Protein AF-A0A818MF25-F1 (afdb_monomer)

Solvent-accessible surface area (backbone atoms only — not comparable to full-atom values): 26413 Å² total; per-residue (Å²): 130,83,56,69,64,60,55,49,50,52,53,47,54,51,55,47,29,31,41,77,39,92,90,36,65,55,89,67,36,26,43,28,30,49,93,92,35,66,38,28,35,29,41,61,76,49,46,66,59,44,66,78,39,61,86,48,38,38,78,56,99,62,32,37,32,50,34,79,88,44,75,46,44,65,52,35,21,53,53,50,48,53,51,52,51,51,43,42,75,66,63,75,46,77,40,45,76,60,64,72,95,42,57,32,63,39,32,64,42,91,94,46,73,70,56,32,52,40,52,56,38,47,33,26,45,42,17,30,56,45,46,30,24,39,31,50,34,29,30,63,45,99,87,67,51,46,35,41,49,34,20,35,38,54,75,81,44,92,72,68,47,60,37,79,43,51,33,20,69,42,71,56,51,81,86,50,53,64,64,57,41,41,36,50,29,29,36,74,58,30,63,41,53,58,67,59,41,72,76,50,56,37,84,74,54,68,51,73,46,30,23,59,61,98,58,35,28,47,32,38,39,36,39,31,31,38,31,78,47,60,81,85,62,72,65,79,51,90,57,38,84,49,80,50,72,59,65,74,66,95,84,57,80,79,64,70,80,73,28,38,36,38,41,30,41,52,46,65,93,34,43,87,54,36,45,40,53,38,60,78,57,44,47,70,67,35,80,39,55,29,40,44,45,40,82,74,57,81,84,65,73,61,98,50,50,76,59,59,74,68,52,52,59,53,95,64,78,89,47,67,81,58,79,64,28,44,20,29,50,54,50,53,49,51,49,50,42,50,78,75,39,52,88,77,33,40,34,41,33,46,36,42,44,87,52,86,61,65,45,70,61,51,45,58,57,51,55,78,52,67,36,80,41,45,33,28,40,29,31,49,28,53,79,88,36,89,82,33,32,39,38,58,71,25,19,36,34,31,16,38,36,28,49,54,40,39,50,53,31,73,72,35,86,83,44,74,47,70,63,56,44,73,57,35,34,58,42,53,38,55,28,29,44,70,62,69,31,46,67,52,86,41,53,48,101,83,72,43,77,74,39,55,76,62,60,68,68,36,68,73,70,69,62,72,60,73,64,51,54,70,32,31,69,77,44,89,74,88,84,130

Radius of gyration: 27.58 Å; Cα contacts (8 Å, |Δi|>4): 865; chains: 1; bounding box: 64×55×82 Å

pLDDT: mean 89.22, std 13.09, range [30.73, 98.81]

Nearest PDB structures (foldseek):
  3dup-assembly1_B  TM=9.246E-01  e=1.387E-23  Rhodospirillum rubrum ATCC 11170
  7q4i-assembly1_A  TM=9.042E-01  e=5.922E-19  Drosophila melanogaster
  8yrl-assembly1_B  TM=5.627E-01  e=2.464E-06  Aspergillus fumigatus CEA10
  5cfj-assembly1_A  TM=6.365E-01  e=8.783E-05  Plasmodium falciparum 3D7
  5cfi-assembly1_B  TM=6.219E-01  e=1.110E-04  Plasmodium falciparum 3D7

Sequence (480 aa):
MADIWSLGIQRLLARVNSFHQPGSSKSKCKSFFCNNEHIGWIREDAANQLRRYPNIFIEHSDQFVLADNLATYESRSEAVAKVLNDMRARDCLKTLRGWRDELYLVKSAYNKPSLFDIERSAASVFGMRKYGSHLNGYVIDDDGTWRMWIGKRSKTKQTFPGMYDNLAAGGLSHDLTPTECMIKECEEEAQIPKQLATEKLKAVGAISYCYEDDDGIHPEGEFLYDIQLPTTFTPTNADMLQNFQFSHGKNLSHPSLVRVLCLILTSPKYILTRAKAVHETWAPQCDRYFFITESLGNDVKSNESNFIEQLPIAPIKNITAGYDHLTQKSTLAFLFAYENYFNDFNWFVKADDDTYVIVEHLKKFLSEQNSSEPVTFGYNFKVHVPKGYHSGGASYVLSRESLRRFYEAQQDPTSNCRKDGGSEDVEIANCLRTKGVYPGKSLDKQNRELFHPLPFVDHFRGFFPDWLATYAENPPQSVN

Foldseek 3Di:
DPDPVVVVVVVVQCALFVCPDPPHCVVQWAFEEEPNFTFFTAHPLLVVLCVVPCQQWPDDDRHTYGHVVCPDQVSNQVVQVVSLVVCVVVVSAVLSVVFDVFWDFGDSDPPGDGRYIDTPSCCQNRGGEWEKEAEFEWEQDPVRWIKTWWFAADQPDPPPHRDIGGLFMDTDGDDDDNLRRVLVRCCVRQVNDSVLSVVFKDFDAKDWHWHADSSHIYTYIYTYIYGHDYPPDDRPDPRRDDIDGPDPPVPDDPLPQAAEEEEEEDELVCCVPLVVVCVVPAQVVHNYYEYQYAPNDPVSPPDCVVVVVVHRHQPDYDQDDDPQFVLLSVLSSLLSCCVPPLVPHFKYKYEYSPDDDPVVVVSVLCSVDDLLDLEKEAFWWPPQDHLTWHQNHLIMMGGSNLSVQLNVLVVDPVLPQDNGGDDNGNSSQSSSVSSPRHYDQQADPVRDHPTDNDDPVCVVVVPDDPVQQVTGPDGDDDDD

Structure (mmCIF, N/CA/C/O backbone):
data_AF-A0A818MF25-F1
#
_entry.id   AF-A0A818MF25-F1
#
loop_
_atom_site.group_PDB
_atom_site.id
_atom_site.type_symbol
_atom_site.label_atom_id
_atom_site.label_alt_id
_atom_site.label_comp_id
_atom_site.label_asym_id
_atom_site.label_entity_id
_atom_site.label_seq_id
_atom_site.pdbx_PDB_ins_code
_atom_site.Cartn_x
_atom_site.Cartn_y
_atom_site.Cartn_z
_atom_site.occupancy
_atom_site.B_iso_or_equiv
_atom_site.auth_seq_id
_atom_site.auth_comp_id
_atom_site.auth_asym_id
_atom_site.auth_atom_id
_atom_site.pdbx_PDB_model_num
ATOM 1 N N . MET A 1 1 ? -23.218 -17.435 -2.945 1.00 38.38 1 MET A N 1
ATOM 2 C CA . MET A 1 1 ? -22.815 -17.022 -4.306 1.00 38.38 1 MET A CA 1
ATOM 3 C C . MET A 1 1 ? -21.733 -15.973 -4.150 1.00 38.38 1 MET A C 1
ATOM 5 O O . MET A 1 1 ? -22.003 -14.972 -3.501 1.00 38.38 1 MET A O 1
ATOM 9 N N . ALA A 1 2 ? -20.510 -16.226 -4.622 1.00 38.38 2 ALA A N 1
ATOM 10 C CA . ALA A 1 2 ? -19.509 -15.164 -4.691 1.00 38.38 2 ALA A CA 1
ATOM 11 C C . ALA A 1 2 ? -20.055 -14.058 -5.602 1.00 38.38 2 ALA A C 1
ATOM 13 O O . ALA A 1 2 ? -2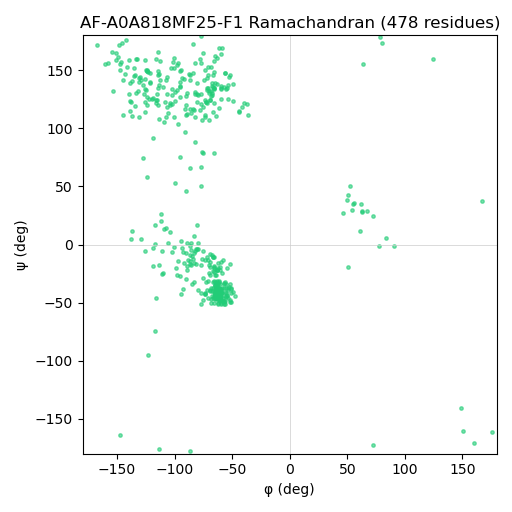0.628 -14.362 -6.648 1.00 38.38 2 ALA A O 1
ATOM 14 N N . ASP A 1 3 ? -19.931 -12.807 -5.170 1.00 57.69 3 ASP A N 1
ATOM 15 C CA . ASP A 1 3 ? -20.305 -11.648 -5.972 1.00 57.69 3 ASP A CA 1
ATOM 16 C C . ASP A 1 3 ? -19.587 -11.730 -7.331 1.00 57.69 3 ASP A C 1
ATOM 18 O O . ASP A 1 3 ? -18.364 -11.894 -7.388 1.00 57.69 3 ASP A O 1
ATOM 22 N N . ILE A 1 4 ? -20.356 -11.676 -8.423 1.00 63.06 4 ILE A N 1
ATOM 23 C CA . ILE A 1 4 ? -19.871 -11.784 -9.809 1.00 63.06 4 ILE A CA 1
ATOM 24 C C . ILE A 1 4 ? -18.734 -10.785 -10.052 1.00 63.06 4 ILE A C 1
ATOM 26 O O . ILE A 1 4 ? -17.772 -11.102 -10.756 1.00 63.06 4 ILE A O 1
ATOM 30 N N . TRP A 1 5 ? -18.806 -9.614 -9.414 1.00 57.78 5 TRP A N 1
ATOM 31 C CA . TRP A 1 5 ? -17.768 -8.596 -9.484 1.00 57.78 5 TRP A CA 1
ATOM 32 C C . TRP A 1 5 ? -16.450 -9.067 -8.857 1.00 57.78 5 TRP A C 1
ATOM 34 O O . TRP A 1 5 ? -15.397 -8.983 -9.487 1.00 57.78 5 TRP A O 1
ATOM 44 N N . SER A 1 6 ? -16.510 -9.673 -7.668 1.00 69.88 6 SER A N 1
ATOM 45 C CA . SER A 1 6 ? -15.330 -10.210 -6.975 1.00 69.88 6 SER A CA 1
ATOM 46 C C . SER A 1 6 ? -14.641 -11.312 -7.788 1.00 69.88 6 SER A C 1
ATOM 48 O O . SER A 1 6 ? -13.413 -11.348 -7.868 1.00 69.88 6 SER A O 1
ATOM 50 N N . LEU A 1 7 ? -15.415 -12.181 -8.448 1.00 72.62 7 LEU A N 1
ATOM 51 C CA . LEU A 1 7 ? -14.863 -13.212 -9.332 1.00 72.62 7 LEU A CA 1
ATOM 52 C C . LEU A 1 7 ? -14.229 -12.607 -10.596 1.00 72.62 7 LEU A C 1
ATOM 54 O O . LEU A 1 7 ? -13.191 -13.084 -11.057 1.00 72.62 7 LEU A O 1
ATOM 58 N N . GLY A 1 8 ? -14.831 -11.550 -11.149 1.00 75.94 8 GLY A N 1
ATOM 59 C CA . GLY A 1 8 ? -14.268 -10.788 -12.263 1.00 75.94 8 GLY A CA 1
ATOM 60 C C . GLY A 1 8 ? -12.907 -10.180 -11.920 1.00 75.94 8 GLY A C 1
ATOM 61 O O . GLY A 1 8 ? -11.951 -10.365 -12.673 1.00 75.94 8 GLY A O 1
ATOM 62 N N . ILE A 1 9 ? -12.795 -9.541 -10.751 1.00 78.62 9 ILE A N 1
ATOM 63 C CA . ILE A 1 9 ? -11.535 -8.973 -10.254 1.00 78.62 9 ILE A CA 1
ATOM 64 C C . ILE A 1 9 ? -10.486 -10.062 -10.018 1.00 78.62 9 ILE A C 1
ATOM 66 O O . ILE A 1 9 ? -9.354 -9.916 -10.467 1.00 78.62 9 ILE A O 1
ATOM 70 N N . GLN A 1 10 ? -10.843 -11.190 -9.399 1.00 77.38 10 GLN A N 1
ATOM 71 C CA . GLN A 1 10 ? -9.902 -12.302 -9.211 1.00 77.38 10 GLN A CA 1
ATOM 72 C C . GLN A 1 10 ? -9.367 -12.846 -10.542 1.00 77.38 10 GLN A C 1
ATOM 74 O O . GLN A 1 10 ? -8.166 -13.080 -10.676 1.00 77.38 10 GLN A O 1
ATOM 79 N N . ARG A 1 11 ? -10.234 -13.002 -11.550 1.00 85.62 11 ARG A N 1
ATOM 80 C CA . ARG A 1 11 ? -9.816 -13.415 -12.900 1.00 85.62 11 ARG A CA 1
ATOM 81 C C . ARG A 1 11 ? -8.901 -12.383 -13.552 1.00 85.62 11 ARG A C 1
ATOM 83 O O . ARG A 1 11 ? -7.929 -12.767 -14.198 1.00 85.62 11 ARG A O 1
ATOM 90 N N . LEU A 1 12 ? -9.191 -11.093 -13.379 1.00 88.06 12 LEU A N 1
ATOM 91 C CA . LEU A 1 12 ? -8.331 -10.020 -13.868 1.00 88.06 12 LEU A CA 1
ATOM 92 C C . LEU A 1 12 ? -6.952 -10.079 -13.206 1.00 88.06 12 LEU A C 1
ATOM 94 O O . LEU A 1 12 ? -5.961 -10.103 -13.926 1.00 88.06 12 LEU A O 1
ATOM 98 N N . LEU A 1 13 ? -6.894 -10.174 -11.873 1.00 87.06 13 LEU A N 1
ATOM 99 C CA . LEU A 1 13 ? -5.649 -10.268 -11.105 1.00 87.06 13 LEU A CA 1
ATOM 100 C C . LEU A 1 13 ? -4.807 -11.478 -11.516 1.00 87.06 13 LEU A C 1
ATOM 102 O O . LEU A 1 13 ? -3.594 -11.346 -11.672 1.00 87.06 13 LEU A O 1
ATOM 106 N N . ALA A 1 14 ? -5.442 -12.632 -11.742 1.00 86.62 14 ALA A N 1
ATOM 107 C CA . ALA A 1 14 ? -4.765 -13.826 -12.243 1.00 86.62 14 ALA A CA 1
ATOM 108 C C . ALA A 1 14 ? -4.202 -13.613 -13.659 1.00 86.62 14 ALA A C 1
ATOM 110 O O . ALA A 1 14 ? -3.084 -14.034 -13.943 1.00 86.62 14 ALA A O 1
ATOM 111 N N . ARG A 1 15 ? -4.949 -12.925 -14.534 1.00 91.50 15 ARG A N 1
ATOM 112 C CA . ARG A 1 15 ? -4.523 -12.623 -15.907 1.00 91.50 15 ARG A CA 1
ATOM 113 C C . ARG A 1 15 ? -3.360 -11.633 -15.954 1.00 91.50 15 ARG A C 1
ATOM 115 O O . ARG A 1 15 ? -2.397 -11.890 -16.661 1.00 91.50 15 ARG A O 1
ATOM 122 N N . VAL A 1 16 ? -3.427 -10.528 -15.208 1.00 93.50 16 VAL A N 1
ATOM 123 C CA . VAL A 1 16 ? -2.353 -9.510 -15.203 1.00 93.50 16 VAL A CA 1
ATOM 124 C C . VAL A 1 16 ? -1.100 -9.973 -14.453 1.00 93.50 16 VAL A C 1
ATOM 126 O O . VAL A 1 16 ? -0.044 -9.374 -14.607 1.00 93.50 16 VAL A O 1
ATOM 129 N N . ASN A 1 17 ? -1.191 -11.067 -13.689 1.00 95.06 17 ASN A N 1
ATOM 130 C CA . ASN A 1 17 ? -0.051 -11.731 -13.053 1.00 95.06 17 ASN A CA 1
ATOM 131 C C . ASN A 1 17 ? 0.255 -13.114 -13.651 1.00 95.06 17 ASN A C 1
ATOM 133 O O . ASN A 1 17 ? 0.791 -13.976 -12.946 1.00 95.06 17 ASN A O 1
ATOM 137 N N . SER A 1 18 ? -0.099 -13.356 -14.921 1.00 95.06 18 SER A N 1
ATOM 138 C CA . SER A 1 18 ? 0.010 -14.680 -15.555 1.00 95.06 18 SER A CA 1
ATOM 139 C C . SER A 1 18 ? 1.429 -15.255 -15.520 1.00 95.06 18 SER A C 1
ATOM 141 O O . SER A 1 18 ? 1.586 -16.455 -15.316 1.00 95.06 18 SER A O 1
ATOM 143 N N . PHE A 1 19 ? 2.465 -14.412 -15.589 1.00 95.56 19 PHE A N 1
ATOM 144 C CA . PHE A 1 19 ? 3.863 -14.853 -15.567 1.00 95.56 19 PHE A CA 1
ATOM 145 C C . PHE A 1 19 ? 4.278 -15.491 -14.228 1.00 95.56 19 PHE A C 1
ATOM 147 O O . PHE A 1 19 ? 5.264 -16.230 -14.136 1.00 95.56 19 PHE A O 1
ATOM 154 N N . HIS A 1 20 ? 3.535 -15.217 -13.157 1.00 90.62 20 HIS A N 1
ATOM 155 C CA . HIS A 1 20 ? 3.762 -15.789 -11.829 1.00 90.62 20 HIS A CA 1
ATOM 156 C C . HIS A 1 20 ? 2.815 -16.946 -11.497 1.00 90.62 20 HIS A C 1
ATOM 158 O O . HIS A 1 20 ? 2.953 -17.547 -10.433 1.00 90.62 20 HIS A O 1
ATOM 164 N N . GLN A 1 21 ? 1.882 -17.277 -12.392 1.00 88.62 21 GLN A N 1
ATOM 165 C CA . GLN A 1 21 ? 0.960 -18.389 -12.195 1.00 88.62 21 GLN A CA 1
ATOM 166 C C . GLN A 1 21 ? 1.598 -19.734 -12.579 1.00 88.62 21 GLN A C 1
ATOM 168 O O . GLN A 1 21 ? 2.515 -19.784 -13.404 1.00 88.62 21 GLN A O 1
ATOM 173 N N . PRO A 1 22 ? 1.108 -20.854 -12.018 1.00 86.62 22 PRO A N 1
ATOM 174 C CA . PRO A 1 22 ? 1.493 -22.185 -12.474 1.00 86.62 22 PRO A CA 1
ATOM 175 C C . PRO A 1 22 ? 1.264 -22.359 -13.982 1.00 86.62 22 PRO A C 1
ATOM 177 O O . PRO A 1 22 ? 0.208 -22.003 -14.501 1.00 86.62 22 PRO A O 1
ATOM 180 N N . GLY A 1 23 ? 2.248 -22.935 -14.677 1.00 87.88 23 GLY A N 1
ATOM 181 C CA . GLY A 1 2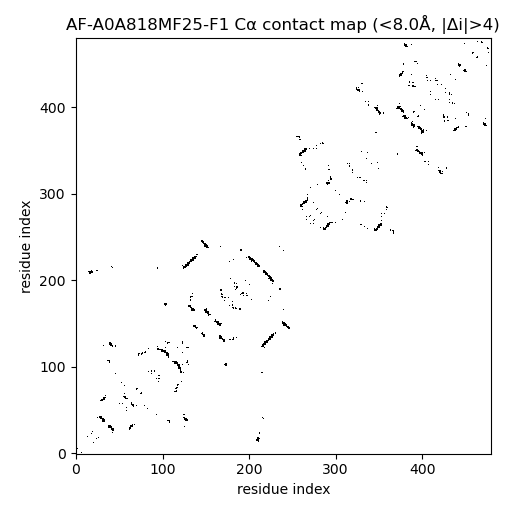3 ? 2.202 -23.142 -16.130 1.00 87.88 23 GLY A CA 1
ATOM 182 C C . GLY A 1 23 ? 2.775 -21.994 -16.969 1.00 87.88 23 GLY A C 1
ATOM 183 O O . GLY A 1 23 ? 2.828 -22.134 -18.189 1.00 87.88 23 GLY A O 1
ATOM 184 N N . SER A 1 24 ? 3.241 -20.911 -16.337 1.00 93.31 24 SER A N 1
ATOM 185 C CA . SER A 1 24 ? 3.904 -19.794 -17.018 1.00 93.31 24 SER A CA 1
ATOM 186 C C . SER A 1 24 ? 5.237 -20.183 -17.671 1.00 93.31 24 SER A C 1
ATOM 188 O O . SER A 1 24 ? 5.874 -21.182 -17.302 1.00 93.31 24 SER A O 1
ATOM 190 N N . SER A 1 25 ? 5.724 -19.363 -18.610 1.00 93.12 25 SER A N 1
ATOM 191 C CA . SER A 1 25 ? 7.037 -19.571 -19.234 1.00 93.12 25 SER A CA 1
ATOM 192 C C . SER A 1 25 ? 8.208 -19.320 -18.286 1.00 93.12 25 SER A C 1
ATOM 194 O O . SER A 1 25 ? 9.341 -19.621 -18.654 1.00 93.12 25 SER A O 1
ATOM 196 N N . LYS A 1 26 ? 7.974 -18.792 -17.075 1.00 93.44 26 LYS A N 1
ATOM 197 C CA . LYS A 1 26 ? 9.019 -18.316 -16.154 1.00 93.44 26 LYS A CA 1
ATOM 198 C C . LYS A 1 26 ? 10.130 -19.335 -15.904 1.00 93.44 26 LYS A C 1
ATOM 200 O O . LYS A 1 26 ? 11.296 -18.968 -15.903 1.00 93.44 26 LYS A O 1
ATOM 205 N N . SER A 1 27 ? 9.782 -20.612 -15.738 1.00 91.38 27 SER A N 1
ATOM 206 C CA . SER A 1 27 ? 10.756 -21.700 -15.518 1.00 91.38 27 SER A CA 1
ATOM 207 C C . SER A 1 27 ? 11.679 -21.978 -16.712 1.00 91.38 27 SER A C 1
ATOM 209 O O . SER A 1 27 ? 12.717 -22.610 -16.547 1.00 91.38 27 SER A O 1
ATOM 211 N N . LYS A 1 28 ? 11.300 -21.520 -17.909 1.00 92.81 28 LYS A N 1
ATOM 212 C CA . LYS A 1 28 ? 12.053 -21.657 -19.163 1.00 92.81 28 LYS A CA 1
ATOM 213 C C . LYS A 1 28 ? 12.776 -20.366 -19.552 1.00 92.81 28 LYS A C 1
ATOM 215 O O . LYS A 1 28 ? 13.492 -20.352 -20.547 1.00 92.81 28 LYS A O 1
ATOM 220 N N . CYS A 1 29 ? 12.550 -19.278 -18.821 1.00 96.44 29 CYS A N 1
ATOM 221 C CA . CYS A 1 29 ? 13.194 -18.000 -19.076 1.00 96.44 29 CYS A CA 1
ATOM 222 C C . CYS A 1 29 ? 14.567 -17.949 -18.413 1.00 96.44 29 CYS A C 1
ATOM 224 O O . CYS A 1 29 ? 14.764 -18.485 -17.324 1.00 96.44 29 CYS A O 1
ATOM 226 N N . LYS A 1 30 ? 15.491 -17.236 -19.052 1.00 97.81 30 LYS A N 1
ATOM 227 C CA . LYS A 1 30 ? 16.773 -16.865 -18.458 1.00 97.81 30 LYS A CA 1
ATOM 228 C C . LYS A 1 30 ? 16.680 -15.473 -17.855 1.00 97.81 30 LYS A C 1
ATOM 230 O O . LYS A 1 30 ? 16.080 -14.580 -18.451 1.00 97.81 30 LYS A O 1
ATOM 235 N N . SER A 1 31 ? 17.286 -15.280 -16.696 1.00 97.88 31 SER A N 1
ATOM 236 C CA . SER A 1 31 ? 17.408 -13.956 -16.081 1.00 97.88 31 SER A CA 1
ATOM 237 C C . SER A 1 31 ? 18.322 -13.065 -16.926 1.00 97.88 31 SER A C 1
ATOM 239 O O . SER A 1 31 ? 19.286 -13.558 -17.508 1.00 97.88 31 SER A O 1
ATOM 241 N N . PHE A 1 32 ? 18.062 -11.763 -17.000 1.00 98.31 32 PHE A N 1
ATOM 242 C CA . PHE A 1 32 ? 18.933 -10.817 -17.700 1.00 98.31 32 PHE A CA 1
ATOM 243 C C . PHE A 1 32 ? 19.545 -9.822 -16.722 1.00 98.31 32 PHE A C 1
ATOM 245 O O . PHE A 1 32 ? 18.830 -9.198 -15.935 1.00 98.31 32 PHE A O 1
ATOM 252 N N . PHE A 1 33 ? 20.866 -9.670 -16.792 1.00 98.06 33 PHE A N 1
ATOM 253 C CA . PHE A 1 33 ? 21.643 -8.825 -15.898 1.00 98.06 33 PHE A CA 1
ATOM 254 C C . PHE A 1 33 ? 22.479 -7.785 -16.643 1.00 98.06 33 PHE A C 1
ATOM 256 O O . PHE A 1 33 ? 22.997 -8.024 -17.734 1.00 98.06 33 PHE A O 1
ATOM 263 N N . CYS A 1 34 ? 22.675 -6.645 -15.989 1.00 96.94 34 CYS A N 1
ATOM 264 C CA . CYS A 1 34 ? 23.647 -5.623 -16.361 1.00 96.94 34 CYS A CA 1
ATOM 265 C C . CYS A 1 34 ? 24.290 -5.091 -15.076 1.00 96.94 34 CYS A C 1
ATOM 267 O O . CYS A 1 34 ? 23.573 -4.746 -14.141 1.00 96.94 34 CYS A O 1
ATOM 269 N N . ASN A 1 35 ? 25.625 -5.030 -15.005 1.00 92.12 35 ASN A N 1
ATOM 270 C CA . ASN A 1 35 ? 26.370 -4.596 -13.811 1.00 92.12 35 ASN A CA 1
ATOM 271 C C . ASN A 1 35 ? 25.935 -5.313 -12.513 1.00 92.12 35 ASN A C 1
ATOM 273 O O . ASN A 1 35 ? 25.774 -4.679 -11.472 1.00 92.12 35 ASN A O 1
ATOM 277 N N . ASN A 1 36 ? 25.714 -6.631 -12.576 1.00 91.12 36 ASN A N 1
ATOM 278 C CA . ASN A 1 36 ? 25.190 -7.462 -11.478 1.00 91.12 36 ASN A CA 1
ATOM 279 C C . ASN A 1 36 ? 23.784 -7.089 -10.971 1.00 91.12 36 ASN A C 1
ATOM 281 O O . ASN A 1 36 ? 23.337 -7.620 -9.954 1.00 91.12 36 ASN A O 1
ATOM 285 N N . GLU A 1 37 ? 23.051 -6.230 -11.679 1.00 94.38 37 GLU A N 1
ATOM 286 C CA . GLU A 1 37 ? 21.658 -5.923 -11.373 1.00 94.38 37 GLU A CA 1
ATOM 287 C C . GLU A 1 37 ? 20.722 -6.704 -12.298 1.00 94.38 37 GLU A C 1
ATOM 289 O O . GLU A 1 37 ? 20.900 -6.715 -13.518 1.00 94.38 37 GLU A O 1
ATOM 294 N N . HIS A 1 38 ? 19.718 -7.366 -11.718 1.00 96.38 38 HIS A N 1
ATOM 295 C CA . HIS A 1 38 ? 18.680 -8.053 -12.483 1.00 96.38 38 HIS A CA 1
ATOM 296 C C . HIS A 1 38 ? 17.753 -7.024 -13.133 1.00 96.38 38 HIS A C 1
ATOM 298 O O . HIS A 1 38 ? 17.131 -6.221 -12.435 1.00 96.38 38 HIS A O 1
ATOM 304 N N . ILE A 1 39 ? 17.644 -7.065 -14.458 1.00 96.56 39 ILE A N 1
ATOM 305 C CA . ILE A 1 39 ? 16.925 -6.059 -15.249 1.00 96.56 39 ILE A CA 1
ATOM 306 C C . ILE A 1 39 ? 15.750 -6.630 -16.042 1.00 96.56 39 ILE A C 1
ATOM 308 O O . ILE A 1 39 ? 14.846 -5.879 -16.398 1.00 96.56 39 ILE A O 1
ATOM 312 N N . GLY A 1 40 ? 15.690 -7.944 -16.262 1.00 97.06 40 GLY A N 1
ATOM 313 C CA . GLY A 1 40 ? 14.544 -8.547 -16.936 1.00 97.06 40 GLY A CA 1
ATOM 314 C C . GLY A 1 40 ? 14.678 -10.038 -17.193 1.00 97.06 40 GLY A C 1
ATOM 315 O O . GLY A 1 40 ? 15.482 -10.722 -16.569 1.00 97.06 40 GLY A O 1
ATOM 316 N N . TRP A 1 41 ? 13.873 -10.538 -18.124 1.00 97.81 41 TRP A N 1
ATOM 317 C CA . TRP A 1 41 ? 13.726 -11.960 -18.415 1.00 97.81 41 TRP A CA 1
ATOM 318 C C . TRP A 1 41 ? 13.782 -12.202 -19.920 1.00 97.81 41 TRP A C 1
ATOM 320 O O . TRP A 1 41 ? 13.053 -11.577 -20.684 1.00 97.81 41 TRP A O 1
ATOM 330 N N . ILE A 1 42 ? 14.607 -13.154 -20.343 1.00 97.88 42 ILE A N 1
ATOM 331 C CA . ILE A 1 42 ? 14.758 -13.561 -21.739 1.00 97.88 42 ILE A CA 1
ATOM 332 C C . ILE A 1 42 ? 14.028 -14.883 -21.956 1.00 97.88 42 ILE A C 1
ATOM 334 O O . ILE A 1 42 ? 14.335 -15.892 -21.316 1.00 97.88 42 ILE A O 1
ATOM 338 N N . ARG A 1 43 ? 13.073 -14.895 -22.885 1.00 96.31 43 ARG A N 1
ATOM 339 C CA . ARG A 1 43 ? 12.456 -16.126 -23.398 1.00 96.31 43 ARG A CA 1
ATOM 340 C C . ARG A 1 43 ? 13.366 -16.816 -24.415 1.00 96.31 43 ARG A C 1
ATOM 342 O O . ARG A 1 43 ? 14.246 -16.195 -25.003 1.00 96.31 43 ARG A O 1
ATOM 349 N N . GLU A 1 44 ? 13.144 -18.107 -24.647 1.00 94.56 44 GLU A N 1
ATOM 350 C CA . GLU A 1 44 ? 14.016 -18.912 -25.514 1.00 94.56 44 GLU A CA 1
ATOM 351 C C . GLU A 1 44 ? 14.040 -18.427 -26.980 1.00 94.56 44 GLU A C 1
ATOM 353 O O . GLU A 1 44 ? 15.067 -18.498 -27.650 1.00 94.56 44 GLU A O 1
ATOM 358 N N . ASP A 1 45 ? 12.932 -17.886 -27.488 1.00 94.44 45 ASP A N 1
ATOM 359 C CA . ASP A 1 45 ? 12.848 -17.254 -28.813 1.00 94.44 45 ASP A CA 1
ATOM 360 C C . ASP A 1 45 ? 13.799 -16.049 -28.944 1.00 94.44 45 ASP A C 1
ATOM 362 O O . ASP A 1 45 ? 14.561 -15.968 -29.911 1.00 94.44 45 ASP A O 1
ATOM 366 N N . ALA A 1 46 ? 13.825 -15.166 -27.945 1.00 96.38 46 ALA A N 1
ATOM 367 C CA . ALA A 1 46 ? 14.772 -14.060 -27.855 1.00 96.38 46 ALA A CA 1
ATOM 368 C C . ALA A 1 46 ? 16.212 -14.558 -27.634 1.00 96.38 46 ALA A C 1
ATOM 370 O O . ALA A 1 46 ? 17.123 -14.124 -28.343 1.00 96.38 46 ALA A O 1
ATOM 371 N N . ALA A 1 47 ? 16.424 -15.525 -26.732 1.00 97.06 47 ALA A N 1
ATOM 372 C CA . ALA A 1 47 ? 17.735 -16.123 -26.455 1.00 97.06 47 ALA A CA 1
ATOM 373 C C . ALA A 1 47 ? 18.403 -16.664 -27.730 1.00 97.06 47 ALA A 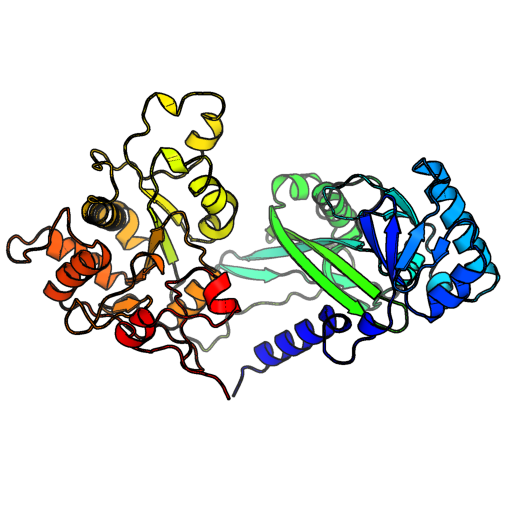C 1
ATOM 375 O O . ALA A 1 47 ? 19.579 -16.398 -27.984 1.00 97.06 47 ALA A O 1
ATOM 376 N N . ASN A 1 48 ? 17.634 -17.351 -28.580 1.00 96.38 48 ASN A N 1
ATOM 377 C CA . ASN A 1 48 ? 18.100 -17.862 -29.871 1.00 96.38 48 ASN A CA 1
ATOM 378 C C . ASN A 1 48 ? 18.651 -16.767 -30.795 1.00 96.38 48 ASN A C 1
ATOM 380 O O . ASN A 1 48 ? 19.595 -17.016 -31.549 1.00 96.38 48 ASN A O 1
ATOM 384 N N . GLN A 1 49 ? 18.087 -15.558 -30.746 1.00 97.38 49 GLN A N 1
ATOM 385 C CA . GLN A 1 49 ? 18.601 -14.426 -31.515 1.00 97.38 49 GLN A CA 1
ATOM 386 C C . GLN A 1 49 ? 19.815 -13.788 -30.833 1.00 97.38 49 GLN A C 1
ATOM 388 O O . GLN A 1 49 ? 20.777 -13.448 -31.519 1.00 97.38 49 GLN A O 1
ATOM 393 N N . LEU A 1 50 ? 19.809 -13.670 -29.501 1.00 97.88 50 LEU A N 1
ATOM 394 C CA . LEU A 1 50 ? 20.898 -13.055 -28.730 1.00 97.88 50 LEU A CA 1
ATOM 395 C C . LEU A 1 50 ? 22.216 -13.834 -28.823 1.00 97.88 50 LEU A C 1
ATOM 397 O O . LEU A 1 50 ? 23.275 -13.212 -28.887 1.00 97.88 50 LEU A O 1
ATOM 401 N N . ARG A 1 51 ? 22.168 -15.168 -28.955 1.00 97.69 51 ARG A N 1
ATOM 402 C CA . ARG A 1 51 ? 23.348 -16.037 -29.175 1.00 97.69 51 ARG A CA 1
ATOM 403 C C . ARG A 1 51 ? 24.207 -15.645 -30.381 1.00 97.69 51 ARG A C 1
ATOM 405 O O . ARG A 1 51 ? 25.373 -16.022 -30.454 1.00 97.69 51 ARG A O 1
ATOM 412 N N . ARG A 1 52 ? 23.654 -14.883 -31.330 1.00 97.69 52 ARG A N 1
ATOM 413 C CA . ARG A 1 52 ? 24.385 -14.365 -32.499 1.00 97.69 52 ARG A CA 1
ATOM 414 C C . ARG A 1 52 ? 25.305 -13.187 -32.169 1.00 97.69 52 ARG A C 1
ATOM 416 O O . ARG A 1 52 ? 26.137 -12.835 -32.999 1.00 97.69 52 ARG A O 1
ATOM 423 N N . TYR A 1 53 ? 25.181 -12.601 -30.979 1.00 98.00 53 TYR A N 1
ATOM 424 C CA . TYR A 1 53 ? 25.955 -11.438 -30.537 1.00 98.00 53 TYR A CA 1
ATOM 425 C C . TYR A 1 53 ? 26.699 -11.733 -29.224 1.00 98.00 53 TYR A C 1
ATOM 427 O O . TYR A 1 53 ? 26.520 -11.013 -28.238 1.00 98.00 53 TYR A O 1
ATOM 435 N N . PRO A 1 54 ? 27.570 -12.762 -29.193 1.00 97.25 54 PRO A N 1
ATOM 436 C CA . PRO A 1 54 ? 28.230 -13.217 -27.967 1.00 97.25 54 PRO A CA 1
ATOM 437 C C . PRO A 1 54 ? 29.220 -12.198 -27.385 1.00 97.25 54 PRO A C 1
ATOM 439 O O . PRO A 1 54 ? 29.676 -12.371 -26.267 1.00 97.25 54 PRO A O 1
ATOM 442 N N . ASN A 1 55 ? 29.558 -11.136 -28.122 1.00 96.94 55 ASN A N 1
ATOM 443 C CA . ASN A 1 55 ? 30.400 -10.040 -27.630 1.00 96.94 55 ASN A CA 1
ATOM 444 C C . ASN A 1 55 ? 29.602 -8.945 -26.900 1.00 96.94 55 ASN A C 1
ATOM 446 O O . ASN A 1 55 ? 30.203 -8.022 -26.362 1.00 96.94 55 ASN A O 1
ATOM 450 N N . ILE A 1 56 ? 28.266 -9.004 -26.944 1.00 98.19 56 ILE A N 1
ATOM 451 C CA . ILE A 1 56 ? 27.356 -8.035 -26.312 1.00 98.19 56 ILE A CA 1
ATOM 452 C C . ILE A 1 56 ? 26.536 -8.736 -25.228 1.00 98.19 56 ILE A C 1
ATOM 454 O O . ILE A 1 56 ? 26.434 -8.224 -24.118 1.00 98.19 56 ILE A O 1
ATOM 458 N N . PHE A 1 57 ? 25.986 -9.914 -25.531 1.00 98.25 57 PHE A N 1
ATOM 459 C CA . PHE A 1 57 ? 25.186 -10.711 -24.605 1.00 98.25 57 PHE A CA 1
ATOM 460 C C . PHE A 1 57 ? 25.924 -12.008 -24.267 1.00 98.25 57 PHE A C 1
ATOM 462 O O . PHE A 1 57 ? 26.024 -12.910 -25.098 1.00 98.25 57 PHE A O 1
ATOM 469 N N . ILE A 1 58 ? 26.435 -12.096 -23.042 1.00 98.06 58 ILE A N 1
ATOM 470 C CA . ILE A 1 58 ? 27.150 -13.261 -22.525 1.00 98.06 58 ILE A CA 1
ATOM 471 C C . ILE A 1 58 ? 26.129 -14.239 -21.946 1.00 98.06 58 ILE A C 1
ATOM 473 O O . ILE A 1 58 ? 25.419 -13.916 -20.994 1.00 98.06 58 ILE A O 1
ATOM 477 N N . GLU A 1 59 ? 26.028 -15.430 -22.531 1.00 97.75 59 GLU A N 1
ATOM 478 C CA . GLU A 1 59 ? 25.125 -16.475 -22.046 1.00 97.75 59 GLU A CA 1
ATOM 479 C C . GLU A 1 59 ? 25.817 -17.354 -20.996 1.00 97.75 59 GLU A C 1
ATOM 481 O O . GLU A 1 59 ? 26.898 -17.896 -21.223 1.00 97.75 59 GLU A O 1
ATOM 486 N N . HIS A 1 60 ? 25.142 -17.550 -19.867 1.00 95.81 60 HIS A N 1
ATOM 487 C CA . HIS A 1 60 ? 25.446 -18.572 -18.870 1.00 95.81 60 HIS A CA 1
ATOM 488 C C . HIS A 1 60 ? 24.301 -19.605 -18.808 1.00 95.81 60 HIS A C 1
ATOM 490 O O . HIS A 1 60 ? 23.344 -19.561 -19.592 1.00 95.81 60 HIS A O 1
ATOM 496 N N . SER A 1 61 ? 24.380 -20.562 -17.879 1.00 91.81 61 SER A N 1
ATOM 497 C CA . SER A 1 61 ? 23.404 -21.656 -17.731 1.00 91.81 61 SER A CA 1
ATOM 498 C C . SER A 1 61 ? 21.950 -21.177 -17.656 1.00 91.81 61 SER A C 1
ATOM 500 O O . SER A 1 61 ? 21.099 -21.674 -18.391 1.00 91.81 61 SER A O 1
ATOM 502 N N . ASP A 1 62 ? 21.683 -20.175 -16.827 1.00 94.56 62 ASP A N 1
ATOM 503 C CA . ASP A 1 62 ? 20.356 -19.702 -16.412 1.00 94.56 62 ASP A CA 1
ATOM 504 C C . ASP A 1 62 ? 20.181 -18.184 -16.578 1.00 94.56 62 ASP A C 1
ATOM 506 O O . ASP A 1 62 ? 19.142 -17.623 -16.226 1.00 94.56 62 ASP A O 1
ATOM 510 N N . GLN A 1 63 ? 21.177 -17.509 -17.156 1.00 97.12 63 GLN A N 1
ATOM 511 C CA . GLN A 1 63 ? 21.163 -16.062 -17.318 1.00 97.12 63 GLN A CA 1
ATOM 512 C C . GLN A 1 63 ? 21.858 -15.589 -18.595 1.00 97.12 63 GLN A C 1
ATOM 514 O O . GLN A 1 63 ? 22.739 -16.260 -19.133 1.00 97.12 63 GLN A O 1
ATOM 519 N N . PHE A 1 64 ? 21.475 -14.397 -19.039 1.00 98.38 64 PHE A N 1
ATOM 520 C CA . PHE A 1 64 ? 22.251 -13.545 -19.928 1.00 98.38 64 PHE A CA 1
ATOM 521 C C . PHE A 1 64 ? 22.808 -12.364 -19.133 1.00 98.38 64 PHE A C 1
ATOM 523 O O . PHE A 1 64 ? 22.136 -11.823 -18.254 1.00 98.38 64 PHE A O 1
ATOM 530 N N . VAL A 1 65 ? 24.020 -11.940 -19.469 1.00 98.25 65 VAL A N 1
ATOM 531 C CA . VAL A 1 65 ? 24.676 -10.767 -18.886 1.00 98.25 65 VAL A CA 1
ATOM 532 C C . VAL A 1 65 ? 25.130 -9.855 -20.020 1.00 98.25 65 VAL A C 1
ATOM 534 O O . VAL A 1 65 ? 25.631 -10.331 -21.039 1.00 98.25 65 VAL A O 1
ATOM 537 N N . LEU A 1 66 ? 24.934 -8.548 -19.878 1.00 97.81 66 LEU A N 1
ATOM 538 C CA . LEU A 1 66 ? 25.499 -7.580 -20.815 1.00 97.81 66 LEU A CA 1
ATOM 539 C C . LEU A 1 66 ? 27.020 -7.482 -20.607 1.00 97.81 66 LEU A C 1
ATOM 541 O O . LEU A 1 66 ? 27.472 -7.387 -19.471 1.00 97.81 66 LEU A O 1
ATOM 545 N N . ALA A 1 67 ? 27.797 -7.530 -21.687 1.00 97.31 67 ALA A N 1
ATOM 546 C CA . ALA A 1 67 ? 29.250 -7.667 -21.624 1.00 97.31 67 ALA A CA 1
ATOM 547 C C . ALA A 1 67 ? 29.949 -6.523 -20.857 1.00 97.31 67 ALA A C 1
ATOM 549 O O . ALA A 1 67 ? 29.673 -5.345 -21.085 1.00 97.31 67 ALA A O 1
ATOM 550 N N . ASP A 1 68 ? 30.918 -6.876 -20.003 1.00 93.44 68 ASP A N 1
ATOM 551 C CA . ASP A 1 68 ? 31.616 -5.942 -19.098 1.00 93.44 68 ASP A CA 1
ATOM 552 C C . ASP A 1 68 ? 32.429 -4.852 -19.820 1.00 93.44 68 ASP A C 1
ATOM 554 O O . ASP A 1 68 ? 32.722 -3.799 -19.254 1.00 93.44 68 ASP A O 1
ATOM 558 N N . ASN A 1 69 ? 32.801 -5.078 -21.085 1.00 93.00 69 ASN A N 1
ATOM 559 C CA . ASN A 1 69 ? 33.486 -4.078 -21.907 1.00 93.00 69 ASN A CA 1
ATOM 560 C C . ASN A 1 69 ? 32.568 -2.910 -22.321 1.00 93.00 69 ASN A C 1
ATOM 562 O O . ASN A 1 69 ? 33.069 -1.874 -22.758 1.00 93.00 69 ASN A O 1
ATOM 566 N N . LEU A 1 70 ? 31.248 -3.043 -22.156 1.00 96.00 70 LEU A N 1
ATOM 567 C CA . LEU A 1 70 ? 30.262 -1.974 -22.327 1.00 96.00 70 LEU A CA 1
ATOM 568 C C . LEU A 1 70 ? 30.113 -1.187 -21.011 1.00 96.00 70 LEU A C 1
ATOM 570 O O . LEU A 1 70 ? 29.088 -1.221 -20.322 1.00 96.00 70 LEU A O 1
ATOM 574 N N . ALA A 1 71 ? 31.190 -0.496 -20.631 1.00 92.81 71 ALA A N 1
ATOM 575 C CA . ALA A 1 71 ? 31.324 0.117 -19.310 1.00 92.81 71 ALA A CA 1
ATOM 576 C C . ALA A 1 71 ? 30.411 1.341 -19.097 1.00 92.81 71 ALA A C 1
ATOM 578 O O . ALA A 1 71 ? 29.947 1.582 -17.978 1.00 92.81 71 ALA A O 1
ATOM 579 N N . THR A 1 72 ? 30.119 2.108 -20.151 1.00 96.50 72 THR A N 1
ATOM 580 C CA . THR A 1 72 ? 29.339 3.354 -20.050 1.00 96.50 72 THR A CA 1
ATOM 581 C C . THR A 1 72 ? 27.893 3.167 -20.488 1.00 96.50 72 THR A C 1
ATOM 583 O O . THR A 1 72 ? 27.581 2.257 -21.259 1.00 96.50 72 THR A O 1
ATOM 586 N N . TYR A 1 73 ? 27.020 4.055 -20.012 1.00 96.00 73 TYR A N 1
ATOM 587 C CA . TYR A 1 73 ? 25.618 4.120 -20.420 1.00 96.00 73 TYR A CA 1
ATOM 588 C C . TYR A 1 73 ? 25.484 4.165 -21.948 1.00 96.00 73 TYR A C 1
ATOM 590 O O . TYR A 1 73 ? 24.808 3.331 -22.540 1.00 96.00 73 TYR A O 1
ATOM 598 N N . GLU A 1 74 ? 26.233 5.060 -22.587 1.00 97.50 74 GLU A N 1
ATOM 599 C CA . GLU A 1 74 ? 26.214 5.301 -24.029 1.00 97.50 74 GLU A CA 1
ATOM 600 C C . GLU A 1 74 ? 26.690 4.067 -24.798 1.00 97.50 74 GLU A C 1
ATOM 602 O O . GLU A 1 74 ? 26.041 3.643 -25.752 1.00 97.50 74 GLU A O 1
ATOM 607 N N . SER A 1 75 ? 27.774 3.424 -24.342 1.00 97.81 75 SER A N 1
ATOM 608 C CA . SER A 1 75 ? 28.298 2.217 -24.991 1.00 97.81 75 SER A CA 1
ATOM 609 C C . SER A 1 75 ? 27.292 1.062 -24.965 1.00 97.81 75 SER A C 1
ATOM 611 O O . SER A 1 75 ? 27.153 0.344 -25.958 1.00 97.81 75 SER A O 1
ATOM 613 N N . ARG A 1 76 ? 26.546 0.912 -23.859 1.00 98.00 76 ARG A N 1
ATOM 614 C CA . ARG A 1 76 ? 25.475 -0.081 -23.723 1.00 98.00 76 ARG A CA 1
ATOM 615 C C . ARG A 1 76 ? 24.296 0.257 -24.630 1.00 98.00 76 ARG A C 1
ATOM 617 O O . ARG A 1 76 ? 23.879 -0.607 -25.401 1.00 98.00 76 ARG A O 1
ATOM 624 N N . SER A 1 77 ? 23.813 1.501 -24.588 1.00 97.62 77 SER A N 1
ATOM 625 C CA . SER A 1 77 ? 22.703 1.979 -25.422 1.00 97.62 77 SER A CA 1
ATOM 626 C C . SER A 1 77 ? 22.995 1.773 -26.909 1.00 97.62 77 SER A C 1
ATOM 628 O O . SER A 1 77 ? 22.195 1.174 -27.626 1.00 97.62 77 SER A O 1
ATOM 630 N N . GLU A 1 78 ? 24.175 2.180 -27.382 1.00 98.12 78 GLU A N 1
ATOM 631 C CA . GLU A 1 78 ? 24.568 2.018 -28.783 1.00 98.12 78 GLU A CA 1
ATOM 632 C C . GLU A 1 78 ? 24.703 0.550 -29.201 1.00 98.12 78 GLU A C 1
ATOM 634 O O . GLU A 1 78 ? 24.276 0.175 -30.296 1.00 98.12 78 GLU A O 1
ATOM 639 N N . ALA A 1 79 ? 25.318 -0.290 -28.361 1.00 98.38 79 ALA A N 1
ATOM 640 C CA . ALA A 1 79 ? 25.515 -1.704 -28.666 1.00 98.38 79 ALA A CA 1
ATOM 641 C C . ALA A 1 79 ? 24.176 -2.446 -28.763 1.00 98.38 79 ALA A C 1
ATOM 643 O O . ALA A 1 79 ? 23.935 -3.164 -29.737 1.00 98.38 79 ALA A O 1
ATOM 644 N N . VAL A 1 80 ? 23.281 -2.227 -27.796 1.00 98.12 80 VAL A N 1
ATOM 645 C CA . VAL A 1 80 ? 21.940 -2.821 -27.797 1.00 98.12 80 VAL A CA 1
ATOM 646 C C . VAL A 1 80 ? 21.123 -2.294 -28.977 1.00 98.12 80 VAL A C 1
ATOM 648 O O . VAL A 1 80 ? 20.533 -3.092 -29.705 1.00 98.12 80 VAL A O 1
ATOM 651 N N . ALA A 1 81 ? 21.149 -0.986 -29.252 1.00 98.12 81 ALA A N 1
ATOM 652 C CA . ALA A 1 81 ? 20.441 -0.402 -30.390 1.00 98.12 81 ALA A CA 1
ATOM 653 C C . ALA A 1 81 ? 20.905 -0.984 -31.737 1.00 98.12 81 ALA A C 1
ATOM 655 O O . ALA A 1 81 ? 20.072 -1.272 -32.600 1.00 98.12 81 ALA A O 1
ATOM 656 N N . LYS A 1 82 ? 22.213 -1.212 -31.928 1.00 98.25 82 LYS A N 1
ATOM 657 C CA . LYS A 1 82 ? 22.751 -1.869 -33.136 1.00 98.25 82 LYS A CA 1
ATOM 658 C C . LYS A 1 82 ? 22.192 -3.282 -33.301 1.00 98.25 82 LYS A C 1
ATOM 660 O O . LYS A 1 82 ? 21.765 -3.643 -34.396 1.00 98.25 82 LYS A O 1
ATOM 665 N N . VAL A 1 83 ? 22.142 -4.057 -32.216 1.00 98.31 83 VAL A N 1
ATOM 666 C CA . VAL A 1 83 ? 21.576 -5.414 -32.233 1.00 98.31 83 VAL A CA 1
ATOM 667 C C . VAL A 1 83 ? 20.082 -5.394 -32.553 1.00 98.31 83 VAL A C 1
ATOM 669 O O . VAL A 1 83 ? 19.636 -6.149 -33.414 1.00 98.31 83 VAL A O 1
ATOM 672 N N . LEU A 1 84 ? 19.313 -4.512 -31.913 1.00 98.19 84 LEU A N 1
ATOM 673 C CA . LEU A 1 84 ? 17.873 -4.394 -32.148 1.00 98.19 84 LEU A CA 1
ATOM 674 C C . LEU A 1 84 ? 17.547 -4.001 -33.591 1.00 98.19 84 LEU A C 1
ATOM 676 O O . LEU A 1 84 ? 16.627 -4.566 -34.181 1.00 98.19 84 LEU A O 1
ATOM 680 N N . ASN A 1 85 ? 18.317 -3.083 -34.180 1.00 97.94 85 ASN A N 1
ATOM 681 C CA . ASN A 1 85 ? 18.148 -2.697 -35.579 1.00 97.94 85 ASN A CA 1
ATOM 682 C C . ASN A 1 85 ? 18.448 -3.856 -36.539 1.00 97.94 85 ASN A C 1
ATOM 684 O O . ASN A 1 85 ? 17.688 -4.066 -37.482 1.00 97.94 85 ASN A O 1
ATOM 688 N N . ASP A 1 86 ? 19.497 -4.645 -36.288 1.00 98.12 86 ASP A N 1
ATOM 689 C CA . ASP A 1 86 ? 19.780 -5.840 -37.092 1.00 98.12 86 ASP A CA 1
ATOM 690 C C . ASP A 1 86 ? 18.676 -6.902 -36.944 1.00 98.12 86 ASP A C 1
ATOM 692 O O . ASP A 1 86 ? 18.179 -7.434 -37.936 1.00 98.12 86 ASP A O 1
ATOM 696 N N . MET A 1 87 ? 18.221 -7.171 -35.716 1.00 97.38 87 MET A N 1
ATOM 697 C CA . MET A 1 87 ? 17.104 -8.089 -35.460 1.00 97.38 87 MET A CA 1
ATOM 698 C C . MET A 1 87 ? 15.812 -7.640 -36.159 1.00 97.38 87 MET A C 1
ATOM 700 O O . MET A 1 87 ? 15.112 -8.468 -36.749 1.00 97.38 87 MET A O 1
ATOM 704 N N . ARG A 1 88 ? 15.515 -6.335 -36.135 1.00 97.31 88 ARG A N 1
ATOM 705 C CA . ARG A 1 88 ? 14.381 -5.732 -36.847 1.00 97.31 88 ARG A CA 1
ATOM 706 C C . ARG A 1 88 ? 14.531 -5.880 -38.359 1.00 97.31 88 ARG A C 1
ATOM 708 O O . ARG A 1 88 ? 13.580 -6.291 -39.014 1.00 97.31 88 ARG A O 1
ATOM 715 N N . ALA A 1 89 ? 15.709 -5.589 -38.913 1.00 97.31 89 ALA A N 1
ATOM 716 C CA . ALA A 1 89 ? 15.977 -5.706 -40.347 1.00 97.31 89 ALA A CA 1
ATOM 717 C C . ALA A 1 89 ? 15.850 -7.153 -40.851 1.00 97.31 89 ALA A C 1
ATOM 719 O O . ALA A 1 89 ? 15.381 -7.387 -41.963 1.00 97.31 89 ALA A O 1
ATOM 720 N N . ARG A 1 90 ? 16.220 -8.130 -40.015 1.00 97.06 90 ARG A N 1
ATOM 721 C CA . ARG A 1 90 ? 16.043 -9.565 -40.287 1.00 97.06 90 ARG A CA 1
ATOM 722 C C . ARG A 1 90 ? 14.629 -10.080 -40.016 1.00 97.06 90 ARG A C 1
ATOM 724 O O . ARG A 1 90 ? 14.385 -11.262 -40.243 1.00 97.06 90 ARG A O 1
ATOM 731 N N . ASP A 1 91 ? 13.740 -9.234 -39.497 1.00 95.69 91 ASP A N 1
ATOM 732 C CA . ASP A 1 91 ? 12.360 -9.566 -39.137 1.00 95.69 91 ASP A CA 1
ATOM 733 C C . ASP A 1 91 ? 12.243 -10.835 -38.262 1.00 95.69 91 ASP A C 1
ATOM 735 O O . ASP A 1 91 ? 11.353 -11.669 -38.433 1.00 95.69 91 ASP A O 1
ATOM 739 N N . CYS A 1 92 ? 13.191 -11.026 -37.333 1.00 94.38 92 CYS A N 1
ATOM 740 C CA . CYS A 1 92 ? 13.314 -12.288 -36.593 1.00 94.38 92 CYS A CA 1
ATOM 741 C C . CYS A 1 92 ? 12.441 -12.370 -35.334 1.00 94.38 92 CYS A C 1
ATOM 743 O O . CYS A 1 92 ? 12.274 -13.455 -34.782 1.00 94.38 92 CYS A O 1
ATOM 745 N N . LEU A 1 93 ? 11.906 -11.240 -34.871 1.00 94.69 93 LEU A N 1
ATOM 746 C CA . LEU A 1 93 ? 10.983 -11.153 -33.741 1.00 94.69 93 LEU A CA 1
ATOM 747 C C . LEU A 1 93 ? 9.824 -10.238 -34.129 1.00 94.69 93 LEU A C 1
ATOM 749 O O . LEU A 1 93 ? 10.027 -9.055 -34.404 1.00 94.69 93 LEU A O 1
ATOM 753 N N . LYS A 1 94 ? 8.603 -10.782 -34.120 1.00 94.00 94 LYS A N 1
ATOM 754 C CA . LYS A 1 94 ? 7.379 -10.058 -34.496 1.00 94.00 94 LYS A CA 1
ATOM 755 C C . LYS A 1 94 ? 7.214 -8.758 -33.701 1.00 94.00 94 LYS A C 1
ATOM 757 O O . LYS A 1 94 ? 6.827 -7.749 -34.285 1.00 94.00 94 LYS A O 1
ATOM 762 N N . THR A 1 95 ? 7.550 -8.768 -32.411 1.00 92.75 95 THR A N 1
ATOM 763 C CA . THR A 1 95 ? 7.433 -7.613 -31.512 1.00 92.75 95 THR A CA 1
ATOM 764 C C . THR A 1 95 ? 8.182 -6.381 -32.033 1.00 92.75 95 THR A C 1
ATOM 766 O O . THR A 1 95 ? 7.663 -5.268 -31.969 1.00 92.75 95 THR A O 1
ATOM 769 N N . LEU A 1 96 ? 9.353 -6.569 -32.660 1.00 95.44 96 LEU A N 1
ATOM 770 C CA . LEU A 1 96 ? 10.184 -5.472 -33.182 1.00 95.44 96 LEU A CA 1
ATOM 771 C C . LEU A 1 96 ? 9.597 -4.788 -34.429 1.00 95.44 96 LEU A C 1
ATOM 773 O O . LEU A 1 96 ? 10.057 -3.715 -34.820 1.00 95.44 96 LEU A O 1
ATOM 777 N N . ARG A 1 97 ? 8.551 -5.356 -35.049 1.00 93.25 97 ARG A N 1
ATOM 778 C CA . ARG A 1 97 ? 7.767 -4.657 -36.086 1.00 93.25 97 ARG A CA 1
ATOM 779 C C . ARG A 1 97 ? 7.011 -3.462 -35.511 1.00 93.25 97 ARG A C 1
ATOM 781 O O . ARG A 1 97 ? 6.672 -2.547 -36.253 1.00 93.25 97 ARG A O 1
ATOM 788 N N . GLY A 1 98 ? 6.745 -3.478 -34.205 1.00 90.31 98 GLY A N 1
ATOM 789 C CA . GLY A 1 98 ? 6.024 -2.440 -33.482 1.00 90.31 98 GLY A CA 1
ATOM 790 C C . GLY A 1 98 ? 6.856 -1.217 -33.101 1.00 90.31 98 GLY A C 1
ATOM 791 O O . GLY A 1 98 ? 6.409 -0.488 -32.223 1.00 90.31 98 GLY A O 1
ATOM 792 N N . TRP A 1 99 ? 8.024 -1.019 -33.718 1.00 93.69 99 TRP A N 1
ATOM 793 C CA . TRP A 1 99 ? 8.959 0.085 -33.477 1.00 93.69 99 TRP A CA 1
ATOM 794 C C . TRP A 1 99 ? 8.284 1.462 -33.480 1.00 93.69 99 TRP A C 1
ATOM 796 O O . TRP A 1 99 ? 7.439 1.734 -34.336 1.00 93.69 99 TRP A O 1
ATOM 806 N N . ARG A 1 100 ? 8.668 2.327 -32.539 1.00 88.44 100 ARG A N 1
ATOM 807 C CA . ARG A 1 100 ? 8.012 3.615 -32.260 1.00 88.44 100 ARG A CA 1
ATOM 808 C C . ARG A 1 100 ? 8.948 4.813 -32.287 1.00 88.44 100 ARG A C 1
ATOM 810 O O . ARG A 1 100 ? 8.462 5.930 -32.150 1.00 88.44 100 ARG A O 1
ATOM 817 N N . ASP A 1 101 ? 10.250 4.578 -32.441 1.00 90.25 101 ASP A N 1
ATOM 818 C CA . ASP A 1 101 ? 11.281 5.612 -32.293 1.00 90.25 101 ASP A CA 1
ATOM 819 C C . ASP A 1 101 ? 11.187 6.303 -30.918 1.00 90.25 101 ASP A C 1
ATOM 821 O O . ASP A 1 101 ? 11.417 7.500 -30.768 1.00 90.25 101 ASP A O 1
ATOM 825 N N . GLU A 1 102 ? 10.838 5.510 -29.899 1.00 86.94 102 GLU A N 1
ATOM 826 C CA . GLU A 1 102 ? 10.653 5.945 -28.517 1.00 86.94 102 GLU A CA 1
ATOM 827 C C . GLU A 1 102 ? 11.533 5.091 -27.601 1.00 86.94 102 GLU A C 1
ATOM 829 O O . GLU A 1 102 ? 11.433 3.859 -27.585 1.00 86.94 102 GLU A O 1
ATOM 834 N N . LEU A 1 103 ? 12.411 5.749 -26.844 1.00 89.94 103 LEU A N 1
ATOM 835 C CA . LEU A 1 103 ? 13.357 5.089 -25.949 1.00 89.94 103 LEU A CA 1
ATOM 836 C C . LEU A 1 103 ? 12.816 5.020 -24.523 1.00 89.94 103 LEU A C 1
ATOM 838 O O . LEU A 1 103 ? 12.278 5.993 -23.991 1.00 89.94 103 LEU A O 1
ATOM 842 N N . TYR A 1 104 ? 12.994 3.857 -23.904 1.00 89.56 104 TYR A N 1
ATOM 843 C CA . TYR A 1 104 ? 12.736 3.596 -22.496 1.00 89.56 104 TYR A CA 1
ATOM 844 C C . TYR A 1 104 ? 14.048 3.458 -21.727 1.00 89.56 104 TYR A C 1
ATOM 846 O O . TYR A 1 104 ? 14.998 2.825 -22.191 1.00 89.56 104 TYR A O 1
ATOM 854 N N . LEU A 1 105 ? 14.045 3.991 -20.504 1.00 90.12 105 LEU A N 1
ATOM 855 C CA . LEU A 1 105 ? 15.150 3.875 -19.559 1.00 90.12 105 LEU A CA 1
ATOM 856 C C . LEU A 1 105 ? 15.150 2.493 -18.906 1.00 90.12 105 LEU A C 1
ATOM 858 O O . LEU A 1 105 ? 14.250 2.164 -18.128 1.00 90.12 105 LEU A O 1
ATOM 862 N N . VAL A 1 106 ? 16.191 1.702 -19.155 1.00 92.50 106 VAL A N 1
ATOM 863 C CA . VAL A 1 106 ? 16.367 0.419 -18.472 1.00 92.50 106 VAL A CA 1
ATOM 864 C C . VAL A 1 106 ? 16.890 0.654 -17.061 1.00 92.50 106 VAL A C 1
ATOM 866 O O . VAL A 1 106 ? 17.969 1.213 -16.866 1.00 92.50 106 VAL A O 1
ATOM 869 N N . LYS A 1 107 ? 16.128 0.195 -16.065 1.00 91.00 107 LYS A N 1
ATOM 870 C CA . LYS A 1 107 ? 16.445 0.298 -14.636 1.00 91.00 107 LYS A CA 1
ATOM 871 C C . LYS A 1 107 ? 16.174 -1.030 -13.935 1.00 91.00 107 LYS A C 1
ATOM 873 O O . LYS A 1 107 ? 15.182 -1.690 -14.233 1.00 91.00 107 LYS A O 1
ATOM 878 N N . SER A 1 108 ? 16.986 -1.378 -12.940 1.00 89.75 108 SER A N 1
ATOM 879 C CA . SER A 1 108 ? 16.726 -2.531 -12.060 1.00 89.75 108 SER A CA 1
ATOM 880 C C . SER A 1 108 ? 15.578 -2.278 -11.074 1.00 89.75 108 SER A C 1
ATOM 882 O O . SER A 1 108 ? 14.807 -3.179 -10.739 1.00 89.75 108 SER A O 1
ATOM 884 N N . ALA A 1 109 ? 15.421 -1.027 -10.640 1.00 87.75 109 ALA A N 1
ATOM 885 C CA . ALA A 1 109 ? 14.297 -0.534 -9.854 1.00 87.75 109 ALA A CA 1
ATOM 886 C C . ALA A 1 109 ? 14.070 0.956 -10.140 1.00 87.75 109 ALA A C 1
ATOM 888 O O . ALA A 1 109 ? 14.973 1.655 -10.589 1.00 87.75 109 ALA A O 1
ATOM 889 N N . TYR A 1 110 ? 12.868 1.465 -9.870 1.00 86.06 110 TYR A N 1
ATOM 890 C CA . TYR A 1 110 ? 12.500 2.840 -10.220 1.00 86.06 110 TYR A CA 1
ATOM 891 C C . TYR A 1 110 ? 13.451 3.898 -9.623 1.00 86.06 110 TYR A C 1
ATOM 893 O O . TYR A 1 110 ? 13.848 4.839 -10.311 1.00 86.06 110 TYR A O 1
ATOM 901 N N . ASN A 1 111 ? 13.860 3.704 -8.365 1.00 85.62 111 ASN A N 1
ATOM 902 C CA . ASN A 1 111 ? 14.759 4.592 -7.622 1.00 85.62 111 ASN A CA 1
ATOM 903 C C . ASN A 1 111 ? 16.256 4.349 -7.898 1.00 85.62 111 ASN A C 1
ATOM 905 O O . ASN A 1 111 ? 17.102 4.907 -7.198 1.00 85.62 111 ASN A O 1
ATOM 909 N N . LYS A 1 112 ? 16.595 3.497 -8.870 1.00 88.00 112 LYS A N 1
ATOM 910 C CA . LYS A 1 112 ? 17.976 3.216 -9.270 1.00 88.00 112 LYS A CA 1
ATOM 911 C C . LYS A 1 112 ? 18.367 4.034 -10.506 1.00 88.00 112 LYS A C 1
ATOM 913 O O . LYS A 1 112 ? 17.490 4.420 -11.287 1.00 88.00 112 LYS A O 1
ATOM 918 N N . PRO A 1 113 ? 19.672 4.304 -10.694 1.00 89.44 113 PRO A N 1
ATOM 919 C CA . PRO A 1 113 ? 20.168 4.917 -11.919 1.00 89.44 113 PRO A CA 1
ATOM 920 C C . PRO A 1 113 ? 19.785 4.102 -13.157 1.00 89.44 113 PRO A C 1
ATOM 922 O O . PRO A 1 113 ? 19.710 2.873 -13.109 1.00 89.44 113 PRO A O 1
ATOM 925 N N . SER A 1 114 ? 19.567 4.794 -14.272 1.00 91.62 114 SER A N 1
ATOM 926 C CA . SER A 1 114 ? 19.375 4.154 -15.573 1.00 91.62 114 SER A CA 1
ATOM 927 C C . SER A 1 114 ? 20.667 3.481 -16.032 1.00 91.62 114 SER A C 1
ATOM 929 O O . SER A 1 114 ? 21.760 4.026 -15.873 1.00 91.62 114 SER A O 1
ATOM 931 N N . LEU A 1 115 ? 20.542 2.288 -16.604 1.00 94.69 115 LEU A N 1
ATOM 932 C CA . LEU A 1 115 ? 21.670 1.474 -17.042 1.00 94.69 115 LEU A CA 1
ATOM 933 C C . LEU A 1 115 ? 21.978 1.692 -18.526 1.00 94.69 115 LEU A C 1
ATOM 935 O O . LEU A 1 115 ? 23.158 1.805 -18.866 1.00 94.69 115 LEU A O 1
ATOM 939 N N . PHE A 1 116 ? 20.951 1.761 -19.378 1.00 95.69 116 PHE A N 1
ATOM 940 C CA . PHE A 1 116 ? 21.023 2.069 -20.814 1.00 95.69 116 PHE A CA 1
ATOM 941 C C . PHE A 1 116 ? 19.620 2.360 -21.380 1.00 95.69 116 PHE A C 1
ATOM 943 O O . PHE A 1 116 ? 18.617 2.131 -20.698 1.00 95.69 116 PHE A O 1
ATOM 950 N N . ASP A 1 117 ? 19.560 2.818 -22.628 1.00 94.12 117 ASP A N 1
ATOM 951 C CA . ASP A 1 117 ? 18.326 3.017 -23.390 1.00 94.12 117 ASP A CA 1
ATOM 952 C C . ASP A 1 117 ? 17.962 1.790 -24.212 1.00 94.12 117 ASP A C 1
ATOM 954 O O . ASP A 1 117 ? 18.812 1.155 -24.843 1.00 94.12 117 ASP A O 1
ATOM 958 N N . ILE A 1 118 ? 16.667 1.504 -24.284 1.00 94.25 118 ILE A N 1
ATOM 959 C CA . ILE A 1 118 ? 16.135 0.471 -25.162 1.00 94.25 118 ILE A CA 1
ATOM 960 C C . ILE A 1 118 ? 14.914 0.985 -25.909 1.00 94.25 118 ILE A C 1
ATOM 962 O O . ILE A 1 118 ? 14.131 1.767 -25.378 1.00 94.25 118 ILE A O 1
ATOM 966 N N . GLU A 1 119 ? 14.723 0.538 -27.145 1.00 94.50 119 GLU A N 1
ATOM 967 C CA . GLU A 1 119 ? 13.511 0.890 -27.875 1.00 94.50 119 GLU A CA 1
ATOM 968 C C . GLU A 1 119 ? 12.278 0.238 -27.224 1.00 94.50 119 GLU A C 1
ATOM 970 O O . GLU A 1 119 ? 12.301 -0.937 -26.843 1.00 94.50 119 GLU A O 1
ATOM 975 N N . ARG A 1 120 ? 11.197 1.012 -27.085 1.00 90.75 120 ARG A N 1
ATOM 976 C CA . ARG A 1 120 ? 9.943 0.641 -26.418 1.00 90.75 120 ARG A CA 1
ATOM 977 C C . ARG A 1 120 ? 9.372 -0.726 -26.819 1.00 90.75 120 ARG A C 1
ATOM 979 O O . ARG A 1 120 ? 8.944 -1.488 -25.954 1.00 90.75 120 ARG A O 1
ATOM 986 N N . SER A 1 121 ? 9.348 -1.052 -28.105 1.00 92.06 121 SER A N 1
ATOM 987 C CA . SER A 1 121 ? 8.911 -2.339 -28.662 1.00 92.06 121 SER A CA 1
ATOM 988 C C . SER A 1 121 ? 9.794 -3.514 -28.237 1.00 92.06 121 SER A C 1
ATOM 990 O O . SER A 1 121 ? 9.314 -4.641 -28.154 1.00 92.06 121 SER A O 1
ATOM 992 N N . ALA A 1 122 ? 11.065 -3.278 -27.911 1.00 95.62 122 ALA A N 1
ATOM 993 C CA . ALA A 1 122 ? 11.965 -4.317 -27.425 1.00 95.62 122 ALA A CA 1
ATOM 994 C C . ALA A 1 122 ? 11.839 -4.562 -25.911 1.00 95.62 122 ALA A C 1
ATOM 996 O O . ALA A 1 122 ? 12.329 -5.578 -25.421 1.00 95.62 122 ALA A O 1
ATOM 997 N N . ALA A 1 123 ? 11.160 -3.694 -25.153 1.00 94.31 123 ALA A N 1
ATOM 998 C CA . ALA A 1 123 ? 11.051 -3.838 -23.699 1.00 94.31 123 ALA A CA 1
ATOM 999 C C . ALA A 1 123 ? 10.479 -5.206 -23.272 1.00 94.31 123 ALA A C 1
ATOM 1001 O O . ALA A 1 123 ? 11.014 -5.829 -22.355 1.00 94.31 123 ALA A O 1
ATOM 1002 N N . SER A 1 124 ? 9.446 -5.714 -23.959 1.00 94.69 124 SER A N 1
ATOM 1003 C CA . SER A 1 124 ? 8.849 -7.024 -23.644 1.00 94.69 124 SER A CA 1
ATOM 1004 C C . SER A 1 124 ? 9.700 -8.211 -24.096 1.00 94.69 124 SER A C 1
ATOM 1006 O O . SER A 1 124 ? 9.677 -9.256 -23.445 1.00 94.69 124 SER A O 1
ATOM 1008 N N . VAL A 1 125 ? 10.501 -8.045 -25.156 1.00 96.56 125 VAL A N 1
ATOM 1009 C CA . VAL A 1 125 ? 11.464 -9.057 -25.635 1.00 96.56 125 VAL A CA 1
ATOM 1010 C C . VAL A 1 125 ? 12.498 -9.368 -24.554 1.00 96.56 125 VAL A C 1
ATOM 1012 O O . VAL A 1 125 ? 12.877 -10.522 -24.365 1.00 96.56 125 VAL A O 1
ATOM 1015 N N . PHE A 1 126 ? 12.926 -8.336 -23.827 1.00 97.56 126 PHE A N 1
ATOM 1016 C CA . PHE A 1 126 ? 13.887 -8.456 -22.735 1.00 97.56 126 PHE A CA 1
ATOM 1017 C C . PHE A 1 126 ? 13.224 -8.593 -21.356 1.00 97.56 126 PHE A C 1
ATOM 1019 O O . PHE A 1 126 ? 13.925 -8.618 -20.344 1.00 97.56 126 PHE A O 1
ATOM 1026 N N . GLY A 1 127 ? 11.889 -8.658 -21.284 1.00 96.62 127 GLY A N 1
ATOM 1027 C CA . GLY A 1 127 ? 11.156 -8.735 -20.020 1.00 96.62 127 GLY A CA 1
ATOM 1028 C C . GLY A 1 127 ? 11.500 -7.594 -19.061 1.00 96.62 127 GLY A C 1
ATOM 1029 O O . GLY A 1 127 ? 11.599 -7.822 -17.855 1.00 96.62 127 GLY A O 1
ATOM 1030 N N . MET A 1 128 ? 11.754 -6.403 -19.606 1.00 94.69 128 MET A N 1
ATOM 1031 C CA . MET A 1 128 ? 12.155 -5.211 -18.862 1.00 94.69 128 MET A CA 1
ATOM 1032 C C . MET A 1 128 ? 10.972 -4.617 -18.120 1.00 94.69 128 MET A C 1
ATOM 1034 O O . MET A 1 128 ? 9.865 -4.537 -18.659 1.00 94.69 128 MET A O 1
ATOM 1038 N N . ARG A 1 129 ? 11.218 -4.126 -16.903 1.00 92.62 129 ARG A N 1
ATOM 1039 C CA . ARG A 1 129 ? 10.188 -3.402 -16.163 1.00 92.62 129 ARG A CA 1
ATOM 1040 C C . ARG A 1 129 ? 9.906 -2.055 -16.825 1.00 92.62 129 ARG A C 1
ATOM 1042 O O . ARG A 1 129 ? 10.809 -1.240 -16.989 1.00 92.62 129 ARG A O 1
ATOM 1049 N N . LYS A 1 130 ? 8.639 -1.831 -17.158 1.00 91.00 130 LYS A N 1
ATOM 1050 C CA . LYS A 1 130 ? 8.116 -0.558 -17.662 1.00 91.00 130 LYS A CA 1
ATOM 1051 C C . LYS A 1 130 ? 7.423 0.189 -16.529 1.00 91.00 130 LYS A C 1
ATOM 1053 O O . LYS A 1 130 ? 6.912 -0.442 -15.603 1.00 91.00 130 LYS A O 1
ATOM 1058 N N . TYR A 1 131 ? 7.406 1.512 -16.622 1.00 91.69 131 TYR A N 1
ATOM 1059 C CA . TYR A 1 131 ? 6.676 2.361 -15.690 1.00 91.69 131 TYR A CA 1
ATOM 1060 C C . TYR A 1 131 ? 5.691 3.245 -16.441 1.00 91.69 131 TYR A C 1
ATOM 1062 O O . TYR A 1 131 ? 5.979 3.664 -17.565 1.00 91.69 131 TYR A O 1
ATOM 1070 N N . GLY A 1 132 ? 4.574 3.560 -15.804 1.00 92.56 132 GLY A N 1
ATOM 1071 C CA . GLY A 1 132 ? 3.585 4.502 -16.307 1.00 92.56 132 GLY A CA 1
ATOM 1072 C C . GLY A 1 132 ? 2.886 5.246 -15.177 1.00 92.56 132 GLY A C 1
ATOM 1073 O O . GLY A 1 132 ? 3.103 4.968 -13.995 1.00 92.56 132 GLY A O 1
ATOM 1074 N N . SER A 1 133 ? 2.093 6.244 -15.550 1.00 94.62 133 SER A N 1
ATOM 1075 C CA . SER A 1 133 ? 1.275 7.048 -14.643 1.00 94.62 133 SER A CA 1
ATOM 1076 C C . SER A 1 133 ? -0.178 7.000 -15.102 1.00 94.62 133 SER A C 1
ATOM 1078 O O . SER A 1 133 ? -0.458 7.196 -16.284 1.00 94.62 133 SER A O 1
ATOM 1080 N N . HIS A 1 134 ? -1.097 6.766 -14.165 1.00 96.19 134 HIS A N 1
ATOM 1081 C CA . HIS A 1 134 ? -2.529 6.616 -14.418 1.00 96.19 134 HIS A CA 1
ATOM 1082 C C . HIS A 1 134 ? -3.352 7.574 -13.551 1.00 96.19 134 HIS A C 1
ATOM 1084 O O . HIS A 1 134 ? -3.143 7.661 -12.339 1.00 96.19 134 HIS A O 1
ATOM 1090 N N . LEU A 1 135 ? -4.327 8.248 -14.171 1.00 95.12 135 LEU A N 1
ATOM 1091 C CA . LEU A 1 135 ? -5.178 9.245 -13.524 1.00 95.12 135 LEU A CA 1
ATOM 1092 C C . LEU A 1 135 ? -6.615 8.761 -13.309 1.00 95.12 135 LEU A C 1
ATOM 1094 O O . LEU A 1 135 ? -7.367 8.519 -14.260 1.00 95.12 135 LEU A O 1
ATOM 1098 N N . ASN A 1 136 ? -7.055 8.767 -12.057 1.00 93.94 136 ASN A N 1
ATOM 1099 C CA . ASN A 1 136 ? -8.459 8.688 -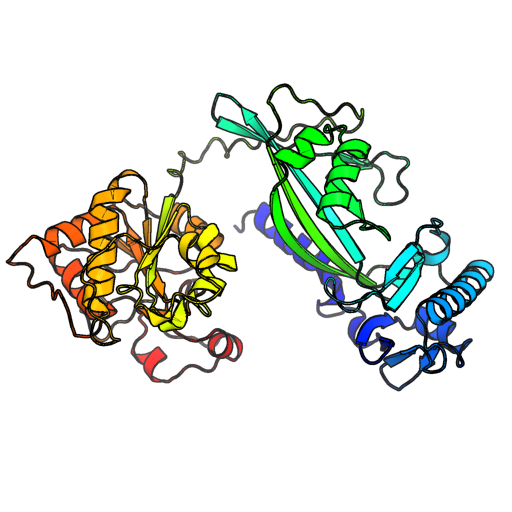11.692 1.00 93.94 136 ASN A CA 1
ATOM 1100 C C . ASN A 1 136 ? -9.042 10.103 -11.576 1.00 93.94 136 ASN A C 1
ATOM 1102 O O . ASN A 1 136 ? -8.917 10.776 -10.550 1.00 93.94 136 ASN A O 1
ATOM 1106 N N . GLY A 1 137 ? -9.685 10.571 -12.646 1.00 92.19 137 GLY A N 1
ATOM 1107 C CA . GLY A 1 137 ? -10.399 11.845 -12.642 1.00 92.19 137 GLY A CA 1
ATOM 1108 C C . GLY A 1 137 ? -11.851 11.671 -12.227 1.00 92.19 137 GLY A C 1
ATOM 1109 O O . GLY A 1 137 ? -12.609 10.972 -12.904 1.00 92.19 137 GLY A O 1
ATOM 1110 N N . TYR A 1 138 ? -12.258 12.328 -11.145 1.00 90.44 138 TYR A N 1
ATOM 1111 C CA . TYR A 1 138 ? -13.617 12.220 -10.620 1.00 90.44 138 TYR A CA 1
ATOM 1112 C C . TYR A 1 138 ? -14.230 13.579 -10.289 1.00 90.44 138 TYR A C 1
ATOM 1114 O O . TYR A 1 138 ? -13.540 14.578 -10.106 1.00 90.44 138 TYR A O 1
ATOM 1122 N N . VAL A 1 139 ? -15.555 13.606 -10.210 1.00 89.25 139 VAL A N 1
ATOM 1123 C CA . VAL A 1 139 ? -16.377 14.760 -9.844 1.00 89.25 139 VAL A CA 1
ATOM 1124 C C . VAL A 1 139 ? -17.284 14.343 -8.691 1.00 89.25 139 VAL A C 1
ATOM 1126 O O . VAL A 1 139 ? -17.780 13.214 -8.664 1.00 89.25 139 VAL A O 1
ATOM 1129 N N . ILE A 1 140 ? -17.495 15.260 -7.751 1.00 85.62 140 ILE A N 1
ATOM 1130 C CA . ILE A 1 140 ? -18.496 15.128 -6.692 1.00 85.62 140 ILE A CA 1
ATOM 1131 C C . ILE A 1 140 ? -19.535 16.219 -6.931 1.00 85.62 140 ILE A C 1
ATOM 1133 O O . ILE A 1 140 ? -19.176 17.396 -6.968 1.00 85.62 140 ILE A O 1
ATOM 1137 N N . ASP A 1 141 ? -20.785 15.819 -7.136 1.00 81.31 141 ASP A N 1
ATOM 1138 C CA . ASP A 1 141 ? -21.915 16.731 -7.315 1.00 81.31 141 ASP A CA 1
ATOM 1139 C C . ASP A 1 141 ? -22.354 17.358 -5.982 1.00 81.31 141 ASP A C 1
ATOM 1141 O O . ASP A 1 141 ? -22.003 16.870 -4.906 1.00 81.31 141 ASP A O 1
ATOM 1145 N N . ASP A 1 142 ? -23.157 18.426 -6.043 1.00 82.62 142 ASP A N 1
ATOM 1146 C CA . ASP A 1 142 ? -23.652 19.137 -4.851 1.00 82.62 142 ASP A CA 1
ATOM 1147 C C . ASP A 1 142 ? -24.468 18.231 -3.906 1.00 82.62 142 ASP A C 1
ATOM 1149 O O . ASP A 1 142 ? -24.546 18.484 -2.705 1.00 82.62 142 ASP A O 1
ATOM 1153 N N . ASP A 1 143 ? -25.060 17.155 -4.435 1.00 79.62 143 ASP A N 1
ATOM 1154 C CA . ASP A 1 143 ? -25.803 16.145 -3.672 1.00 79.62 143 ASP A CA 1
ATOM 1155 C C . ASP A 1 143 ? -24.914 15.031 -3.079 1.00 79.62 143 ASP A C 1
ATOM 1157 O O . ASP A 1 143 ? -25.414 14.111 -2.428 1.00 79.62 143 ASP A O 1
ATOM 1161 N N . GLY A 1 144 ? -23.596 15.108 -3.289 1.00 76.81 144 GLY A N 1
ATOM 1162 C CA . GLY A 1 144 ? -22.617 14.123 -2.838 1.00 76.81 144 GLY A CA 1
ATOM 1163 C C . GLY A 1 144 ? -22.448 12.917 -3.766 1.00 76.81 144 GLY A C 1
ATOM 1164 O O . GLY A 1 144 ? -21.709 11.994 -3.416 1.00 76.81 144 GLY A O 1
ATOM 1165 N N . THR A 1 145 ? -23.096 12.890 -4.935 1.00 79.25 145 THR A N 1
ATOM 1166 C CA . THR A 1 145 ? -22.921 11.819 -5.925 1.00 79.25 145 THR A CA 1
ATOM 1167 C C . THR A 1 145 ? -21.522 11.865 -6.535 1.00 79.25 145 THR A C 1
ATOM 1169 O O . THR A 1 145 ? -21.060 12.910 -6.987 1.00 79.25 145 THR A O 1
ATOM 1172 N N . TRP A 1 146 ? -20.858 10.707 -6.597 1.00 81.69 146 TRP A N 1
ATOM 1173 C CA . TRP A 1 146 ? -19.556 10.557 -7.245 1.00 81.69 146 TRP A CA 1
ATOM 1174 C C . TRP A 1 146 ? -19.708 10.067 -8.684 1.00 81.69 146 TRP A C 1
ATOM 1176 O O . TRP A 1 146 ? -20.437 9.110 -8.970 1.00 81.69 146 TRP A O 1
ATOM 1186 N N . ARG A 1 147 ? -18.963 10.693 -9.594 1.00 82.38 147 ARG A N 1
ATOM 1187 C CA . ARG A 1 147 ? -18.843 10.287 -10.998 1.00 82.38 147 ARG A CA 1
ATOM 1188 C C . ARG A 1 147 ? -17.373 10.239 -11.380 1.00 82.38 147 ARG A C 1
ATOM 1190 O O . ARG A 1 147 ? -16.609 11.114 -10.989 1.00 82.38 147 ARG A O 1
ATOM 1197 N N . MET A 1 148 ? -16.985 9.229 -12.148 1.00 86.75 148 MET A N 1
ATOM 1198 C CA . MET A 1 148 ? -15.623 9.100 -12.666 1.00 86.75 148 MET A CA 1
ATOM 1199 C C . MET A 1 148 ? -15.640 9.248 -14.181 1.00 86.75 148 MET A C 1
ATOM 1201 O O . MET A 1 148 ? -16.511 8.688 -14.855 1.00 86.75 148 MET A O 1
ATOM 1205 N N . TRP A 1 149 ? -14.668 9.986 -14.705 1.00 87.19 149 TRP A N 1
ATOM 1206 C CA . TRP A 1 149 ? -14.426 10.053 -16.135 1.00 87.19 149 TRP A CA 1
ATOM 1207 C C . TRP A 1 149 ? -13.628 8.832 -16.582 1.00 87.19 149 TRP A C 1
ATOM 1209 O O . TRP A 1 149 ? -12.592 8.513 -16.000 1.00 87.19 149 TRP A O 1
ATOM 1219 N N . ILE A 1 150 ? -14.113 8.166 -17.627 1.00 86.44 150 ILE A N 1
ATOM 1220 C CA . ILE A 1 150 ? -13.461 7.010 -18.240 1.00 86.44 150 ILE A CA 1
ATOM 1221 C C . ILE A 1 150 ? -13.082 7.387 -19.665 1.00 86.44 150 ILE A C 1
ATOM 1223 O O . ILE A 1 150 ? -13.942 7.754 -20.469 1.00 86.44 150 ILE A O 1
ATOM 1227 N N . GLY A 1 151 ? -11.792 7.285 -19.972 1.00 82.75 151 GLY A N 1
ATOM 1228 C CA . GLY A 1 151 ? -11.295 7.499 -21.317 1.00 82.75 151 GLY A CA 1
ATOM 1229 C C . GLY A 1 151 ? -11.706 6.358 -22.238 1.00 82.75 151 GLY A C 1
ATOM 1230 O O . GLY A 1 151 ? -11.903 5.215 -21.817 1.00 82.75 151 GLY A O 1
ATOM 1231 N N . LYS A 1 152 ? -11.819 6.648 -23.531 1.00 83.62 152 LYS A N 1
ATOM 1232 C CA . LYS A 1 152 ? -11.863 5.614 -24.563 1.00 83.62 152 LYS A CA 1
ATOM 1233 C C . LYS A 1 152 ? -10.730 5.864 -25.531 1.00 83.62 152 LYS A C 1
ATOM 1235 O O . LYS A 1 152 ? -10.600 6.947 -26.097 1.00 83.62 152 LYS A O 1
ATOM 1240 N N . ARG A 1 153 ? -9.902 4.846 -25.724 1.00 83.25 153 ARG A N 1
ATOM 1241 C CA . ARG A 1 153 ? -8.723 4.942 -26.579 1.00 83.25 153 ARG A CA 1
ATOM 1242 C C . ARG A 1 153 ? -9.158 5.152 -28.025 1.00 83.25 153 ARG A C 1
ATOM 1244 O O . ARG A 1 153 ? -10.003 4.408 -28.529 1.00 83.25 153 ARG A O 1
ATOM 1251 N N . SER A 1 154 ? -8.529 6.106 -28.713 1.00 82.38 154 SER A N 1
ATOM 1252 C CA . SER A 1 154 ? -8.742 6.311 -30.151 1.00 82.38 154 SER A CA 1
ATOM 1253 C C . SER A 1 154 ? -8.538 5.004 -30.925 1.00 82.38 154 SER A C 1
ATOM 1255 O O . SER A 1 154 ?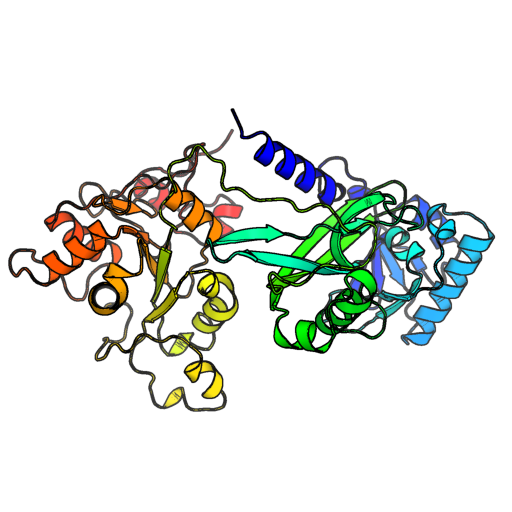 -7.636 4.212 -30.632 1.00 82.38 154 SER A O 1
ATOM 1257 N N . LYS A 1 155 ? -9.343 4.800 -31.971 1.00 84.56 155 LYS A N 1
ATOM 1258 C CA . LYS A 1 155 ? -9.220 3.645 -32.875 1.00 84.56 155 LYS A CA 1
ATOM 1259 C C . LYS A 1 155 ? -7.886 3.602 -33.629 1.00 84.56 155 LYS A C 1
ATOM 1261 O O . LYS A 1 155 ? -7.548 2.557 -34.173 1.00 84.56 155 LYS A O 1
ATOM 1266 N N . THR A 1 156 ? -7.144 4.710 -33.671 1.00 82.75 156 THR A N 1
ATOM 1267 C CA . THR A 1 156 ? -5.829 4.799 -34.324 1.00 82.75 156 THR A CA 1
ATOM 1268 C C . THR A 1 156 ? -4.659 4.471 -33.394 1.00 82.75 156 THR A C 1
ATOM 1270 O O . THR A 1 156 ? -3.530 4.368 -33.870 1.00 82.75 156 THR A O 1
ATOM 1273 N N . LYS A 1 157 ? -4.883 4.293 -32.080 1.00 80.69 157 LYS A N 1
ATOM 1274 C CA . LYS A 1 157 ? -3.812 3.896 -31.149 1.00 80.69 157 LYS A CA 1
ATOM 1275 C C . LYS A 1 157 ? -3.338 2.475 -31.491 1.00 80.69 157 LYS A C 1
ATOM 1277 O O . LYS A 1 157 ? -4.143 1.567 -31.675 1.00 80.69 157 LYS A O 1
ATOM 1282 N N . GLN A 1 158 ? -2.020 2.275 -31.523 1.00 77.00 158 GLN A N 1
ATOM 1283 C CA . GLN A 1 158 ? -1.410 0.983 -31.867 1.00 77.00 158 GLN A CA 1
ATOM 1284 C C . GLN A 1 158 ? -1.730 -0.116 -30.839 1.00 77.00 158 GLN A C 1
ATOM 1286 O O . GLN A 1 158 ? -1.892 -1.275 -31.207 1.00 77.00 158 GLN A O 1
ATOM 1291 N N . THR A 1 159 ? -1.826 0.239 -29.553 1.00 78.44 159 THR A N 1
ATOM 1292 C CA . THR A 1 159 ? -2.188 -0.687 -28.471 1.00 78.44 159 THR A CA 1
ATOM 1293 C C . THR A 1 159 ? -3.601 -0.425 -27.973 1.00 78.44 159 THR A C 1
ATOM 1295 O O . THR A 1 159 ? -3.953 0.708 -27.626 1.00 78.44 159 THR A O 1
ATOM 1298 N N . PHE A 1 160 ? -4.385 -1.504 -27.911 1.00 84.81 160 PHE A N 1
ATOM 1299 C CA . PHE A 1 160 ? -5.747 -1.545 -27.371 1.00 84.81 160 PHE A CA 1
ATOM 1300 C C . PHE A 1 160 ? -6.707 -0.487 -27.968 1.00 84.81 160 PHE A C 1
ATOM 1302 O O . PHE A 1 160 ? -7.361 0.235 -27.214 1.00 84.81 160 PHE A O 1
ATOM 1309 N N . PRO A 1 161 ? -6.803 -0.351 -29.307 1.00 86.81 161 PRO A N 1
ATOM 1310 C CA . PRO A 1 161 ? -7.673 0.644 -29.938 1.00 86.81 161 PRO A CA 1
ATOM 1311 C C . PRO A 1 161 ? -9.147 0.442 -29.555 1.00 86.81 161 PRO A C 1
ATOM 1313 O O . PRO A 1 161 ? -9.668 -0.671 -29.618 1.00 86.81 161 PRO A O 1
ATOM 1316 N N . GLY A 1 162 ? -9.841 1.523 -29.187 1.00 84.00 162 GLY A N 1
ATOM 1317 C CA . GLY A 1 162 ? -11.271 1.507 -28.853 1.00 84.00 162 GLY A CA 1
ATOM 1318 C C . GLY A 1 162 ? -11.632 0.967 -27.465 1.00 84.00 162 GLY A C 1
ATOM 1319 O O . GLY A 1 162 ? -12.819 0.959 -27.127 1.00 84.00 162 GLY A O 1
ATOM 1320 N N . MET A 1 163 ? -10.648 0.526 -26.676 1.00 86.75 163 MET A N 1
ATOM 1321 C CA . MET A 1 163 ? -10.850 0.039 -25.309 1.00 86.75 163 MET A CA 1
ATOM 1322 C C . MET A 1 163 ? -11.056 1.201 -24.328 1.00 86.75 163 MET A C 1
ATOM 1324 O O . MET A 1 163 ? -10.628 2.325 -24.592 1.00 86.75 163 MET A O 1
ATOM 1328 N N . TYR A 1 164 ? -11.720 0.924 -23.206 1.00 88.00 164 TYR A N 1
ATOM 1329 C CA . TYR A 1 164 ? -11.837 1.875 -22.099 1.00 88.00 164 TYR A CA 1
ATOM 1330 C C . TYR A 1 164 ? -10.517 1.999 -21.334 1.00 88.00 164 TYR A C 1
ATOM 1332 O O . TYR A 1 164 ? -9.754 1.034 -21.267 1.00 88.00 164 TYR A O 1
ATOM 1340 N N . ASP A 1 165 ? -10.283 3.175 -20.765 1.00 88.81 165 ASP A N 1
ATOM 1341 C CA . ASP A 1 165 ? -9.042 3.564 -20.100 1.00 88.81 165 ASP A CA 1
ATOM 1342 C C . ASP A 1 165 ? -9.325 4.503 -18.913 1.00 88.81 165 ASP A C 1
ATOM 1344 O O . ASP A 1 165 ? -10.454 4.963 -18.709 1.00 88.81 165 ASP A O 1
ATOM 1348 N N . ASN A 1 166 ? -8.289 4.813 -18.141 1.00 91.19 166 ASN A N 1
ATOM 1349 C CA . ASN A 1 166 ? -8.306 5.925 -17.192 1.00 91.19 166 ASN A CA 1
ATOM 1350 C C . ASN A 1 166 ? -8.584 7.265 -17.907 1.00 91.19 166 ASN A C 1
ATOM 1352 O O . ASN A 1 166 ? -8.573 7.341 -19.136 1.00 91.19 166 ASN A O 1
ATOM 1356 N N . LEU A 1 167 ? -8.845 8.341 -17.151 1.00 90.38 167 LEU A N 1
ATOM 1357 C CA . LEU A 1 167 ? -9.063 9.661 -17.765 1.00 90.38 167 LEU A CA 1
ATOM 1358 C C . LEU A 1 167 ? -7.820 10.130 -18.541 1.00 90.38 167 LEU A C 1
ATOM 1360 O O . LEU A 1 167 ? -7.947 10.717 -19.607 1.00 90.38 167 LEU A O 1
ATOM 1364 N N . ALA A 1 168 ? -6.635 9.857 -18.004 1.00 91.31 168 ALA A N 1
ATOM 1365 C CA . ALA A 1 168 ? -5.360 10.027 -18.688 1.00 91.31 168 ALA A CA 1
ATOM 1366 C C . ALA A 1 168 ? -4.412 8.912 -18.237 1.00 91.31 168 ALA A C 1
ATOM 1368 O O . ALA A 1 168 ? -4.423 8.543 -17.055 1.00 91.31 168 ALA A O 1
ATOM 1369 N N . ALA A 1 169 ? -3.607 8.381 -19.156 1.00 91.94 169 ALA A N 1
ATOM 1370 C CA . ALA A 1 169 ? -2.593 7.385 -18.828 1.00 91.94 169 ALA A CA 1
ATOM 1371 C C . ALA A 1 169 ? -1.429 7.415 -19.822 1.00 91.94 169 ALA A C 1
ATOM 1373 O O . ALA A 1 169 ? -1.625 7.345 -21.034 1.00 91.94 169 ALA A O 1
ATOM 1374 N N . GLY A 1 170 ? -0.200 7.428 -19.307 1.00 87.94 170 GLY A N 1
ATOM 1375 C CA . GLY A 1 170 ? 0.995 7.484 -20.145 1.00 87.94 170 GLY A CA 1
ATOM 1376 C C . GLY A 1 170 ? 2.144 6.655 -19.602 1.00 87.94 170 GLY A C 1
ATOM 1377 O O . GLY A 1 170 ? 2.330 6.521 -18.395 1.00 87.94 170 GLY A O 1
ATOM 1378 N N . GLY A 1 171 ? 2.932 6.103 -20.525 1.00 87.44 171 GLY A N 1
ATOM 1379 C CA . GLY A 1 171 ? 4.198 5.463 -20.184 1.00 87.44 171 GLY A CA 1
ATOM 1380 C C . GLY A 1 171 ? 5.232 6.515 -19.795 1.00 87.44 171 GLY A C 1
ATOM 1381 O O . GLY A 1 171 ? 5.275 7.595 -20.380 1.00 87.44 171 GLY A O 1
ATOM 1382 N N . LEU A 1 172 ? 6.076 6.197 -18.821 1.00 84.38 172 LEU A N 1
ATOM 1383 C CA . LEU A 1 172 ? 7.113 7.101 -18.349 1.00 84.38 172 LEU A CA 1
ATOM 1384 C C . LEU A 1 172 ? 8.253 7.181 -19.377 1.00 84.38 172 LEU A C 1
ATOM 1386 O O . LEU A 1 172 ? 8.989 6.212 -19.572 1.00 84.38 172 LEU A O 1
ATOM 1390 N N . SER A 1 173 ? 8.380 8.331 -20.041 1.00 71.75 173 SER A N 1
ATOM 1391 C CA . SER A 1 173 ? 9.439 8.606 -21.018 1.00 71.75 173 SER A CA 1
ATOM 1392 C C . SER A 1 173 ? 10.745 9.082 -20.360 1.00 71.75 173 SER A C 1
ATOM 1394 O O . SER A 1 173 ? 10.802 9.339 -19.158 1.00 71.75 173 SER A O 1
ATOM 1396 N N . HIS A 1 174 ? 11.794 9.203 -21.182 1.00 63.56 174 HIS A N 1
ATOM 1397 C CA . HIS A 1 174 ? 13.205 9.430 -20.833 1.00 63.56 174 HIS A CA 1
ATOM 1398 C C . HIS A 1 174 ? 13.520 10.622 -19.888 1.00 63.56 174 HIS A C 1
ATOM 1400 O O . HIS A 1 174 ? 14.573 10.608 -19.263 1.00 63.56 174 HIS A O 1
ATOM 1406 N N . ASP A 1 175 ? 12.619 11.593 -19.675 1.00 70.00 175 ASP A N 1
ATOM 1407 C CA . ASP A 1 175 ? 12.964 12.868 -19.006 1.00 70.00 175 ASP A CA 1
ATOM 1408 C C . ASP A 1 175 ? 11.952 13.377 -17.965 1.00 70.00 175 ASP A C 1
ATOM 1410 O O . ASP A 1 175 ? 12.034 14.530 -17.545 1.00 70.00 175 ASP A O 1
ATOM 1414 N N . LEU A 1 176 ? 10.981 12.559 -17.549 1.00 81.44 176 LEU A N 1
ATOM 1415 C CA . LEU A 1 176 ? 9.913 13.012 -16.651 1.00 81.44 176 LEU A CA 1
ATOM 1416 C C . LEU A 1 176 ? 9.875 12.195 -15.362 1.00 81.44 176 LEU A C 1
ATOM 1418 O O . LEU A 1 176 ? 9.971 10.967 -15.371 1.00 81.44 176 LEU A O 1
ATOM 1422 N N . THR A 1 177 ? 9.668 12.871 -14.234 1.00 88.81 177 THR A N 1
ATOM 1423 C CA . THR A 1 177 ? 9.157 12.211 -13.029 1.00 88.81 177 THR A CA 1
ATOM 1424 C C . THR A 1 177 ? 7.717 11.725 -13.270 1.00 88.81 177 THR A C 1
ATOM 1426 O O . THR A 1 177 ? 7.017 12.266 -14.128 1.00 88.81 177 THR A O 1
ATOM 1429 N N . PRO A 1 178 ? 7.211 10.740 -12.505 1.00 91.69 178 PRO A N 1
ATOM 1430 C CA . PRO A 1 178 ? 5.841 10.249 -12.614 1.00 91.69 178 PRO A CA 1
ATOM 1431 C C . PRO A 1 178 ? 4.795 11.359 -12.535 1.00 91.69 178 PRO A C 1
ATOM 1433 O O . PRO A 1 178 ? 3.814 11.319 -13.274 1.00 91.69 178 PRO A O 1
ATOM 1436 N N . THR A 1 179 ? 5.037 12.378 -11.703 1.00 93.62 179 THR A N 1
ATOM 1437 C CA . THR A 1 179 ? 4.136 13.524 -11.548 1.00 93.62 179 THR A CA 1
ATOM 1438 C C . THR A 1 179 ? 4.211 14.461 -12.749 1.00 93.62 179 THR A C 1
ATOM 1440 O O . THR A 1 179 ? 3.172 14.899 -13.230 1.00 93.62 179 THR A O 1
ATOM 1443 N N . GLU A 1 180 ? 5.403 14.751 -13.279 1.00 93.25 180 GLU A N 1
ATOM 1444 C CA . GLU A 1 180 ? 5.541 15.571 -14.494 1.00 93.25 180 GLU A CA 1
ATOM 1445 C C . GLU A 1 180 ? 4.942 14.874 -15.716 1.00 93.25 180 GLU A C 1
ATOM 1447 O O . GLU A 1 180 ? 4.238 15.510 -16.498 1.00 93.25 180 GLU A O 1
ATOM 1452 N N . CYS A 1 181 ? 5.156 13.560 -15.834 1.00 92.62 181 CYS A N 1
ATOM 1453 C CA . CYS A 1 181 ? 4.491 12.713 -16.814 1.00 92.62 181 CYS A CA 1
ATOM 1454 C C . CYS A 1 181 ? 2.977 12.827 -16.657 1.00 92.62 181 CYS A C 1
ATOM 1456 O O . CYS A 1 181 ? 2.285 13.177 -17.606 1.00 92.62 181 CYS A O 1
ATOM 1458 N N . MET A 1 182 ? 2.456 12.658 -15.439 1.00 95.31 182 MET A N 1
ATOM 1459 C CA . MET A 1 182 ? 1.018 12.732 -15.227 1.00 95.31 182 MET A CA 1
ATOM 1460 C C . MET A 1 182 ? 0.440 14.112 -15.565 1.00 95.31 182 MET A C 1
ATOM 1462 O O . MET A 1 182 ? -0.630 14.190 -16.159 1.00 95.31 182 MET A O 1
ATOM 1466 N N . ILE A 1 183 ? 1.145 15.201 -15.248 1.00 94.56 183 ILE A N 1
ATOM 1467 C CA . ILE A 1 183 ? 0.736 16.565 -15.613 1.00 94.56 183 ILE A CA 1
ATOM 1468 C C . ILE A 1 183 ? 0.724 16.754 -17.139 1.00 94.56 183 ILE A C 1
ATOM 1470 O O . ILE A 1 183 ? -0.205 17.370 -17.659 1.00 94.56 183 ILE A O 1
ATOM 1474 N N . LYS A 1 184 ? 1.718 16.219 -17.857 1.00 91.62 184 LYS A N 1
ATOM 1475 C CA . LYS A 1 184 ? 1.759 16.237 -19.327 1.00 91.62 184 LYS A CA 1
ATOM 1476 C C . LYS A 1 184 ? 0.577 15.466 -19.924 1.00 91.62 184 LYS A C 1
ATOM 1478 O O . LYS A 1 184 ? -0.152 16.010 -20.745 1.00 91.62 184 LYS A O 1
ATOM 1483 N N . GLU A 1 185 ? 0.343 14.233 -19.481 1.00 91.75 185 GLU A N 1
ATOM 1484 C CA . GLU A 1 185 ? -0.748 13.390 -19.995 1.00 91.75 185 GLU A CA 1
ATOM 1485 C C . GLU A 1 185 ? -2.136 13.951 -19.633 1.00 91.75 185 GLU A C 1
ATOM 1487 O O . GLU A 1 185 ? -3.076 13.847 -20.419 1.00 91.75 185 GLU A O 1
ATOM 1492 N N . CYS A 1 186 ? -2.273 14.615 -18.477 1.00 92.38 186 CYS A N 1
ATOM 1493 C CA . CYS A 1 186 ? -3.469 15.384 -18.120 1.00 92.38 186 CYS A CA 1
ATOM 1494 C C . CYS A 1 186 ? -3.821 16.421 -19.198 1.00 92.38 186 CYS A C 1
ATOM 1496 O O . CYS A 1 186 ? -4.990 16.561 -19.561 1.00 92.38 186 CYS A O 1
ATOM 1498 N N . GLU A 1 187 ? -2.824 17.147 -19.704 1.00 90.12 187 GLU A N 1
ATOM 1499 C CA . GLU A 1 187 ? -3.006 18.176 -20.728 1.00 90.12 187 GLU A CA 1
ATOM 1500 C C . GLU A 1 187 ? -3.237 17.555 -22.115 1.00 90.12 187 GLU A C 1
ATOM 1502 O O . GLU A 1 187 ? -4.196 17.914 -22.798 1.00 90.12 187 GLU A O 1
ATOM 1507 N N . GLU A 1 188 ? -2.414 16.585 -22.514 1.00 86.56 188 GLU A N 1
ATOM 1508 C CA . GLU A 1 188 ? -2.460 15.976 -23.849 1.00 86.56 188 GLU A CA 1
ATOM 1509 C C . GLU A 1 188 ? -3.690 15.084 -24.065 1.00 86.56 188 GLU A C 1
ATOM 1511 O O . GLU A 1 188 ? -4.358 15.172 -25.103 1.00 86.56 188 GLU A O 1
ATOM 1516 N N . GLU A 1 189 ? -4.012 14.224 -23.096 1.00 86.50 189 GLU A N 1
ATOM 1517 C CA . GLU A 1 189 ? -5.086 13.245 -23.246 1.00 86.50 189 GLU A CA 1
ATOM 1518 C C . GLU A 1 189 ? -6.418 13.772 -22.721 1.00 86.50 189 GLU A C 1
ATOM 1520 O O . GLU A 1 189 ? -7.438 13.537 -23.364 1.00 86.50 189 GLU A O 1
ATOM 1525 N N . ALA A 1 190 ? -6.437 14.527 -21.620 1.00 86.56 190 ALA A N 1
ATOM 1526 C CA . ALA A 1 190 ? -7.680 14.969 -20.981 1.00 86.56 190 ALA A CA 1
ATOM 1527 C C . ALA A 1 190 ? -7.966 16.474 -21.094 1.00 86.56 190 ALA A C 1
ATOM 1529 O O . ALA A 1 190 ? -9.054 16.905 -20.705 1.00 86.56 190 ALA A O 1
ATOM 1530 N N . GLN A 1 191 ? -7.033 17.268 -21.639 1.00 88.00 191 GLN A N 1
ATOM 1531 C CA . GLN A 1 191 ? -7.115 18.735 -21.704 1.00 88.00 191 GLN A CA 1
ATOM 1532 C C . GLN A 1 191 ? -7.358 19.386 -20.331 1.00 88.00 191 GLN A C 1
ATOM 1534 O O . GLN A 1 191 ? -7.966 20.451 -20.215 1.00 88.00 191 GLN A O 1
ATOM 1539 N N . ILE A 1 192 ? -6.876 18.741 -19.267 1.00 90.88 192 ILE A N 1
ATOM 1540 C CA . ILE A 1 192 ? -6.858 19.312 -17.924 1.00 90.88 192 ILE A CA 1
ATOM 1541 C C . ILE A 1 192 ? -5.760 20.384 -17.909 1.00 90.88 192 ILE A C 1
ATOM 1543 O O . ILE A 1 192 ? -4.602 20.059 -18.179 1.00 90.88 192 ILE A O 1
ATOM 1547 N N . PRO A 1 193 ? -6.076 21.650 -17.572 1.00 92.62 193 PRO A N 1
ATOM 1548 C CA . PRO A 1 193 ? -5.076 22.708 -17.553 1.00 92.62 193 PRO A CA 1
ATOM 1549 C C . PRO A 1 193 ? -3.915 22.365 -16.621 1.00 92.62 193 PRO A C 1
ATOM 1551 O O . PRO A 1 193 ? -4.137 21.977 -15.470 1.00 92.62 193 PRO A O 1
ATOM 1554 N N . LYS A 1 194 ? -2.679 22.597 -17.075 1.00 94.06 194 LYS A N 1
ATOM 1555 C CA . LYS A 1 194 ? -1.462 22.335 -16.293 1.00 94.06 194 LYS A CA 1
ATOM 1556 C C . LYS A 1 194 ? -1.512 22.915 -14.878 1.00 94.06 194 LYS A C 1
ATOM 1558 O O . LYS A 1 194 ? -1.094 22.251 -13.933 1.00 94.06 194 LYS A O 1
ATOM 1563 N N . GLN A 1 195 ? -2.047 24.127 -14.718 1.00 94.25 195 GLN A N 1
ATOM 1564 C CA . GLN A 1 195 ? -2.217 24.758 -13.405 1.00 94.25 195 GLN A CA 1
ATOM 1565 C C . GLN A 1 195 ? -3.127 23.929 -12.485 1.00 94.25 195 GLN A C 1
ATOM 1567 O O . GLN A 1 195 ? -2.750 23.632 -11.355 1.00 94.25 195 GLN A O 1
ATOM 1572 N N . LEU A 1 196 ? -4.289 23.496 -12.984 1.00 93.25 196 LEU A N 1
ATOM 1573 C CA . LEU A 1 196 ? -5.228 22.677 -12.219 1.00 93.25 196 LEU A CA 1
ATOM 1574 C C . LEU A 1 196 ? -4.609 21.326 -11.839 1.00 93.25 196 LEU A C 1
ATOM 1576 O O . LEU A 1 196 ? -4.722 20.906 -10.689 1.00 93.25 196 LEU A O 1
ATOM 1580 N N . ALA A 1 197 ? -3.927 20.673 -12.785 1.00 93.81 197 ALA A N 1
ATOM 1581 C CA . ALA A 1 197 ? -3.215 19.425 -12.524 1.00 93.81 197 ALA A CA 1
ATOM 1582 C C . ALA A 1 197 ? -2.133 19.622 -11.449 1.00 93.81 197 ALA A C 1
ATOM 1584 O O . ALA A 1 197 ? -2.068 18.862 -10.492 1.00 93.81 197 ALA A O 1
ATOM 1585 N N . THR A 1 198 ? -1.342 20.690 -11.537 1.00 92.94 198 THR A N 1
ATOM 1586 C CA . THR A 1 198 ? -0.266 20.969 -10.571 1.00 92.94 198 THR A CA 1
ATOM 1587 C C . THR A 1 198 ? -0.809 21.203 -9.155 1.00 92.94 198 THR A C 1
ATOM 1589 O O . THR A 1 198 ? -0.190 20.787 -8.181 1.00 92.94 198 THR A O 1
ATOM 1592 N N . GLU A 1 199 ? -1.970 21.847 -9.025 1.00 92.44 199 GLU A N 1
ATOM 1593 C CA . GLU A 1 199 ? -2.567 22.188 -7.728 1.00 92.44 199 GLU A CA 1
ATOM 1594 C C . GLU A 1 199 ? -3.364 21.044 -7.079 1.00 92.44 199 GLU A C 1
ATOM 1596 O O . GLU A 1 199 ? -3.468 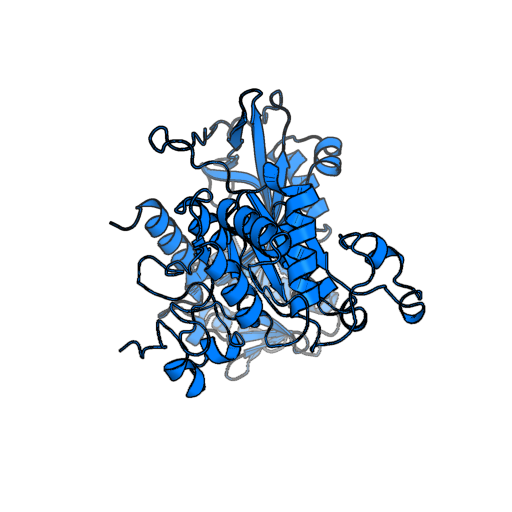20.985 -5.851 1.00 92.44 199 GLU A O 1
ATOM 1601 N N . LYS A 1 200 ? -4.006 20.179 -7.875 1.00 92.62 200 LYS A N 1
ATOM 1602 C CA . LYS A 1 200 ? -5.041 19.248 -7.379 1.00 92.62 200 LYS A CA 1
ATOM 1603 C C . LYS A 1 200 ? -4.675 17.776 -7.453 1.00 92.62 200 LYS A C 1
ATOM 1605 O O . LYS A 1 200 ? -5.344 16.973 -6.802 1.00 92.62 200 LYS A O 1
ATOM 1610 N N . LEU A 1 201 ? -3.671 17.424 -8.242 1.00 94.00 201 LEU A N 1
ATOM 1611 C CA . LEU A 1 201 ? -3.278 16.042 -8.460 1.00 94.00 201 LEU A CA 1
ATOM 1612 C C . LEU A 1 201 ? -2.649 15.460 -7.190 1.00 94.00 201 LEU A C 1
ATOM 1614 O O . LEU A 1 201 ? -1.765 16.063 -6.580 1.00 94.00 201 LEU A O 1
ATOM 1618 N N . LYS A 1 202 ? -3.121 14.286 -6.774 1.00 91.12 202 LYS A N 1
ATOM 1619 C CA . LYS A 1 202 ? -2.643 13.589 -5.575 1.00 91.12 202 LYS A CA 1
ATOM 1620 C C . LYS A 1 202 ? -2.075 12.241 -5.963 1.00 91.12 202 LYS A C 1
ATOM 1622 O O . LYS A 1 202 ? -2.781 11.446 -6.569 1.00 91.12 202 LYS A O 1
ATOM 1627 N N . ALA A 1 203 ? -0.828 11.968 -5.590 1.00 89.50 203 ALA A N 1
ATOM 1628 C CA . ALA A 1 203 ? -0.293 10.613 -5.660 1.00 89.50 203 ALA A CA 1
ATOM 1629 C C . ALA A 1 203 ? -0.999 9.750 -4.604 1.00 89.50 203 ALA A C 1
ATOM 1631 O O . ALA A 1 203 ? -1.000 10.108 -3.426 1.00 89.50 203 ALA A O 1
ATOM 1632 N N . VAL A 1 204 ? -1.608 8.642 -5.024 1.00 88.94 204 VAL A N 1
ATOM 1633 C CA . VAL A 1 204 ? -2.416 7.771 -4.146 1.00 88.94 204 VAL A CA 1
ATOM 1634 C C . VAL A 1 204 ? -1.873 6.350 -4.027 1.00 88.94 204 VAL A C 1
ATOM 1636 O O . VAL A 1 204 ? -2.387 5.554 -3.249 1.00 88.94 204 VAL A O 1
ATOM 1639 N N . GLY A 1 205 ? -0.803 6.026 -4.752 1.00 87.81 205 GLY A N 1
ATOM 1640 C CA . GLY A 1 205 ? -0.102 4.757 -4.612 1.00 87.81 205 GLY A CA 1
ATOM 1641 C C . GLY A 1 205 ? 0.558 4.313 -5.905 1.00 87.81 205 GLY A C 1
ATOM 1642 O O . GLY A 1 205 ? 0.785 5.105 -6.818 1.00 87.81 205 GLY A O 1
ATOM 1643 N N . ALA A 1 206 ? 0.864 3.023 -5.975 1.00 90.19 206 ALA A N 1
ATOM 1644 C CA . ALA A 1 206 ? 1.329 2.376 -7.189 1.00 90.19 206 ALA A CA 1
ATOM 1645 C C . ALA A 1 206 ? 0.838 0.927 -7.231 1.00 90.19 206 ALA A C 1
ATOM 1647 O O . ALA A 1 206 ? 0.684 0.285 -6.190 1.00 90.19 206 ALA A O 1
ATOM 1648 N N . ILE A 1 207 ? 0.628 0.402 -8.433 1.00 93.38 207 ILE A N 1
ATOM 1649 C CA . ILE A 1 207 ? 0.341 -1.013 -8.674 1.00 93.38 207 ILE A CA 1
ATOM 1650 C C . ILE A 1 207 ? 1.506 -1.610 -9.455 1.00 93.38 207 ILE A C 1
ATOM 1652 O O . ILE A 1 207 ? 2.110 -0.953 -10.294 1.00 93.38 207 ILE A O 1
ATOM 1656 N N . SER A 1 208 ? 1.819 -2.876 -9.191 1.00 93.06 208 SER A N 1
ATOM 1657 C CA . SER A 1 208 ? 2.734 -3.636 -10.037 1.00 93.06 208 SER A CA 1
ATOM 1658 C C . SER A 1 208 ? 2.138 -4.986 -10.386 1.00 93.06 208 SER A C 1
ATOM 1660 O O . SER A 1 208 ? 1.455 -5.607 -9.569 1.00 93.06 208 SER A O 1
ATOM 1662 N N . TYR A 1 209 ? 2.387 -5.425 -11.610 1.00 94.69 209 TYR A N 1
ATOM 1663 C CA . TYR A 1 209 ? 1.960 -6.725 -12.102 1.00 94.69 209 TYR A CA 1
ATOM 1664 C C . TYR A 1 209 ? 2.931 -7.225 -13.172 1.00 94.69 209 TYR A C 1
ATOM 1666 O O . TYR A 1 209 ? 3.778 -6.480 -13.670 1.00 94.69 209 TYR A O 1
ATOM 1674 N N . CYS A 1 210 ? 2.856 -8.515 -13.487 1.00 96.38 210 CYS A N 1
ATOM 1675 C CA . CYS A 1 210 ? 3.701 -9.121 -14.507 1.00 96.38 210 CYS A CA 1
ATOM 1676 C C . CYS A 1 210 ? 2.944 -10.214 -15.258 1.00 96.38 210 CYS A C 1
ATOM 1678 O O . CYS A 1 210 ? 2.656 -11.280 -14.705 1.00 96.38 210 CYS A O 1
ATOM 1680 N N . TYR A 1 211 ? 2.651 -9.956 -16.528 1.00 96.06 211 TYR A N 1
ATOM 1681 C CA . TYR A 1 211 ? 2.026 -10.925 -17.421 1.00 96.06 211 TYR A CA 1
ATOM 1682 C C . TYR A 1 211 ? 2.973 -11.313 -18.552 1.00 96.06 211 TYR A C 1
ATOM 1684 O O . TYR A 1 211 ? 3.995 -10.675 -18.795 1.00 96.06 211 TYR A O 1
ATOM 1692 N N . GLU A 1 212 ? 2.627 -12.391 -19.233 1.00 95.31 212 GLU A N 1
ATOM 1693 C CA . GLU A 1 212 ? 3.245 -12.803 -20.486 1.00 95.31 212 GLU A CA 1
ATOM 1694 C C . GLU A 1 212 ? 2.173 -12.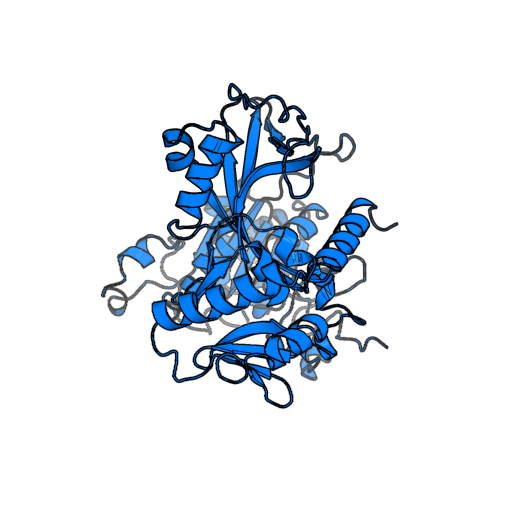967 -21.563 1.00 95.31 212 GLU A C 1
ATOM 1696 O O . GLU A 1 212 ? 1.024 -13.312 -21.260 1.00 95.31 212 GLU A O 1
ATOM 1701 N N . ASP A 1 213 ? 2.564 -12.723 -22.807 1.00 93.25 213 ASP A N 1
ATOM 1702 C CA . ASP A 1 213 ? 1.762 -12.964 -24.002 1.00 93.25 213 ASP A CA 1
ATOM 1703 C C . ASP A 1 213 ? 2.668 -13.349 -25.192 1.00 93.25 213 ASP A C 1
ATOM 1705 O O . ASP A 1 213 ? 3.823 -13.748 -25.013 1.00 93.25 213 ASP A O 1
ATOM 1709 N N . ASP A 1 214 ? 2.150 -13.286 -26.418 1.00 91.12 214 ASP A N 1
ATOM 1710 C CA . ASP A 1 214 ? 2.917 -13.616 -27.625 1.00 91.12 214 ASP A CA 1
ATOM 1711 C C . ASP A 1 214 ? 4.065 -12.629 -27.913 1.00 91.12 214 ASP A C 1
ATOM 1713 O O . ASP A 1 214 ? 5.013 -12.991 -28.612 1.00 91.12 214 ASP A O 1
ATOM 1717 N N . ASP A 1 215 ? 3.991 -11.404 -27.390 1.00 90.00 215 ASP A N 1
ATOM 1718 C CA . ASP A 1 215 ? 4.940 -10.323 -27.650 1.00 90.00 215 ASP A CA 1
ATOM 1719 C C . ASP A 1 215 ? 6.085 -10.284 -26.619 1.00 90.00 215 ASP A C 1
ATOM 1721 O O . ASP A 1 215 ? 7.124 -9.663 -26.886 1.00 90.00 215 ASP A O 1
ATOM 1725 N N . GLY A 1 216 ? 5.938 -10.960 -25.472 1.00 94.69 216 GLY A N 1
ATOM 1726 C CA . GLY A 1 216 ? 7.025 -11.206 -24.525 1.00 94.69 216 GLY A CA 1
ATOM 1727 C C . GLY A 1 216 ? 6.589 -11.296 -23.063 1.00 94.69 216 GLY A C 1
ATOM 1728 O O . GLY A 1 216 ? 5.575 -11.907 -22.727 1.00 94.69 216 GLY A O 1
ATOM 1729 N N . ILE A 1 217 ? 7.410 -10.730 -22.173 1.00 97.12 217 ILE A N 1
ATOM 1730 C CA . ILE A 1 217 ? 7.154 -10.642 -20.727 1.00 97.12 217 ILE A CA 1
ATOM 1731 C C . ILE A 1 217 ? 6.980 -9.169 -20.359 1.00 97.12 217 ILE A C 1
ATOM 1733 O O . ILE A 1 217 ? 7.749 -8.313 -20.791 1.00 97.12 217 ILE A O 1
ATOM 1737 N N . HIS A 1 218 ? 5.965 -8.864 -19.556 1.00 95.31 218 HIS A N 1
ATOM 1738 C CA . HIS A 1 218 ? 5.486 -7.507 -19.313 1.00 95.31 218 HIS A CA 1
ATOM 1739 C C . HIS A 1 218 ? 5.426 -7.210 -17.809 1.00 95.31 218 HIS A C 1
ATOM 1741 O O . HIS A 1 218 ? 4.335 -7.167 -17.239 1.00 95.31 218 HIS A O 1
ATOM 1747 N N . PRO A 1 219 ? 6.572 -6.999 -17.136 1.00 95.62 219 PRO A N 1
ATOM 1748 C CA . PRO A 1 219 ? 6.579 -6.420 -15.803 1.00 95.62 219 PRO A CA 1
ATOM 1749 C C . PRO A 1 219 ? 6.261 -4.925 -15.905 1.00 95.62 219 PRO A C 1
ATOM 1751 O O . PRO A 1 219 ? 6.950 -4.182 -16.606 1.00 95.62 219 PRO A O 1
ATOM 1754 N N . GLU A 1 220 ? 5.240 -4.479 -15.189 1.00 93.56 220 GLU A N 1
ATOM 1755 C CA . GLU A 1 220 ? 4.754 -3.099 -15.228 1.00 93.56 220 GLU A CA 1
ATOM 1756 C C . GLU A 1 220 ? 4.608 -2.548 -13.805 1.00 93.56 220 GLU A C 1
ATOM 1758 O O . GLU A 1 220 ? 4.308 -3.283 -12.857 1.00 93.56 220 GLU A O 1
ATOM 1763 N N . GLY A 1 221 ? 4.910 -1.261 -13.653 1.00 93.94 221 GLY A N 1
ATOM 1764 C CA . GLY A 1 221 ? 4.749 -0.495 -12.426 1.00 93.94 221 GLY A CA 1
ATOM 1765 C C . GLY A 1 221 ? 4.017 0.805 -12.726 1.00 93.94 221 GLY A C 1
ATOM 1766 O O . GLY A 1 221 ? 4.589 1.707 -13.329 1.00 93.94 221 GLY A O 1
ATOM 1767 N N . GLU A 1 222 ? 2.775 0.904 -12.276 1.00 95.19 222 GLU A N 1
ATOM 1768 C CA . GLU A 1 222 ? 1.885 2.021 -12.576 1.00 95.19 222 GLU A CA 1
ATOM 1769 C C . GLU A 1 222 ? 1.728 2.919 -11.352 1.00 95.19 222 GLU A C 1
ATOM 1771 O O . GLU A 1 222 ? 1.239 2.479 -10.309 1.00 95.19 222 GLU A O 1
ATOM 1776 N N . PHE A 1 223 ? 2.144 4.178 -11.469 1.00 95.19 223 PHE A N 1
ATOM 1777 C CA . PHE A 1 223 ? 1.940 5.206 -10.454 1.00 95.19 223 PHE A CA 1
ATOM 1778 C C . PHE A 1 223 ? 0.517 5.751 -10.549 1.00 95.19 223 PHE A C 1
ATOM 1780 O O . PHE A 1 223 ? 0.057 6.143 -11.621 1.00 95.19 223 PHE A O 1
ATOM 1787 N N . LEU A 1 224 ? -0.189 5.769 -9.422 1.00 95.44 224 LEU A N 1
ATOM 1788 C CA . LEU A 1 224 ? -1.603 6.116 -9.370 1.00 95.44 224 LEU A CA 1
ATOM 1789 C C . LEU A 1 224 ? -1.801 7.533 -8.854 1.00 95.44 224 LEU A C 1
ATOM 1791 O O . LEU A 1 224 ? -1.256 7.916 -7.812 1.0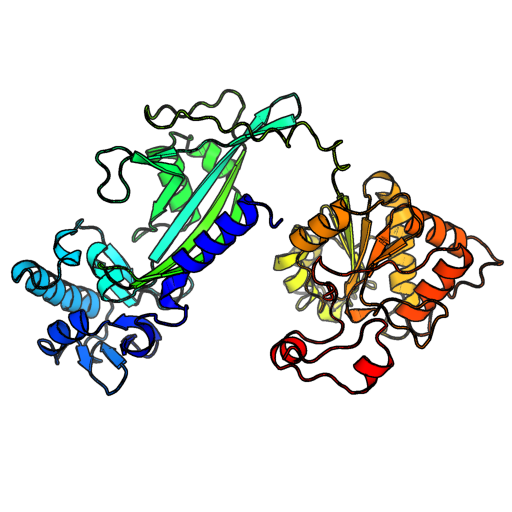0 95.44 224 LEU A O 1
ATOM 1795 N N . TYR A 1 225 ? -2.651 8.270 -9.558 1.00 95.75 225 TYR A N 1
ATOM 1796 C CA . TYR A 1 225 ? -3.004 9.635 -9.229 1.00 95.75 225 TYR A CA 1
ATOM 1797 C C . TYR A 1 225 ? -4.510 9.833 -9.199 1.00 95.75 225 TYR A C 1
ATOM 1799 O O . TYR A 1 225 ? -5.223 9.347 -10.070 1.00 95.75 225 TYR A O 1
ATOM 1807 N N . ASP A 1 226 ? -4.971 10.632 -8.247 1.00 95.56 226 ASP A N 1
ATOM 1808 C CA . ASP A 1 226 ? -6.357 11.070 -8.146 1.00 95.56 226 ASP A CA 1
ATOM 1809 C C . ASP A 1 226 ? -6.449 12.577 -8.397 1.00 95.56 226 ASP A C 1
ATOM 1811 O O . ASP A 1 226 ? -5.611 13.356 -7.929 1.00 95.56 226 ASP A O 1
ATOM 1815 N N . ILE A 1 227 ? -7.499 13.003 -9.102 1.00 94.25 227 ILE A N 1
ATOM 1816 C CA . ILE A 1 227 ? -7.850 14.418 -9.236 1.00 94.25 227 ILE A CA 1
ATOM 1817 C C . ILE A 1 227 ? -9.363 14.615 -9.128 1.00 94.25 227 ILE A C 1
ATOM 1819 O O . ILE A 1 227 ? -10.148 14.054 -9.894 1.00 94.25 227 ILE A O 1
ATOM 1823 N N . GLN A 1 228 ? -9.769 15.465 -8.183 1.00 93.12 228 GLN A N 1
ATOM 1824 C CA . GLN A 1 228 ? -11.137 15.964 -8.129 1.00 93.12 228 GLN A CA 1
ATOM 1825 C C . GLN A 1 228 ? -11.275 17.149 -9.086 1.00 93.12 228 GLN A C 1
ATOM 1827 O O . GLN A 1 228 ? -10.656 18.197 -8.888 1.00 93.12 228 GLN A O 1
ATOM 1832 N N . LEU A 1 229 ? -12.105 16.984 -10.109 1.00 91.56 229 LEU A N 1
ATOM 1833 C CA . LEU A 1 229 ? -12.376 17.985 -11.129 1.00 91.56 229 LEU A CA 1
ATOM 1834 C C . LEU A 1 229 ? -13.623 18.808 -10.763 1.00 91.56 229 LEU A C 1
ATOM 1836 O O . LEU A 1 229 ? -14.532 18.294 -10.102 1.00 91.56 229 LEU A O 1
ATOM 1840 N N . PRO A 1 230 ? -13.698 20.083 -11.189 1.00 91.12 230 PRO A N 1
ATOM 1841 C CA . PRO A 1 230 ? -14.918 20.875 -11.069 1.00 91.12 230 PRO A CA 1
ATOM 1842 C C . PRO A 1 230 ? -16.111 20.192 -11.751 1.00 91.12 230 PRO A C 1
ATOM 1844 O O . PRO A 1 230 ? -15.953 19.578 -12.804 1.00 91.12 230 PRO A O 1
ATOM 1847 N N . THR A 1 231 ? -17.321 20.369 -11.220 1.00 87.44 231 THR A N 1
ATOM 1848 C CA . THR A 1 231 ? -18.564 19.857 -11.838 1.00 87.44 231 THR A CA 1
ATOM 1849 C C . THR A 1 231 ? -18.830 20.435 -13.229 1.00 87.44 231 THR A C 1
ATOM 1851 O O . THR A 1 231 ? -19.525 19.820 -14.035 1.00 87.44 231 THR A O 1
ATOM 1854 N N . THR A 1 232 ? -18.242 21.594 -13.531 1.00 88.50 232 THR A N 1
ATOM 1855 C CA . THR A 1 232 ? -18.281 22.261 -14.837 1.00 88.50 232 THR A CA 1
ATOM 1856 C C . THR A 1 232 ? -17.219 21.763 -15.817 1.00 88.50 232 THR A C 1
ATOM 1858 O O . THR A 1 232 ? -17.260 22.131 -16.991 1.00 88.50 232 THR A O 1
ATOM 1861 N N . PHE A 1 233 ? -16.260 20.948 -15.371 1.00 86.88 233 PHE A N 1
ATOM 1862 C CA . PHE A 1 233 ? -15.229 20.402 -16.244 1.00 86.88 233 PHE A CA 1
ATOM 1863 C C . PHE A 1 233 ? -15.828 19.347 -17.175 1.00 86.88 233 PHE A C 1
ATOM 1865 O O . PHE A 1 233 ? -16.585 18.477 -16.750 1.00 86.88 233 PHE A O 1
ATOM 1872 N N . THR A 1 234 ? -15.474 19.408 -18.455 1.00 81.94 234 THR A N 1
ATOM 1873 C CA . THR A 1 234 ? -15.816 18.382 -19.443 1.00 81.94 234 THR A CA 1
ATOM 1874 C C . THR A 1 234 ? -14.589 18.139 -20.318 1.00 81.94 234 THR A C 1
ATOM 1876 O O . THR A 1 234 ? -14.107 19.097 -20.924 1.00 81.94 234 THR A O 1
ATOM 1879 N N . PRO A 1 235 ? -14.077 16.899 -20.407 1.00 77.25 235 PRO A N 1
ATOM 1880 C CA . PRO A 1 235 ? -12.973 16.586 -21.300 1.00 77.25 235 PRO A CA 1
ATOM 1881 C C . PRO A 1 235 ? -13.439 16.707 -22.756 1.00 77.25 235 PRO A C 1
ATOM 1883 O O . PRO A 1 235 ? -14.477 16.178 -23.150 1.00 77.25 235 PRO A O 1
ATOM 1886 N N . THR A 1 236 ? -12.667 17.422 -23.564 1.00 69.00 236 THR A N 1
ATOM 1887 C CA . THR A 1 236 ? -13.032 17.844 -24.929 1.00 69.00 236 THR A CA 1
ATOM 1888 C C . THR A 1 236 ? -12.564 16.885 -26.026 1.00 69.00 236 THR A C 1
ATOM 1890 O O . THR A 1 236 ? -12.895 17.083 -27.196 1.00 69.00 236 THR A O 1
ATOM 1893 N N . ASN A 1 237 ? -11.845 15.813 -25.682 1.00 65.06 237 ASN A N 1
ATOM 1894 C CA . ASN A 1 237 ? -11.492 14.766 -26.641 1.00 65.06 237 ASN A CA 1
ATOM 1895 C C . ASN A 1 237 ? -12.722 13.880 -26.930 1.00 65.06 237 ASN A C 1
ATOM 1897 O O . ASN A 1 237 ? -13.269 13.243 -26.034 1.00 65.06 237 ASN A O 1
ATOM 1901 N N . ALA A 1 238 ? -13.162 13.855 -28.197 1.00 45.06 238 ALA A N 1
ATOM 1902 C CA . ALA A 1 238 ? -14.461 13.336 -28.661 1.00 45.06 238 ALA A CA 1
ATOM 1903 C C . ALA A 1 238 ? -14.763 11.854 -28.338 1.00 45.06 238 ALA A C 1
ATOM 1905 O O . ALA A 1 238 ? -15.915 11.432 -28.433 1.00 45.06 238 ALA A O 1
ATOM 1906 N N . ASP A 1 239 ? -13.760 11.078 -27.922 1.00 51.22 239 ASP A N 1
ATOM 1907 C CA . ASP A 1 239 ? -13.905 9.673 -27.529 1.00 51.22 239 ASP A CA 1
ATOM 1908 C C . ASP A 1 239 ? -14.143 9.480 -26.005 1.00 51.22 239 ASP A C 1
ATOM 1910 O O . ASP A 1 239 ? -14.468 8.380 -25.572 1.00 51.22 239 ASP A O 1
ATOM 1914 N N . MET A 1 240 ? -14.062 10.533 -25.178 1.00 53.56 240 MET A N 1
ATOM 1915 C CA . MET A 1 240 ? -14.076 10.484 -23.695 1.00 53.56 240 MET A CA 1
ATOM 1916 C C . MET A 1 240 ? -15.456 10.336 -23.025 1.00 53.56 240 MET A C 1
ATOM 1918 O O . MET A 1 240 ? -15.575 10.374 -21.800 1.00 53.56 240 MET A O 1
ATOM 1922 N N . LEU A 1 241 ? -16.538 10.238 -23.796 1.00 49.66 241 LEU A N 1
ATOM 1923 C CA . LEU A 1 241 ? -17.888 10.423 -23.258 1.00 49.66 241 LEU A CA 1
ATOM 1924 C C . LEU A 1 241 ? -18.562 9.108 -22.867 1.00 49.66 241 LEU A C 1
ATOM 1926 O O . LEU A 1 241 ? -19.498 8.670 -23.536 1.00 49.66 241 LEU A O 1
ATOM 1930 N N . GLN A 1 242 ? -18.156 8.524 -21.734 1.00 50.44 242 GLN A N 1
ATOM 1931 C CA . GLN A 1 242 ? -19.088 7.754 -20.901 1.00 50.44 242 GLN A CA 1
ATOM 1932 C C . GLN A 1 242 ? -18.900 8.070 -19.414 1.00 50.44 242 GLN A C 1
ATOM 1934 O O . GLN A 1 242 ? -17.917 7.687 -18.787 1.00 50.44 242 GLN A O 1
ATOM 1939 N N . ASN A 1 243 ? -19.900 8.750 -18.849 1.00 47.53 243 ASN A N 1
ATOM 1940 C CA . ASN A 1 243 ? -20.037 8.942 -17.411 1.00 47.53 243 ASN A CA 1
ATOM 1941 C C . ASN A 1 243 ? -20.480 7.620 -16.787 1.00 47.53 243 ASN A C 1
ATOM 1943 O O . ASN A 1 243 ? -21.624 7.203 -16.979 1.00 47.53 243 ASN A O 1
ATOM 1947 N N . PHE A 1 244 ? -19.613 6.981 -16.008 1.00 46.25 244 PHE A N 1
ATOM 1948 C CA . PHE A 1 244 ? -20.084 5.964 -15.080 1.00 46.25 244 PHE A CA 1
ATOM 1949 C C . PHE A 1 244 ? -20.592 6.674 -13.831 1.00 46.25 244 PHE A C 1
ATOM 1951 O O . PHE A 1 244 ? -19.835 7.263 -13.057 1.00 46.25 244 PHE A O 1
ATOM 1958 N N . GLN A 1 245 ? -21.911 6.646 -13.661 1.00 39.50 245 GLN A N 1
ATOM 1959 C CA . GLN A 1 245 ? -22.522 6.998 -12.396 1.00 39.50 245 GLN A CA 1
ATOM 1960 C C . GLN A 1 245 ? -22.302 5.815 -11.460 1.00 39.50 245 GLN A C 1
ATOM 1962 O O . GLN A 1 245 ? -22.943 4.772 -11.598 1.00 39.50 245 GLN A O 1
ATOM 1967 N N . PHE A 1 246 ? -21.404 5.973 -10.495 1.00 40.25 246 PHE A N 1
ATOM 1968 C CA . PHE A 1 246 ? -21.391 5.079 -9.352 1.00 40.25 246 PHE A CA 1
ATOM 1969 C C . PHE A 1 246 ? -22.548 5.499 -8.451 1.00 40.25 246 PHE A C 1
ATOM 1971 O O . PHE A 1 246 ? -22.378 6.197 -7.457 1.00 40.25 246 PHE A O 1
ATOM 1978 N N . SER A 1 247 ? -23.767 5.082 -8.801 1.00 34.00 247 SER A N 1
ATOM 1979 C CA . SER A 1 247 ? -24.796 4.992 -7.778 1.00 34.00 247 SER A CA 1
ATOM 1980 C C . SER A 1 247 ? -24.335 3.887 -6.839 1.00 34.00 247 SER A C 1
ATOM 1982 O O . SER A 1 247 ? -24.268 2.728 -7.258 1.00 34.00 247 SER A O 1
ATOM 1984 N N . HIS A 1 248 ? -24.019 4.227 -5.588 1.00 37.75 248 HIS A N 1
ATOM 1985 C CA . HIS A 1 248 ? -24.099 3.252 -4.503 1.00 37.75 248 HIS A CA 1
ATOM 1986 C C . HIS A 1 248 ? -25.394 2.477 -4.746 1.00 37.75 248 HIS A C 1
ATOM 1988 O O . HIS A 1 248 ? -26.440 3.117 -4.880 1.00 37.75 248 HIS A O 1
ATOM 1994 N N . GLY A 1 249 ? -25.305 1.161 -4.975 1.00 34.69 249 GLY A N 1
ATOM 1995 C CA . GLY A 1 249 ? -26.439 0.370 -5.439 1.00 34.69 249 GLY A CA 1
ATOM 1996 C C . GLY A 1 249 ? -27.689 0.761 -4.658 1.00 34.69 249 GLY A C 1
ATOM 1997 O O . GLY A 1 249 ? -27.727 0.604 -3.438 1.00 34.69 249 GLY A O 1
ATOM 1998 N N . LYS A 1 250 ? -28.683 1.334 -5.350 1.00 33.81 250 LYS A N 1
ATOM 1999 C CA . LYS A 1 250 ? -30.008 1.627 -4.794 1.00 33.81 250 LYS A CA 1
ATOM 2000 C C . LYS A 1 250 ? -30.679 0.290 -4.473 1.00 33.81 250 LYS A C 1
ATOM 2002 O O . LYS A 1 250 ? -31.421 -0.223 -5.299 1.00 33.81 250 LYS A O 1
ATOM 2007 N N . ASN A 1 251 ? -30.286 -0.312 -3.351 1.00 31.53 251 ASN A N 1
ATOM 2008 C CA . ASN A 1 251 ? -30.946 -1.353 -2.549 1.00 31.53 251 ASN A CA 1
ATOM 2009 C C . ASN A 1 251 ? -29.984 -1.967 -1.513 1.00 31.53 251 ASN A C 1
ATOM 2011 O O . ASN A 1 251 ? -30.042 -3.154 -1.206 1.00 31.53 251 ASN A O 1
ATOM 2015 N N . LEU A 1 252 ? -29.115 -1.151 -0.927 1.00 36.19 252 LEU A N 1
ATOM 2016 C CA . LEU A 1 252 ? -28.655 -1.361 0.436 1.00 36.19 252 LEU A CA 1
ATOM 2017 C C . LEU A 1 252 ? -28.979 -0.051 1.142 1.00 36.19 252 LEU A C 1
ATOM 2019 O O . LEU A 1 252 ? -28.545 1.008 0.693 1.00 36.19 252 LEU A O 1
ATOM 2023 N N . SER A 1 253 ? -29.810 -0.099 2.183 1.00 30.73 253 SER A N 1
ATOM 2024 C CA . SER A 1 253 ? -29.886 0.974 3.178 1.00 30.73 253 SER A CA 1
ATOM 2025 C C . SER A 1 253 ? -28.474 1.512 3.395 1.00 30.73 253 SER A C 1
ATOM 2027 O O . SER A 1 253 ? -27.608 0.692 3.699 1.00 30.73 253 SER A O 1
ATOM 2029 N N . HIS A 1 254 ? -28.232 2.808 3.155 1.00 33.88 254 HIS A N 1
ATOM 2030 C CA . HIS A 1 254 ? -26.914 3.430 3.313 1.00 33.88 254 HIS A CA 1
ATOM 2031 C C . HIS A 1 254 ? -26.189 2.802 4.512 1.00 33.88 254 HIS A C 1
ATOM 2033 O O . HIS A 1 254 ? -26.654 3.007 5.638 1.00 33.88 254 HIS A O 1
ATOM 2039 N N . PRO A 1 255 ? -25.104 2.022 4.321 1.00 41.44 255 PRO A N 1
ATOM 2040 C CA . PRO A 1 255 ? -24.249 1.730 5.449 1.00 41.44 255 PRO A CA 1
ATOM 2041 C C . PRO A 1 255 ? -23.742 3.101 5.875 1.00 41.44 255 PRO A C 1
ATOM 2043 O O . PRO A 1 255 ? -23.151 3.825 5.072 1.00 41.44 255 PRO A O 1
ATOM 2046 N N . SER A 1 256 ? -24.084 3.510 7.095 1.00 54.72 256 SER A N 1
ATOM 2047 C CA . SER A 1 256 ? -23.502 4.687 7.730 1.00 54.72 256 SER A CA 1
ATOM 2048 C C . SER A 1 256 ? -22.012 4.708 7.400 1.00 54.72 256 SER A C 1
ATOM 2050 O O . SER A 1 256 ? -21.340 3.706 7.655 1.00 54.72 256 SER A O 1
ATOM 2052 N N . LEU A 1 257 ? -21.531 5.787 6.772 1.00 75.44 257 LEU A N 1
ATOM 2053 C CA . LEU A 1 257 ? -20.134 5.936 6.365 1.00 75.44 257 LEU A CA 1
ATOM 2054 C C . LEU A 1 257 ? -19.232 5.473 7.515 1.00 75.44 257 LEU A C 1
ATOM 2056 O O . LEU A 1 257 ? -19.258 6.085 8.577 1.00 75.44 257 LEU A O 1
ATOM 2060 N N . VAL A 1 258 ? -18.487 4.381 7.324 1.00 90.00 258 VAL A N 1
ATOM 2061 C CA . VAL A 1 258 ? -17.651 3.797 8.380 1.00 90.00 258 VAL A CA 1
ATOM 2062 C C . VAL A 1 258 ? -16.481 4.731 8.648 1.00 90.00 258 VAL A C 1
ATOM 2064 O O . VAL A 1 258 ? -15.556 4.818 7.842 1.00 90.00 258 VAL A O 1
ATOM 2067 N N . ARG A 1 259 ? -16.529 5.418 9.789 1.00 92.75 259 ARG A N 1
ATOM 2068 C CA . ARG A 1 259 ? -15.502 6.364 10.233 1.00 92.75 259 ARG A CA 1
ATOM 2069 C C . ARG A 1 259 ? -14.652 5.739 11.333 1.00 92.75 259 ARG A C 1
ATOM 2071 O O . ARG A 1 259 ? -15.178 5.380 12.389 1.00 92.75 259 ARG A O 1
ATOM 2078 N N . VAL A 1 260 ? -13.350 5.632 11.086 1.00 97.62 260 VAL A N 1
ATOM 2079 C CA . VAL A 1 260 ? -12.370 4.966 11.952 1.00 97.62 260 VAL A CA 1
ATOM 2080 C C . VAL A 1 260 ? -11.358 5.972 12.500 1.00 97.62 260 VAL A C 1
ATOM 2082 O O . VAL A 1 260 ? -10.677 6.653 11.730 1.00 97.62 260 VAL A O 1
ATOM 2085 N N . LEU A 1 261 ? -11.240 6.029 13.830 1.00 98.62 261 LEU A N 1
ATOM 2086 C CA . LEU A 1 261 ? -10.185 6.753 14.541 1.00 98.62 261 LEU A CA 1
ATOM 2087 C C . LEU A 1 261 ? -9.125 5.767 15.045 1.00 98.62 261 LEU A C 1
ATOM 2089 O O . LEU A 1 261 ? -9.438 4.883 15.841 1.00 98.62 261 LEU A O 1
ATOM 2093 N N . CYS A 1 262 ? -7.877 5.936 14.612 1.00 98.81 262 CYS A N 1
ATOM 2094 C CA . CYS A 1 262 ? -6.758 5.074 15.003 1.00 98.81 262 CYS A CA 1
ATOM 2095 C C . CYS A 1 262 ? -5.905 5.721 16.110 1.00 98.81 262 CYS A C 1
ATOM 2097 O O . CYS A 1 262 ? -5.394 6.826 15.948 1.00 98.81 262 CYS A O 1
ATOM 2099 N N . LEU A 1 263 ? -5.745 5.032 17.236 1.00 98.75 263 LEU A N 1
ATOM 2100 C CA . LEU A 1 263 ? -4.951 5.436 18.396 1.00 98.75 263 LEU A CA 1
ATOM 2101 C C . LEU A 1 263 ? -3.719 4.529 18.461 1.00 98.75 263 LEU A C 1
ATOM 2103 O O . LEU A 1 263 ? -3.828 3.348 18.793 1.00 98.75 263 LEU A O 1
ATOM 2107 N N . ILE A 1 264 ? -2.560 5.068 18.092 1.00 98.56 264 ILE A N 1
ATOM 2108 C CA . ILE A 1 264 ? -1.330 4.295 17.898 1.00 98.56 264 ILE A CA 1
ATOM 2109 C C . ILE A 1 264 ? -0.392 4.554 19.069 1.00 98.56 264 ILE A C 1
ATOM 2111 O O . ILE A 1 264 ? 0.099 5.672 19.246 1.00 98.56 264 ILE A O 1
ATOM 2115 N N . LEU A 1 265 ? -0.141 3.532 19.878 1.00 97.50 265 LEU A N 1
ATOM 2116 C CA . LEU A 1 265 ? 0.767 3.637 21.009 1.00 97.50 265 LEU A CA 1
ATOM 2117 C C . LEU A 1 265 ? 2.215 3.589 20.526 1.00 97.50 265 LEU A C 1
ATOM 2119 O O . LEU A 1 265 ? 2.606 2.688 19.793 1.00 97.50 265 LEU A O 1
ATOM 2123 N N . THR A 1 266 ? 3.017 4.550 20.972 1.00 95.69 266 THR A N 1
ATOM 2124 C CA . THR A 1 266 ? 4.461 4.596 20.711 1.00 95.69 266 THR A CA 1
ATOM 2125 C C . THR A 1 266 ? 5.191 5.122 21.949 1.00 95.69 266 THR A C 1
ATOM 2127 O O . THR A 1 266 ? 4.574 5.507 22.951 1.00 95.69 266 THR A O 1
ATOM 2130 N N . SER A 1 267 ? 6.518 5.139 21.891 1.00 93.00 267 SER A N 1
ATOM 2131 C CA . SER A 1 267 ? 7.375 5.823 22.861 1.00 93.00 267 SER A CA 1
ATOM 2132 C C . SER A 1 267 ? 8.331 6.790 22.160 1.00 93.00 267 SER A C 1
ATOM 2134 O O . SER A 1 267 ? 8.650 6.576 20.987 1.00 93.00 267 SER A O 1
ATOM 2136 N N . PRO A 1 268 ? 8.882 7.802 22.865 1.00 90.75 268 PRO A N 1
ATOM 2137 C CA . PRO A 1 268 ? 9.773 8.800 22.271 1.00 90.75 268 PRO A CA 1
ATOM 2138 C C . PRO A 1 268 ? 10.937 8.205 21.465 1.00 90.75 268 PRO A C 1
ATOM 2140 O O . PRO A 1 268 ? 11.256 8.692 20.384 1.00 90.75 268 PRO A O 1
ATOM 2143 N N . LYS A 1 269 ? 11.523 7.092 21.932 1.00 89.94 269 LYS A N 1
ATOM 2144 C CA . LYS A 1 269 ? 12.628 6.395 21.245 1.00 89.94 269 LYS A CA 1
ATOM 2145 C C . LYS A 1 269 ? 12.259 5.773 19.887 1.00 89.94 269 LYS A C 1
ATOM 2147 O O . LYS A 1 269 ? 13.156 5.476 19.104 1.00 89.94 269 LYS A O 1
ATOM 2152 N N . TYR A 1 270 ? 10.973 5.553 19.609 1.00 92.62 270 TYR A N 1
ATOM 2153 C CA . TYR A 1 270 ? 10.490 4.923 18.373 1.00 92.62 270 TYR A CA 1
ATOM 2154 C C . TYR A 1 270 ? 9.849 5.912 17.394 1.00 92.62 270 TYR A C 1
ATOM 2156 O O . TYR A 1 270 ? 9.451 5.516 16.299 1.00 92.62 270 TYR A O 1
ATOM 2164 N N . ILE A 1 271 ? 9.811 7.204 17.738 1.00 91.06 271 ILE A N 1
ATOM 2165 C CA . ILE A 1 271 ? 9.206 8.248 16.903 1.00 91.06 271 ILE A CA 1
ATOM 2166 C C . ILE A 1 271 ? 9.842 8.304 15.509 1.00 91.06 271 ILE A C 1
ATOM 2168 O O . ILE A 1 271 ? 9.143 8.256 14.500 1.00 91.06 271 ILE A O 1
ATOM 2172 N N . LEU A 1 272 ? 11.174 8.339 15.444 1.00 89.44 272 LEU A N 1
ATOM 2173 C CA . LEU A 1 272 ? 11.909 8.475 14.181 1.00 89.44 272 LEU A CA 1
ATOM 2174 C C . LEU A 1 272 ? 12.071 7.156 13.408 1.00 89.44 272 LEU A C 1
ATOM 2176 O O . LEU A 1 272 ? 12.623 7.160 12.312 1.00 89.44 272 LEU A O 1
ATOM 2180 N N . THR A 1 273 ? 11.617 6.031 13.967 1.00 92.50 273 THR A N 1
ATOM 2181 C CA . THR A 1 273 ? 11.749 4.706 13.346 1.00 92.50 273 THR A CA 1
ATOM 2182 C C . THR A 1 273 ? 10.382 4.103 13.049 1.00 92.50 273 THR A C 1
ATOM 2184 O O . THR A 1 273 ? 9.946 4.092 11.901 1.00 92.50 273 THR A O 1
ATOM 2187 N N . ARG A 1 274 ? 9.682 3.633 14.081 1.00 95.50 274 ARG A N 1
ATOM 2188 C CA . ARG A 1 274 ? 8.413 2.913 13.951 1.00 95.50 274 ARG A CA 1
ATOM 2189 C C . ARG A 1 274 ? 7.244 3.845 13.660 1.00 95.50 274 ARG A C 1
ATOM 2191 O O . ARG A 1 274 ? 6.543 3.648 12.674 1.00 95.50 274 ARG A O 1
ATOM 2198 N N . ALA A 1 275 ? 7.079 4.910 14.451 1.00 95.31 275 ALA A N 1
ATOM 2199 C CA . ALA A 1 275 ? 5.982 5.858 14.246 1.00 95.31 275 ALA A CA 1
ATOM 2200 C C . ALA A 1 275 ? 6.081 6.541 12.874 1.00 95.31 275 ALA A C 1
ATOM 2202 O O . ALA A 1 275 ? 5.069 6.708 12.196 1.00 95.31 275 ALA A O 1
ATOM 2203 N N . LYS A 1 276 ? 7.306 6.854 12.427 1.00 93.69 276 LYS A N 1
ATOM 2204 C CA . LYS A 1 276 ? 7.564 7.337 11.069 1.00 93.69 276 LYS A CA 1
ATOM 2205 C C . LYS A 1 276 ? 7.069 6.365 9.999 1.00 93.69 276 LYS A C 1
ATOM 2207 O O . LYS A 1 276 ? 6.282 6.767 9.149 1.00 93.69 276 LYS A O 1
ATOM 2212 N N . ALA A 1 277 ? 7.443 5.089 10.084 1.00 95.38 277 ALA A N 1
ATOM 2213 C CA . ALA A 1 277 ? 6.973 4.079 9.137 1.00 95.38 277 ALA A CA 1
ATOM 2214 C C . ALA A 1 277 ? 5.440 3.944 9.144 1.00 95.38 277 ALA A C 1
ATOM 2216 O O . ALA A 1 277 ? 4.825 3.857 8.085 1.00 95.38 277 ALA A O 1
ATOM 2217 N N . VAL A 1 278 ? 4.805 3.977 10.319 1.00 97.31 278 VAL A N 1
ATOM 2218 C CA . VAL A 1 278 ? 3.339 3.934 10.448 1.00 97.31 278 VAL A CA 1
ATOM 2219 C C . VAL A 1 278 ? 2.678 5.159 9.797 1.00 97.31 278 VAL A C 1
ATOM 2221 O O . VAL A 1 278 ? 1.702 5.010 9.058 1.00 97.31 278 VAL A O 1
ATOM 2224 N N . HIS A 1 279 ? 3.226 6.357 10.024 1.00 96.00 279 HIS A N 1
ATOM 2225 C CA . HIS A 1 279 ? 2.754 7.621 9.449 1.00 96.00 279 HIS A CA 1
ATOM 2226 C C . HIS A 1 279 ? 2.896 7.673 7.925 1.00 96.00 279 HIS A C 1
ATOM 2228 O O . HIS A 1 279 ? 2.012 8.179 7.246 1.00 96.00 279 HIS A O 1
ATOM 2234 N N . GLU A 1 280 ? 3.982 7.129 7.381 1.00 93.31 280 GLU A N 1
ATOM 2235 C CA . GLU A 1 280 ? 4.255 7.121 5.939 1.00 93.31 280 GLU A CA 1
ATOM 2236 C C . GLU A 1 280 ? 3.530 5.985 5.193 1.00 93.31 280 GLU A C 1
ATOM 2238 O O . GLU A 1 280 ? 3.596 5.921 3.966 1.00 93.31 280 GLU A O 1
ATOM 2243 N N . THR A 1 281 ? 2.840 5.081 5.904 1.00 95.00 281 THR A N 1
ATOM 2244 C CA . THR A 1 281 ? 2.192 3.903 5.303 1.00 95.00 281 THR A CA 1
ATOM 2245 C C . THR A 1 281 ? 0.690 3.820 5.583 1.00 95.00 281 THR A C 1
ATOM 2247 O O . THR A 1 281 ? -0.113 4.362 4.824 1.00 95.00 281 THR A O 1
ATOM 2250 N N . TRP A 1 282 ? 0.271 3.083 6.613 1.00 96.62 282 TRP A N 1
ATOM 2251 C CA . TRP A 1 282 ? -1.124 2.671 6.773 1.00 96.62 282 TRP A CA 1
ATOM 2252 C C . TRP A 1 282 ? -1.976 3.664 7.566 1.00 96.62 282 TRP A C 1
ATOM 2254 O O . TRP A 1 282 ? -3.175 3.775 7.308 1.00 96.62 282 TRP A O 1
ATOM 2264 N N . ALA A 1 283 ? -1.393 4.412 8.507 1.00 97.50 283 ALA A N 1
ATOM 2265 C CA . ALA A 1 283 ? -2.164 5.300 9.376 1.00 97.50 283 ALA A CA 1
ATOM 2266 C C . ALA A 1 283 ? -2.923 6.418 8.627 1.00 97.50 283 ALA A C 1
ATOM 2268 O O . ALA A 1 283 ? -4.077 6.666 8.989 1.00 97.50 283 ALA A O 1
ATOM 2269 N N . PRO A 1 284 ? -2.382 7.037 7.551 1.00 96.06 284 PRO A N 1
ATOM 2270 C CA . PRO A 1 284 ? -3.117 8.020 6.746 1.00 96.06 284 PRO A CA 1
ATOM 2271 C C . PRO A 1 284 ? -4.400 7.504 6.083 1.00 96.06 284 PRO A C 1
ATOM 2273 O O . PRO A 1 284 ? -5.206 8.311 5.632 1.00 96.06 284 PRO A O 1
ATOM 2276 N N . GLN A 1 285 ? -4.601 6.184 6.011 1.00 92.88 285 GLN A N 1
ATOM 2277 C CA . GLN A 1 285 ? -5.821 5.585 5.461 1.00 92.88 285 GLN A CA 1
ATOM 2278 C C . GLN A 1 285 ? -6.965 5.530 6.497 1.00 92.88 285 GLN A C 1
ATOM 2280 O O . GLN A 1 285 ? -8.135 5.341 6.134 1.00 92.88 285 GLN A O 1
ATOM 2285 N N . CYS A 1 286 ? -6.659 5.703 7.792 1.00 94.94 286 CYS A N 1
ATOM 2286 C CA . CYS A 1 286 ? -7.672 5.967 8.815 1.00 94.94 286 CYS A CA 1
ATOM 2287 C C . CYS A 1 286 ? -8.314 7.341 8.558 1.00 94.94 286 CYS A C 1
ATOM 2289 O O . CYS A 1 286 ? -7.647 8.263 8.097 1.00 94.94 286 CYS A O 1
ATOM 2291 N N . ASP A 1 287 ? -9.597 7.521 8.895 1.00 94.06 287 ASP A N 1
ATOM 2292 C CA . ASP A 1 287 ? -10.260 8.827 8.709 1.00 94.06 287 ASP A CA 1
ATOM 2293 C C . ASP A 1 287 ? -9.635 9.910 9.599 1.00 94.06 287 ASP A C 1
ATOM 2295 O O . ASP A 1 287 ? -9.673 11.098 9.278 1.00 94.06 287 ASP A O 1
ATOM 2299 N N . ARG A 1 288 ? -9.049 9.484 10.724 1.00 96.62 288 ARG A N 1
ATOM 2300 C CA . ARG A 1 288 ? -8.117 10.254 11.544 1.00 96.62 288 ARG A CA 1
ATOM 2301 C C . ARG A 1 288 ? -7.266 9.297 12.373 1.00 96.62 288 ARG A C 1
ATOM 2303 O O . ARG A 1 288 ? -7.686 8.175 12.662 1.00 96.62 288 ARG A O 1
ATOM 2310 N N . TYR A 1 289 ? -6.087 9.739 12.785 1.00 98.62 289 TYR A N 1
ATOM 2311 C CA . TYR A 1 289 ? -5.229 8.963 13.670 1.00 98.62 289 TYR A CA 1
ATOM 2312 C C . TYR A 1 289 ? -4.413 9.864 14.588 1.00 98.62 289 TYR A C 1
ATOM 2314 O O . TYR A 1 289 ? -4.171 11.029 14.266 1.00 98.62 289 TYR A O 1
ATOM 2322 N N . PHE A 1 290 ? -4.006 9.309 15.727 1.00 98.56 290 PHE A N 1
ATOM 2323 C CA . PHE A 1 290 ? -3.103 9.956 16.664 1.00 98.56 290 PHE A CA 1
ATOM 2324 C C . PHE A 1 290 ? -2.047 8.993 17.185 1.00 98.56 290 PHE A C 1
ATOM 2326 O O . PHE A 1 290 ? -2.355 7.852 17.531 1.00 98.56 290 PHE A O 1
ATOM 2333 N N . PHE A 1 291 ? -0.825 9.495 17.326 1.00 98.06 291 PHE A N 1
ATOM 2334 C CA . PHE A 1 291 ? 0.202 8.855 18.133 1.00 98.06 291 PHE A CA 1
ATOM 2335 C C . PHE A 1 291 ? 0.006 9.214 19.604 1.00 98.06 291 PHE A C 1
ATOM 2337 O O . PHE A 1 291 ? -0.137 10.385 19.965 1.00 98.06 291 PHE A O 1
ATOM 2344 N N . ILE A 1 292 ? 0.021 8.196 20.457 1.00 97.38 292 ILE A N 1
ATOM 2345 C CA . ILE A 1 292 ? -0.085 8.313 21.907 1.00 97.38 292 ILE A CA 1
ATOM 2346 C C . ILE A 1 292 ? 1.296 8.020 22.483 1.00 97.38 292 ILE A C 1
ATOM 2348 O O . ILE A 1 292 ? 1.778 6.888 22.428 1.00 97.38 292 ILE A O 1
ATOM 2352 N N . THR A 1 293 ? 1.946 9.052 23.008 1.00 94.38 293 THR A N 1
ATOM 2353 C CA . THR A 1 293 ? 3.326 8.984 23.497 1.00 94.38 293 THR A CA 1
ATOM 2354 C C . THR A 1 293 ? 3.487 9.816 24.755 1.00 94.38 293 THR A C 1
ATOM 2356 O O . THR A 1 293 ? 2.796 10.812 24.955 1.00 94.38 293 THR A O 1
ATOM 2359 N N . GLU A 1 294 ? 4.438 9.422 25.590 1.00 91.38 294 GLU A N 1
ATOM 2360 C CA . GLU A 1 294 ? 4.944 10.238 26.684 1.00 91.38 294 GLU A CA 1
ATOM 2361 C C . GLU A 1 294 ? 5.540 11.552 26.167 1.00 91.38 294 GLU A C 1
ATOM 2363 O O . GLU A 1 294 ? 5.867 11.680 24.981 1.00 91.38 294 GLU A O 1
ATOM 2368 N N . SER A 1 295 ? 5.724 12.516 27.076 1.00 83.56 295 SER A N 1
ATOM 2369 C CA . SER A 1 295 ? 6.376 13.789 26.771 1.00 83.56 295 SER A CA 1
ATOM 2370 C C . SER A 1 295 ? 7.700 13.560 26.043 1.00 83.56 295 SER A C 1
ATOM 2372 O O . SER A 1 295 ? 8.595 12.881 26.550 1.00 83.56 295 SER A O 1
ATOM 2374 N N . LEU A 1 296 ? 7.829 14.159 24.859 1.00 76.12 296 LEU A N 1
ATOM 2375 C CA . LEU A 1 296 ? 9.069 14.147 24.096 1.00 76.12 296 LEU A CA 1
ATOM 2376 C C . LEU A 1 296 ? 10.137 14.892 24.908 1.00 76.12 296 LEU A C 1
ATOM 2378 O O . LEU A 1 296 ? 10.032 16.099 25.135 1.00 76.12 296 LEU A O 1
ATOM 2382 N N . GLY A 1 297 ? 11.131 14.155 25.408 1.00 65.56 297 GLY A N 1
ATOM 2383 C CA . GLY A 1 297 ? 12.259 14.731 26.137 1.00 65.56 297 GLY A CA 1
ATOM 2384 C C . GLY A 1 297 ? 13.077 15.693 25.268 1.00 65.56 297 GLY A C 1
ATOM 2385 O O . GLY A 1 297 ? 12.924 15.751 24.047 1.00 65.56 297 GLY A O 1
ATOM 2386 N N . ASN A 1 298 ? 13.991 16.439 25.894 1.00 59.34 298 ASN A N 1
ATOM 2387 C CA . ASN A 1 298 ? 14.856 17.391 25.186 1.00 59.34 298 ASN A CA 1
ATOM 2388 C C . ASN A 1 298 ? 15.781 16.724 24.145 1.00 59.34 298 ASN A C 1
ATOM 2390 O O . ASN A 1 298 ? 16.211 17.399 23.214 1.00 59.34 298 ASN A O 1
ATOM 2394 N N . ASP A 1 299 ? 16.024 15.415 24.257 1.00 54.72 299 ASP A N 1
ATOM 2395 C CA . ASP A 1 299 ? 16.935 14.654 23.387 1.00 54.72 299 ASP A CA 1
ATOM 2396 C C . ASP A 1 299 ? 16.424 14.477 21.948 1.00 54.72 299 ASP A C 1
ATOM 2398 O O . ASP A 1 299 ? 17.198 14.199 21.037 1.00 54.72 299 ASP A O 1
ATOM 2402 N N . VAL A 1 300 ? 15.125 14.679 21.715 1.00 58.50 300 VAL A N 1
ATOM 2403 C CA . VAL A 1 300 ? 14.500 14.518 20.393 1.00 58.50 300 VAL A CA 1
ATOM 2404 C C . VAL A 1 300 ? 14.622 15.807 19.541 1.00 58.50 300 VAL A C 1
ATOM 2406 O O . VAL A 1 300 ? 14.282 15.832 18.361 1.00 58.50 300 VAL A O 1
ATOM 2409 N N . LYS A 1 301 ? 15.170 16.896 20.107 1.00 54.78 301 LYS A N 1
ATOM 2410 C CA . LYS A 1 301 ? 15.282 18.225 19.473 1.00 54.78 301 LYS A CA 1
ATOM 2411 C C . LYS A 1 301 ? 16.580 18.444 18.679 1.00 54.78 301 LYS A C 1
ATOM 2413 O O . LYS A 1 301 ? 17.207 19.493 18.808 1.00 54.78 301 LYS A O 1
ATOM 2418 N N . SER A 1 302 ? 16.998 17.492 17.847 1.00 60.16 302 SER A N 1
ATOM 2419 C CA . SER A 1 302 ? 18.090 17.740 16.891 1.00 60.16 302 SER A CA 1
ATOM 2420 C C . SER A 1 302 ? 17.730 17.268 15.480 1.00 60.16 302 SER A C 1
ATOM 2422 O O . SER A 1 302 ? 17.201 16.176 15.303 1.00 60.16 302 SER A O 1
ATOM 2424 N N . ASN A 1 303 ? 17.971 18.156 14.506 1.00 53.47 303 ASN A N 1
ATOM 2425 C CA . ASN A 1 303 ? 17.830 18.069 13.040 1.00 53.47 303 ASN A CA 1
ATOM 2426 C C . ASN A 1 303 ? 16.505 17.577 12.411 1.00 53.47 303 ASN A C 1
ATOM 2428 O O . ASN A 1 303 ? 16.255 17.914 11.260 1.00 53.47 303 ASN A O 1
ATOM 2432 N N . GLU A 1 304 ? 15.630 16.877 13.134 1.00 64.75 304 GLU A N 1
ATOM 2433 C CA . GLU A 1 304 ? 14.376 16.287 12.619 1.00 64.75 304 GLU A CA 1
ATOM 2434 C C . GLU A 1 304 ? 13.113 16.883 13.280 1.00 64.75 304 GLU A C 1
ATOM 2436 O O . GLU A 1 304 ? 12.020 16.319 13.196 1.00 64.75 304 GLU A O 1
ATOM 2441 N N . SER A 1 305 ? 13.233 18.046 13.939 1.00 65.25 305 SER A N 1
ATOM 2442 C CA . SER A 1 305 ? 12.107 18.740 14.595 1.00 65.25 305 SER A CA 1
ATOM 2443 C C . SER A 1 305 ? 10.932 18.976 13.644 1.00 65.25 305 SER A C 1
ATOM 2445 O O . SER A 1 305 ? 9.780 18.798 14.030 1.00 65.25 305 SER A O 1
ATOM 2447 N N . ASN A 1 306 ? 11.234 19.283 12.381 1.00 72.94 306 ASN A N 1
ATOM 2448 C CA . ASN A 1 306 ? 10.232 19.564 11.356 1.00 72.94 306 ASN A CA 1
ATOM 2449 C C . ASN A 1 306 ? 9.321 18.363 11.067 1.00 72.94 306 ASN A C 1
ATOM 2451 O O . ASN A 1 306 ? 8.149 18.562 10.765 1.00 72.94 306 ASN A O 1
ATOM 2455 N N . PHE A 1 307 ? 9.835 17.130 11.139 1.00 80.94 307 PHE A N 1
ATOM 2456 C CA . PHE A 1 307 ? 9.020 15.927 10.941 1.00 80.94 307 PHE A CA 1
ATOM 2457 C C . PHE A 1 307 ? 8.110 15.674 12.144 1.00 80.94 307 PHE A C 1
ATOM 2459 O O . PHE A 1 307 ? 6.932 15.363 12.003 1.00 80.94 307 PHE A O 1
ATOM 2466 N N . ILE A 1 308 ? 8.648 15.844 13.348 1.00 81.00 308 ILE A N 1
ATOM 2467 C CA . ILE A 1 308 ? 7.915 15.588 14.590 1.00 81.00 308 ILE A CA 1
ATOM 2468 C C . ILE A 1 308 ? 6.747 16.558 14.750 1.00 81.00 308 ILE A C 1
ATOM 2470 O O . ILE A 1 308 ? 5.682 16.151 15.206 1.00 81.00 308 ILE A O 1
ATOM 2474 N N . GLU A 1 309 ? 6.916 17.809 14.320 1.00 80.38 309 GLU A N 1
ATOM 2475 C CA . GLU A 1 309 ? 5.838 18.801 14.267 1.00 80.38 309 GLU A CA 1
ATOM 2476 C C . GLU A 1 309 ? 4.700 18.415 13.303 1.00 80.38 309 GLU A C 1
ATOM 2478 O O . GLU A 1 309 ? 3.577 18.888 13.470 1.00 80.38 309 GLU A O 1
ATOM 2483 N N . GLN A 1 310 ? 4.956 17.538 12.326 1.00 84.25 310 GLN A N 1
ATOM 2484 C CA . GLN A 1 310 ? 3.949 17.045 11.377 1.00 84.25 310 GLN A CA 1
ATOM 2485 C C . GLN A 1 310 ? 3.215 15.795 11.877 1.00 84.25 310 GLN A C 1
ATOM 2487 O O . GLN A 1 310 ? 2.129 15.482 11.381 1.00 84.25 310 GLN A O 1
ATOM 2492 N N . LEU A 1 311 ? 3.772 15.074 12.855 1.00 90.38 311 LEU A N 1
ATOM 2493 C CA . LEU A 1 311 ? 3.123 13.890 13.404 1.00 90.38 311 LEU A CA 1
ATOM 2494 C C . LEU A 1 311 ? 1.889 14.285 14.230 1.00 90.38 311 LEU A C 1
ATOM 2496 O O . LEU A 1 311 ? 1.991 15.126 15.128 1.00 90.38 311 LEU A O 1
ATOM 2500 N N . PRO A 1 312 ? 0.727 13.638 14.021 1.00 95.19 312 PRO A N 1
ATOM 2501 C CA . PRO A 1 312 ? -0.464 13.907 14.814 1.00 95.19 312 PRO A CA 1
ATOM 2502 C C . PRO A 1 312 ? -0.329 13.261 16.198 1.00 95.19 312 PRO A C 1
ATOM 2504 O O . PRO A 1 312 ? -0.868 12.191 16.462 1.00 95.19 312 PRO A O 1
ATOM 2507 N N . ILE A 1 313 ? 0.418 13.886 17.102 1.00 95.81 313 ILE A N 1
ATOM 2508 C CA . ILE A 1 313 ? 0.547 13.434 18.490 1.00 95.81 313 ILE A CA 1
ATOM 2509 C C . ILE A 1 313 ? -0.659 13.935 19.291 1.00 95.81 313 ILE A C 1
ATOM 2511 O O . ILE A 1 313 ? -0.994 15.120 19.250 1.00 95.81 313 ILE A O 1
ATOM 2515 N N . ALA A 1 314 ? -1.331 13.043 20.025 1.00 96.12 314 ALA A N 1
ATOM 2516 C CA . ALA A 1 314 ? -2.441 13.445 20.885 1.00 96.12 314 ALA A CA 1
ATOM 2517 C C . ALA A 1 314 ? -1.931 14.348 22.027 1.00 96.12 314 ALA A C 1
ATOM 2519 O O . ALA A 1 314 ? -0.946 13.997 22.681 1.00 96.12 314 ALA A O 1
ATOM 2520 N N . PRO A 1 315 ? -2.600 15.477 22.332 1.00 94.00 315 PRO A N 1
ATOM 2521 C CA . PRO A 1 315 ? -2.186 16.415 23.378 1.00 94.00 315 PRO A CA 1
ATOM 2522 C C . PRO A 1 315 ? -2.528 15.911 24.796 1.00 94.00 315 PRO A C 1
ATOM 2524 O O . PRO A 1 315 ? -3.124 16.626 25.603 1.00 94.00 315 PRO A O 1
ATOM 2527 N N . ILE A 1 316 ? -2.157 14.670 25.112 1.00 93.75 316 ILE A N 1
ATOM 2528 C CA . ILE A 1 316 ? -2.367 14.035 26.415 1.00 93.75 316 ILE A CA 1
ATOM 2529 C C . ILE A 1 316 ? -1.147 14.313 27.295 1.00 93.75 316 ILE A C 1
ATOM 2531 O O . ILE A 1 316 ? -0.007 14.064 26.909 1.00 93.75 316 ILE A O 1
ATOM 2535 N N . LYS A 1 317 ? -1.383 14.834 28.500 1.00 89.44 317 LYS A N 1
ATOM 2536 C CA . LYS A 1 317 ? -0.326 15.136 29.474 1.00 89.44 317 LYS A CA 1
ATOM 2537 C C . LYS A 1 317 ? -0.180 14.002 30.488 1.00 89.44 317 LYS A C 1
ATOM 2539 O O . LYS A 1 317 ? -1.142 13.295 30.766 1.00 89.44 317 LYS A O 1
ATOM 2544 N N . ASN A 1 318 ? 1.003 13.905 31.099 1.00 86.62 318 ASN A N 1
ATOM 2545 C CA . ASN A 1 318 ? 1.297 13.011 32.228 1.00 86.62 318 ASN A CA 1
ATOM 2546 C C . ASN A 1 318 ? 1.137 11.507 31.930 1.00 86.62 318 ASN A C 1
ATOM 2548 O O . ASN A 1 318 ? 0.746 10.750 32.814 1.00 86.62 318 ASN A O 1
ATOM 2552 N N . ILE A 1 319 ? 1.451 11.069 30.708 1.00 92.44 319 ILE A N 1
ATOM 2553 C CA . ILE A 1 319 ? 1.579 9.637 30.412 1.00 92.44 319 ILE A CA 1
ATOM 2554 C C . ILE A 1 319 ? 2.878 9.134 31.055 1.00 92.44 319 ILE A C 1
ATOM 2556 O O . ILE A 1 319 ? 3.957 9.662 30.766 1.00 92.44 319 ILE A O 1
ATOM 2560 N N . THR A 1 320 ? 2.770 8.131 31.924 1.00 91.94 320 THR A N 1
ATOM 2561 C CA . THR A 1 320 ? 3.917 7.486 32.566 1.00 91.94 320 THR A CA 1
ATOM 2562 C C . THR A 1 320 ? 4.679 6.647 31.542 1.00 91.94 320 THR A C 1
ATOM 2564 O O . THR A 1 320 ? 4.084 5.914 30.752 1.00 91.94 320 THR A O 1
ATOM 2567 N N . ALA A 1 321 ? 6.007 6.762 31.549 1.00 88.81 321 ALA A N 1
ATOM 2568 C CA . ALA A 1 321 ? 6.862 6.050 30.610 1.00 88.81 321 ALA A CA 1
ATOM 2569 C C . ALA A 1 321 ? 7.109 4.605 31.024 1.00 88.81 321 ALA A C 1
ATOM 2571 O O . ALA A 1 321 ? 7.419 4.336 32.181 1.00 88.81 321 ALA A O 1
ATOM 2572 N N . GLY A 1 322 ? 7.083 3.700 30.048 1.00 85.62 322 GLY A N 1
ATOM 2573 C CA . GLY A 1 322 ? 7.475 2.305 30.232 1.00 85.62 322 GLY A CA 1
ATOM 2574 C C . GLY A 1 322 ? 6.399 1.310 29.819 1.00 85.62 322 GLY A C 1
ATOM 2575 O O . GLY A 1 322 ? 5.217 1.629 29.724 1.00 85.62 322 GLY A O 1
ATOM 2576 N N . TYR A 1 323 ? 6.840 0.079 29.566 1.00 86.06 323 TYR A N 1
ATOM 2577 C CA . TYR A 1 323 ? 5.970 -1.010 29.125 1.00 86.06 323 TYR A CA 1
ATOM 2578 C C . TYR A 1 323 ? 4.939 -1.403 30.196 1.00 86.06 323 TYR A C 1
ATOM 2580 O O . TYR A 1 323 ? 3.786 -1.677 29.877 1.00 86.06 323 TYR A O 1
ATOM 2588 N N . ASP A 1 324 ? 5.311 -1.325 31.475 1.00 90.69 324 ASP A N 1
ATOM 2589 C CA . ASP A 1 324 ? 4.412 -1.640 32.594 1.00 90.69 324 ASP A CA 1
ATOM 2590 C C . ASP A 1 324 ? 3.253 -0.635 32.743 1.00 90.69 324 ASP A C 1
ATOM 2592 O O . ASP A 1 324 ? 2.319 -0.881 33.504 1.00 90.69 324 ASP A O 1
ATOM 2596 N N . HIS A 1 325 ? 3.286 0.473 31.990 1.00 94.56 325 HIS A N 1
ATOM 2597 C CA . HIS A 1 325 ? 2.285 1.541 32.010 1.00 94.56 325 HIS A CA 1
ATOM 2598 C C . HIS A 1 325 ? 1.388 1.576 30.761 1.00 94.56 325 HIS A C 1
ATOM 2600 O O . HIS A 1 325 ? 0.664 2.548 30.519 1.00 94.56 325 HIS A O 1
ATOM 2606 N N . LEU A 1 326 ? 1.397 0.512 29.947 1.00 94.56 326 LEU A N 1
ATOM 2607 C CA . LEU A 1 326 ? 0.564 0.428 28.742 1.00 94.56 326 LEU A CA 1
ATOM 2608 C C . LEU A 1 326 ? -0.935 0.544 29.050 1.00 94.56 326 LEU A C 1
ATOM 2610 O O . LEU A 1 326 ? -1.647 1.229 28.318 1.00 94.56 326 LEU A O 1
ATOM 2614 N N . THR A 1 327 ? -1.404 -0.027 30.164 1.00 97.00 327 THR A N 1
ATOM 2615 C CA . THR A 1 327 ? -2.802 0.099 30.613 1.00 97.00 327 THR A CA 1
ATOM 2616 C C . THR A 1 327 ? -3.214 1.562 30.779 1.00 97.00 327 THR A C 1
ATOM 2618 O O . THR A 1 327 ? -4.286 1.959 30.312 1.00 97.00 327 THR A O 1
ATOM 2621 N N . GLN A 1 328 ? -2.357 2.389 31.390 1.00 97.12 328 GLN A N 1
ATOM 2622 C CA . GLN A 1 328 ? -2.613 3.822 31.530 1.00 97.12 328 GLN A CA 1
ATOM 2623 C C . GLN A 1 328 ? -2.636 4.508 30.166 1.00 97.12 328 GLN A C 1
ATOM 2625 O O . GLN A 1 328 ? -3.552 5.281 29.883 1.00 97.12 328 GLN A O 1
ATOM 2630 N N . LYS A 1 329 ? -1.665 4.199 29.302 1.00 97.00 329 LYS A N 1
ATOM 2631 C CA . LYS A 1 329 ? -1.554 4.799 27.970 1.00 97.00 329 LYS A CA 1
ATOM 2632 C C . LYS A 1 329 ? -2.786 4.503 27.100 1.00 97.00 329 LYS A C 1
ATOM 2634 O O . LYS A 1 329 ? -3.368 5.441 26.556 1.00 97.00 329 LYS A O 1
ATOM 2639 N N . SER A 1 330 ? -3.240 3.248 27.033 1.00 97.12 330 SER A N 1
ATOM 2640 C CA . SER A 1 330 ? -4.477 2.858 26.333 1.00 97.12 330 SER A CA 1
ATOM 2641 C C . SER A 1 330 ? -5.718 3.501 26.941 1.00 97.12 330 SER A C 1
ATOM 2643 O O . SER A 1 330 ? -6.567 4.019 26.215 1.00 97.12 330 SER A O 1
ATOM 2645 N N . THR A 1 331 ? -5.820 3.519 28.274 1.00 97.50 331 THR A N 1
ATOM 2646 C CA . THR A 1 331 ? -6.955 4.145 28.963 1.00 97.50 331 THR A CA 1
ATOM 2647 C C . THR A 1 331 ? -7.050 5.624 28.603 1.00 97.50 331 THR A C 1
ATOM 2649 O O . THR A 1 331 ? -8.102 6.081 28.163 1.00 97.50 331 THR A O 1
ATOM 2652 N N . LEU A 1 332 ? -5.946 6.368 28.713 1.00 97.81 332 LEU A N 1
ATOM 2653 C CA . LEU A 1 332 ? -5.903 7.787 28.363 1.00 97.81 332 LEU A CA 1
ATOM 2654 C C . LEU A 1 332 ? -6.200 8.026 26.878 1.00 97.81 332 LEU A C 1
ATOM 2656 O O . LEU A 1 332 ? -6.897 8.985 26.555 1.00 97.81 332 LEU A O 1
ATOM 2660 N N . ALA A 1 333 ? -5.732 7.151 25.983 1.00 98.12 333 ALA A N 1
ATOM 2661 C CA . ALA A 1 333 ? -6.037 7.233 24.557 1.00 98.12 333 ALA A CA 1
ATOM 2662 C C . ALA A 1 333 ? -7.546 7.130 24.281 1.00 98.12 333 ALA A C 1
ATOM 2664 O O . ALA A 1 333 ? -8.094 7.935 23.525 1.00 98.12 333 ALA A O 1
ATOM 2665 N N . PHE A 1 334 ? -8.235 6.178 24.918 1.00 98.50 334 PHE A N 1
ATOM 2666 C CA . PHE A 1 334 ? -9.683 6.028 24.775 1.00 98.50 334 PHE A CA 1
ATOM 2667 C C . PHE A 1 334 ? -10.464 7.171 25.429 1.00 98.50 334 PHE A C 1
ATOM 2669 O O . PHE A 1 334 ? -11.431 7.647 24.837 1.00 98.50 334 PHE A O 1
ATOM 2676 N N . LEU A 1 335 ? -10.041 7.658 26.601 1.00 98.12 335 LEU A N 1
ATOM 2677 C CA . LEU A 1 335 ? -10.658 8.837 27.223 1.00 98.12 335 LEU A CA 1
ATOM 2678 C C . LEU A 1 335 ? -10.533 10.065 26.309 1.00 98.12 335 LEU A C 1
ATOM 2680 O O . LEU A 1 335 ? -11.531 10.725 26.030 1.00 98.12 335 LEU A O 1
ATOM 2684 N N . PHE A 1 336 ? -9.344 10.302 25.749 1.00 98.50 336 PHE A N 1
ATOM 2685 C CA . PHE A 1 336 ? -9.108 11.357 24.765 1.00 98.50 336 PHE A CA 1
ATOM 2686 C C . PHE A 1 336 ? -10.008 11.212 23.530 1.00 98.50 336 PHE A C 1
ATOM 2688 O O . PHE A 1 336 ? -10.617 12.190 23.090 1.00 98.50 336 PHE A O 1
ATOM 2695 N N . ALA A 1 337 ? -10.127 10.000 22.982 1.00 98.56 337 ALA A N 1
ATOM 2696 C CA . ALA A 1 337 ? -10.998 9.732 21.843 1.00 98.56 337 ALA A CA 1
ATOM 2697 C C . ALA A 1 337 ? -12.474 10.005 22.160 1.00 98.56 337 ALA A C 1
ATOM 2699 O O . ALA A 1 337 ? -13.177 10.587 21.334 1.00 98.56 337 ALA A O 1
ATOM 2700 N N . TYR A 1 338 ? -12.937 9.633 23.355 1.00 98.56 338 TYR A N 1
ATOM 2701 C CA . TYR A 1 338 ? -14.307 9.893 23.781 1.00 98.56 338 TYR A CA 1
ATOM 2702 C C . TYR A 1 338 ? -14.571 11.399 23.925 1.00 98.56 338 TYR A C 1
ATOM 2704 O O . TYR A 1 338 ? -15.516 11.934 23.352 1.00 98.56 338 TYR A O 1
ATOM 2712 N N . GLU A 1 339 ? -13.703 12.109 24.637 1.00 97.62 339 GLU A N 1
ATOM 2713 C CA . GLU A 1 339 ? -13.905 13.527 24.948 1.00 97.62 339 GLU A CA 1
ATOM 2714 C C . GLU A 1 339 ? -13.859 14.431 23.712 1.00 97.62 339 GLU A C 1
ATOM 2716 O O . GLU A 1 339 ? -14.549 15.447 23.670 1.00 97.62 339 GLU A O 1
ATOM 2721 N N . ASN A 1 340 ? -13.070 14.062 22.698 1.00 97.25 340 ASN A N 1
ATOM 2722 C CA . ASN A 1 340 ? -12.793 14.938 21.558 1.00 97.25 340 ASN A CA 1
ATOM 2723 C C . ASN A 1 340 ? -13.436 14.474 20.247 1.00 97.25 340 ASN A C 1
ATOM 2725 O O . ASN A 1 340 ? -13.639 15.297 19.360 1.00 97.25 340 ASN A O 1
ATOM 2729 N N . TYR A 1 341 ? -13.731 13.178 20.102 1.00 95.75 341 TYR A N 1
ATOM 2730 C CA . TYR A 1 341 ? -14.076 12.580 18.806 1.00 95.75 341 TYR A CA 1
ATOM 2731 C C . TYR A 1 341 ? -15.248 11.592 18.858 1.00 95.75 341 TYR A C 1
ATOM 2733 O O . TYR A 1 341 ? -15.589 10.996 17.836 1.00 95.75 341 TYR A O 1
ATOM 2741 N N . PHE A 1 342 ? -15.911 11.413 20.006 1.00 94.69 342 PHE A N 1
ATOM 2742 C CA . PHE A 1 342 ? -16.976 10.413 20.163 1.00 94.69 342 PHE A CA 1
ATOM 2743 C C . PHE A 1 342 ? -18.119 10.527 19.144 1.00 94.69 342 PHE A C 1
ATOM 2745 O O . PHE A 1 342 ? -18.714 9.521 18.755 1.00 94.69 342 PHE A O 1
ATOM 2752 N N . ASN A 1 343 ? -18.455 11.748 18.726 1.00 88.62 343 ASN A N 1
ATOM 2753 C CA . ASN A 1 343 ? -19.551 11.998 17.789 1.00 88.62 343 ASN A CA 1
ATOM 2754 C C . ASN A 1 343 ? -19.128 11.934 16.315 1.00 88.62 343 ASN A C 1
ATOM 2756 O O . ASN A 1 343 ? -19.999 11.825 15.454 1.00 88.62 343 ASN A O 1
ATOM 2760 N N . ASP A 1 344 ? -17.824 11.946 16.032 1.00 89.94 344 ASP A N 1
ATOM 2761 C CA . ASP A 1 344 ? -17.281 12.069 14.674 1.00 89.94 344 ASP A CA 1
ATOM 2762 C C . ASP A 1 344 ? -16.912 10.717 14.039 1.00 89.94 344 ASP A C 1
ATOM 2764 O O . ASP A 1 344 ? -16.668 10.639 12.826 1.00 89.94 344 ASP A O 1
ATOM 2768 N N . PHE A 1 345 ? -16.843 9.655 14.853 1.00 95.50 345 PHE A N 1
ATOM 2769 C CA . PHE A 1 345 ? -16.389 8.323 14.449 1.00 95.50 345 PHE A CA 1
ATOM 2770 C C . PHE A 1 345 ? -17.303 7.213 14.975 1.00 95.50 345 PHE A C 1
ATOM 2772 O O . PHE A 1 345 ? -17.949 7.334 16.016 1.00 95.50 345 PHE A O 1
ATOM 2779 N N . ASN A 1 346 ? -17.347 6.103 14.238 1.00 95.06 346 ASN A N 1
ATOM 2780 C CA . ASN A 1 346 ? -18.130 4.919 14.597 1.00 95.06 346 ASN A CA 1
ATOM 2781 C C . ASN A 1 346 ? -17.270 3.851 15.283 1.00 95.06 346 ASN A C 1
ATOM 2783 O O . ASN A 1 346 ? -17.796 3.036 16.040 1.00 95.06 346 ASN A O 1
ATOM 2787 N N . TRP A 1 347 ? -15.965 3.852 15.000 1.00 98.50 347 TRP A N 1
ATOM 2788 C CA . TRP A 1 347 ? -15.032 2.810 15.410 1.00 98.50 347 TRP A CA 1
ATOM 2789 C C . TRP A 1 347 ? -13.706 3.405 15.872 1.00 98.50 347 TRP A C 1
ATOM 2791 O O . TRP A 1 347 ? -13.174 4.326 15.249 1.00 98.50 347 TRP A O 1
ATOM 2801 N N . PHE A 1 348 ? -13.168 2.845 16.953 1.00 98.81 348 PHE A N 1
ATOM 2802 C CA . PHE A 1 348 ? -11.975 3.337 17.637 1.00 98.81 348 PHE A CA 1
ATOM 2803 C C . PHE A 1 348 ? -10.961 2.204 17.753 1.00 98.81 348 PHE A C 1
ATOM 2805 O O . PHE A 1 348 ? -11.222 1.204 18.418 1.00 98.81 348 PHE A O 1
ATOM 2812 N N . VAL A 1 349 ? -9.826 2.341 17.079 1.00 98.69 349 VAL A N 1
ATOM 2813 C CA . VAL A 1 349 ? -8.801 1.297 16.965 1.00 98.69 349 VAL A CA 1
ATOM 2814 C C . VAL A 1 349 ? -7.660 1.617 17.918 1.00 98.69 349 VAL A C 1
ATOM 2816 O O . VAL A 1 349 ? -7.119 2.717 17.850 1.00 98.69 349 VAL A O 1
ATOM 2819 N N . LYS A 1 350 ? -7.255 0.661 18.755 1.00 98.31 350 LYS A N 1
ATOM 2820 C CA . LYS A 1 350 ? -5.953 0.688 19.438 1.00 98.31 350 LYS A CA 1
ATOM 2821 C C . LYS A 1 350 ? -4.973 -0.139 18.624 1.00 98.31 350 LYS A C 1
ATOM 2823 O O . LYS A 1 350 ? -5.257 -1.302 18.344 1.00 98.31 350 LYS A O 1
ATOM 2828 N N . ALA A 1 351 ? -3.829 0.431 18.270 1.00 97.94 351 ALA A N 1
ATOM 2829 C CA . ALA A 1 351 ? -2.734 -0.268 17.600 1.00 97.94 351 ALA A CA 1
ATOM 2830 C C . ALA A 1 351 ? -1.392 0.065 18.263 1.00 97.94 351 ALA A C 1
ATOM 2832 O O . ALA A 1 351 ? -1.272 1.097 18.925 1.00 97.94 351 ALA A O 1
ATOM 2833 N N . ASP A 1 352 ? -0.394 -0.789 18.055 1.00 96.31 352 ASP A N 1
ATOM 2834 C CA . ASP A 1 352 ? 0.980 -0.553 18.503 1.00 96.31 352 ASP A CA 1
ATOM 2835 C C . ASP A 1 352 ? 1.848 -0.067 17.330 1.00 96.31 352 ASP A C 1
ATOM 2837 O O . ASP A 1 352 ? 1.490 -0.222 16.158 1.00 96.31 352 ASP A O 1
ATOM 2841 N N . ASP A 1 353 ? 2.988 0.556 17.632 1.00 95.94 353 ASP A N 1
ATOM 2842 C CA . ASP A 1 353 ? 3.895 1.128 16.627 1.00 95.94 353 ASP A CA 1
ATOM 2843 C C . ASP A 1 353 ? 4.578 0.090 15.712 1.00 95.94 353 ASP A C 1
ATOM 2845 O O . ASP A 1 353 ? 5.151 0.455 14.687 1.00 95.94 353 ASP A O 1
ATOM 2849 N N . ASP A 1 354 ? 4.476 -1.198 16.034 1.00 94.81 354 ASP A N 1
ATOM 2850 C CA . ASP A 1 354 ? 4.923 -2.334 15.224 1.00 94.81 354 ASP A CA 1
ATOM 2851 C C . ASP A 1 354 ? 3.768 -3.154 14.616 1.00 94.81 354 ASP A C 1
ATOM 2853 O O . ASP A 1 354 ? 3.990 -4.228 14.053 1.00 94.81 354 ASP A O 1
ATOM 2857 N N . THR A 1 355 ? 2.540 -2.624 14.646 1.00 95.06 355 THR A N 1
ATOM 2858 C CA . THR A 1 355 ? 1.376 -3.191 13.949 1.00 95.06 355 THR A CA 1
ATOM 2859 C C . THR A 1 355 ? 1.268 -2.670 12.507 1.00 95.06 355 THR A C 1
ATOM 2861 O O . THR A 1 355 ? 1.548 -1.503 12.225 1.00 95.06 355 THR A O 1
ATOM 2864 N N . TYR A 1 356 ? 0.774 -3.508 11.587 1.00 95.50 356 TYR A N 1
ATOM 2865 C CA . TYR A 1 356 ? 0.334 -3.087 10.251 1.00 95.50 356 TYR A CA 1
ATOM 2866 C C . TYR A 1 356 ? -1.157 -3.379 10.052 1.00 95.50 356 TYR A C 1
ATOM 2868 O O . TYR A 1 356 ? -1.591 -4.520 10.214 1.00 95.50 356 TYR A O 1
ATOM 2876 N N . VAL A 1 357 ? -1.939 -2.366 9.666 1.00 96.38 357 VAL A N 1
ATOM 2877 C CA . VAL A 1 357 ? -3.390 -2.493 9.448 1.00 96.38 357 VAL A CA 1
ATOM 2878 C C . VAL A 1 357 ? -3.725 -2.227 7.985 1.00 96.38 357 VAL A C 1
ATOM 2880 O O . VAL A 1 357 ? -3.444 -1.155 7.462 1.00 96.38 357 VAL A O 1
ATOM 2883 N N . ILE A 1 358 ? -4.402 -3.168 7.323 1.00 96.38 358 ILE A N 1
ATOM 2884 C CA . ILE A 1 358 ? -4.999 -2.917 6.003 1.00 96.38 358 ILE A CA 1
ATOM 2885 C C . ILE A 1 358 ? -6.344 -2.213 6.233 1.00 96.38 358 ILE A C 1
ATOM 2887 O O . ILE A 1 358 ? -7.379 -2.864 6.394 1.00 96.38 358 ILE A O 1
ATOM 2891 N N . VAL A 1 359 ? -6.326 -0.879 6.317 1.00 94.06 359 VAL A N 1
ATOM 2892 C CA . VAL A 1 359 ? -7.479 -0.078 6.776 1.00 94.06 359 VAL A CA 1
ATOM 2893 C C . VAL A 1 359 ? -8.711 -0.263 5.885 1.00 94.06 359 VAL A C 1
ATOM 2895 O O . VAL A 1 359 ? -9.832 -0.297 6.387 1.00 94.06 359 VAL A O 1
ATOM 2898 N N . GLU A 1 360 ? -8.528 -0.465 4.582 1.00 89.31 360 GLU A N 1
ATOM 2899 C CA . GLU A 1 360 ? -9.620 -0.772 3.650 1.00 89.31 360 GLU A CA 1
ATOM 2900 C C . GLU A 1 360 ? -10.338 -2.084 3.999 1.00 89.31 360 GLU A C 1
ATOM 2902 O O . GLU A 1 360 ? -11.570 -2.147 4.015 1.00 89.31 360 GLU A O 1
ATOM 2907 N N . HIS A 1 361 ? -9.577 -3.132 4.333 1.00 93.12 361 HIS A N 1
ATOM 2908 C CA . HIS A 1 361 ? -10.136 -4.416 4.757 1.00 93.12 361 HIS A CA 1
ATOM 2909 C C . HIS A 1 361 ? -10.843 -4.283 6.104 1.00 93.12 361 HIS A C 1
ATOM 2911 O O . HIS A 1 361 ? -11.935 -4.827 6.275 1.00 93.12 361 HIS A O 1
ATOM 2917 N N . LEU A 1 362 ? -10.262 -3.513 7.028 1.00 96.19 362 LEU A N 1
ATOM 2918 C CA . LEU A 1 362 ? -10.891 -3.211 8.306 1.00 96.19 362 LEU A CA 1
ATOM 2919 C C . LEU A 1 362 ? -12.232 -2.490 8.103 1.00 96.19 362 LEU A C 1
ATOM 2921 O O . LEU A 1 362 ? -13.253 -2.944 8.608 1.00 96.19 362 LEU A O 1
ATOM 2925 N N . LYS A 1 363 ? -12.266 -1.410 7.315 1.00 94.00 363 LYS A N 1
ATOM 2926 C CA . LYS A 1 363 ? -13.495 -0.654 7.021 1.00 94.00 363 LYS A CA 1
ATOM 2927 C C . LYS A 1 363 ? -14.558 -1.516 6.342 1.00 94.00 363 LYS A C 1
ATOM 2929 O O . LYS A 1 363 ? -15.733 -1.393 6.675 1.00 94.00 363 LYS A O 1
ATOM 2934 N N . LYS A 1 364 ? -14.154 -2.413 5.438 1.00 89.69 364 LYS A N 1
ATOM 2935 C CA . LYS A 1 364 ? -15.056 -3.383 4.804 1.00 89.69 364 LYS A CA 1
ATOM 2936 C C . LYS A 1 364 ? -15.647 -4.374 5.806 1.00 89.69 364 LYS A C 1
ATOM 2938 O O . LYS A 1 364 ? -16.825 -4.684 5.715 1.00 89.69 364 LYS A O 1
ATOM 2943 N N . PHE A 1 365 ? -14.852 -4.881 6.744 1.00 94.56 365 PHE A N 1
ATOM 2944 C CA . PHE A 1 365 ? -15.366 -5.745 7.807 1.00 94.56 365 PHE A CA 1
ATOM 2945 C C . PHE A 1 365 ? -16.351 -4.983 8.706 1.00 94.56 365 PHE A C 1
ATOM 2947 O O . PHE A 1 365 ? -17.444 -5.470 8.982 1.00 94.56 365 PHE A O 1
ATOM 2954 N N . LEU A 1 366 ? -15.989 -3.762 9.108 1.00 95.31 366 LEU A N 1
ATOM 2955 C CA . LEU A 1 366 ? -16.780 -2.918 10.003 1.00 95.31 366 LEU A CA 1
ATOM 2956 C C . LEU A 1 366 ? -18.072 -2.380 9.371 1.00 95.31 366 LEU A C 1
ATOM 2958 O O . LEU A 1 366 ? -19.011 -2.082 10.104 1.00 95.31 366 LEU A O 1
ATOM 2962 N N . SER A 1 367 ? -18.157 -2.270 8.041 1.00 90.69 367 SER A N 1
ATOM 2963 C CA . SER A 1 367 ? -19.391 -1.853 7.353 1.00 90.69 367 SER A CA 1
ATOM 2964 C C . SER A 1 367 ? -20.506 -2.893 7.437 1.00 90.69 367 SER A C 1
ATOM 2966 O O . SER A 1 367 ? -21.674 -2.552 7.267 1.00 90.69 367 SER A O 1
ATOM 2968 N N . GLU A 1 368 ? -20.152 -4.146 7.734 1.00 88.81 368 GLU A N 1
ATOM 2969 C CA . GLU A 1 368 ? -21.091 -5.236 7.996 1.00 88.81 368 GLU A CA 1
ATOM 2970 C C . GLU A 1 368 ? -21.479 -5.317 9.497 1.00 88.81 368 GLU A C 1
ATOM 2972 O O . GLU A 1 368 ? -22.261 -6.187 9.875 1.00 88.81 368 GLU A O 1
ATOM 2977 N N . GLN A 1 369 ? -20.965 -4.421 10.359 1.00 93.19 369 GLN A N 1
ATOM 2978 C CA . GLN A 1 369 ? -21.184 -4.425 11.816 1.00 93.19 369 GLN A CA 1
ATOM 2979 C C . GLN A 1 369 ? -22.018 -3.226 12.301 1.00 93.19 369 GLN A C 1
ATOM 2981 O O . GLN A 1 369 ? -22.054 -2.167 11.676 1.00 93.19 369 GLN A O 1
ATOM 2986 N N . ASN A 1 370 ? -22.645 -3.358 13.477 1.00 92.31 370 ASN A N 1
ATOM 2987 C CA . ASN A 1 370 ? -23.399 -2.276 14.117 1.00 92.31 370 ASN A CA 1
ATOM 2988 C C . ASN A 1 370 ? -22.578 -1.597 15.229 1.00 92.31 370 ASN A C 1
ATOM 2990 O O . ASN A 1 370 ? -22.374 -2.169 16.299 1.00 92.31 370 ASN A O 1
ATOM 2994 N N . SER A 1 371 ? -22.149 -0.349 15.010 1.00 96.25 371 SER A N 1
ATOM 2995 C CA . SER A 1 371 ? -21.363 0.409 15.997 1.00 96.25 371 SER A CA 1
ATOM 2996 C C . SER A 1 371 ? -22.141 0.825 17.256 1.00 96.25 371 SER A C 1
ATOM 2998 O O . SER A 1 371 ? -21.533 1.255 18.237 1.00 96.25 371 SER A O 1
ATOM 3000 N N . SER A 1 372 ? -23.475 0.745 17.225 1.00 95.12 372 SER A N 1
ATOM 3001 C CA . SER A 1 372 ? -24.343 1.027 18.376 1.00 95.12 372 SER A CA 1
ATOM 3002 C C . SER A 1 372 ? -24.487 -0.165 19.323 1.00 95.12 372 SER A C 1
ATOM 3004 O O . SER A 1 372 ? -25.056 -0.012 20.399 1.00 95.12 372 SER A O 1
ATOM 3006 N N . GLU A 1 373 ? -23.960 -1.334 18.955 1.00 97.44 373 GLU A N 1
ATOM 3007 C CA . GLU A 1 373 ? -23.899 -2.494 19.842 1.00 97.44 373 GLU A CA 1
ATOM 3008 C C . GLU A 1 373 ? -22.632 -2.457 20.712 1.00 97.44 373 GLU A C 1
ATOM 3010 O O . GLU A 1 373 ? -21.574 -2.027 20.239 1.00 97.44 373 GLU A O 1
ATOM 3015 N N . PRO A 1 374 ? -22.688 -2.937 21.968 1.00 98.12 374 PRO A N 1
ATOM 3016 C CA . PRO A 1 374 ? -21.547 -2.993 22.884 1.00 98.12 374 PRO A CA 1
ATOM 3017 C C . PRO A 1 374 ? -20.599 -4.154 22.537 1.00 98.12 374 PRO A C 1
ATOM 3019 O O . PRO A 1 374 ? -20.463 -5.126 23.285 1.00 98.12 374 PRO A O 1
ATOM 3022 N N . VAL A 1 375 ? -19.955 -4.059 21.374 1.00 98.44 375 VAL A N 1
ATOM 3023 C CA . VAL A 1 375 ? -19.063 -5.077 20.812 1.00 98.44 375 VAL A CA 1
ATOM 3024 C C . VAL A 1 375 ? -17.653 -4.538 20.572 1.00 98.44 375 VAL A C 1
ATOM 3026 O O . VAL A 1 375 ? -17.459 -3.361 20.245 1.00 98.44 375 VAL A O 1
ATOM 3029 N N . THR A 1 376 ? -16.659 -5.410 20.725 1.00 98.56 376 THR A N 1
ATOM 3030 C CA . THR A 1 376 ? -15.272 -5.156 20.317 1.00 98.56 376 THR A CA 1
ATOM 3031 C C . THR A 1 376 ? -14.776 -6.227 19.353 1.00 98.56 376 THR A C 1
ATOM 3033 O O . THR A 1 376 ? -15.182 -7.380 19.456 1.00 98.56 376 THR A O 1
ATOM 3036 N N . PHE A 1 377 ? -13.871 -5.875 18.443 1.00 98.62 377 PHE A N 1
ATOM 3037 C CA . PHE A 1 377 ? -13.289 -6.799 17.462 1.00 98.62 377 PHE A CA 1
ATOM 3038 C C . PHE A 1 377 ? -11.765 -6.815 17.565 1.00 98.62 377 PHE A C 1
ATOM 3040 O O . PHE A 1 377 ? -11.162 -5.822 17.953 1.00 98.62 377 PHE A O 1
ATOM 3047 N N . GLY A 1 378 ? -11.154 -7.941 17.233 1.00 97.94 378 GLY A N 1
ATOM 3048 C CA . GLY A 1 378 ? -9.741 -8.237 17.453 1.00 97.94 378 GLY A CA 1
ATOM 3049 C C . GLY A 1 378 ? -9.487 -9.746 17.419 1.00 97.94 378 GLY A C 1
ATOM 3050 O O . GLY A 1 378 ? -10.381 -10.519 17.061 1.00 97.94 378 GLY A O 1
ATOM 3051 N N . TYR A 1 379 ? -8.273 -10.162 17.785 1.00 97.44 379 TYR A N 1
ATOM 3052 C CA . TYR A 1 379 ? -7.932 -11.582 17.922 1.00 97.44 379 TYR A CA 1
ATOM 3053 C C . TYR A 1 379 ? -8.300 -12.095 19.317 1.00 97.44 379 TYR A C 1
ATOM 3055 O O . TYR A 1 379 ? -7.677 -11.692 20.302 1.00 97.44 379 TYR A O 1
ATOM 3063 N N . ASN A 1 380 ? -9.282 -12.993 19.407 1.00 97.00 380 ASN A N 1
ATOM 3064 C CA . ASN A 1 380 ? -9.847 -13.414 20.687 1.00 97.00 380 ASN A CA 1
ATOM 3065 C C . ASN A 1 380 ? -8.986 -14.476 21.395 1.00 97.00 380 ASN A C 1
ATOM 3067 O O . ASN A 1 380 ? -8.788 -15.590 20.902 1.00 97.00 380 ASN A O 1
ATOM 3071 N N . PHE A 1 381 ? -8.570 -14.168 22.620 1.00 97.06 381 PHE A N 1
ATOM 3072 C CA . PHE A 1 381 ? -8.028 -15.110 23.594 1.00 97.06 381 PHE A CA 1
ATOM 3073 C C . PHE A 1 381 ? -9.058 -15.464 24.669 1.00 97.06 381 PHE A C 1
ATOM 3075 O O . PHE A 1 381 ? -9.912 -14.649 25.007 1.00 97.06 381 PHE A O 1
ATOM 3082 N N . LYS A 1 382 ? -8.958 -16.665 25.256 1.00 95.00 382 LYS A N 1
ATOM 3083 C CA . LYS A 1 382 ? -9.955 -17.211 26.206 1.00 95.00 382 LYS A CA 1
ATOM 3084 C C . LYS A 1 382 ? -9.456 -17.483 27.631 1.00 95.00 382 LYS A C 1
ATOM 3086 O O . LYS A 1 382 ? -10.228 -17.964 28.453 1.00 95.00 382 LYS A O 1
ATOM 3091 N N . VAL A 1 383 ? -8.182 -17.218 27.930 1.00 94.75 383 VAL A N 1
ATOM 3092 C CA . VAL A 1 383 ? -7.520 -17.765 29.136 1.00 94.75 383 VAL A CA 1
ATOM 3093 C C . VAL A 1 383 ? -7.502 -16.854 30.367 1.00 94.75 383 VAL A C 1
ATOM 3095 O O . VAL A 1 383 ? -7.452 -17.367 31.481 1.00 94.75 383 VAL A O 1
ATOM 3098 N N . HIS A 1 384 ? -7.539 -15.527 30.206 1.00 94.00 384 HIS A N 1
ATOM 3099 C CA . HIS A 1 384 ? -7.347 -14.585 31.324 1.00 94.00 384 HIS A CA 1
ATOM 3100 C C . HIS A 1 384 ? -8.609 -13.815 31.719 1.00 94.00 384 HIS A C 1
ATOM 3102 O O . HIS A 1 384 ? -8.746 -13.423 32.874 1.00 94.00 384 HIS A O 1
ATOM 3108 N N . VAL A 1 385 ? -9.549 -13.636 30.788 1.00 94.75 385 VAL A N 1
ATOM 3109 C CA . VAL A 1 385 ? -10.805 -12.916 31.026 1.00 94.75 385 VAL A CA 1
ATOM 3110 C C . VAL A 1 385 ? -11.980 -13.829 30.674 1.00 94.75 385 VAL A C 1
ATOM 3112 O O . VAL A 1 385 ? -12.021 -14.361 29.559 1.00 94.75 385 VAL A O 1
ATOM 3115 N N . PRO A 1 386 ? -12.959 -14.025 31.579 1.00 92.31 386 PRO A N 1
ATOM 3116 C CA . PRO A 1 386 ? -14.175 -14.761 31.259 1.00 92.31 386 PRO A CA 1
ATOM 3117 C C . PRO A 1 386 ? -14.884 -14.164 30.038 1.00 92.31 386 PRO A C 1
ATOM 3119 O O . PRO A 1 386 ? -15.075 -12.950 29.949 1.00 92.31 386 PRO A O 1
ATOM 3122 N N . LYS A 1 387 ? -15.309 -15.030 29.109 1.00 92.62 387 LYS A N 1
ATOM 3123 C CA . LYS A 1 387 ? -15.866 -14.637 27.797 1.00 92.62 387 LYS A CA 1
ATOM 3124 C C . LYS A 1 387 ? -14.872 -13.872 26.903 1.00 92.62 387 LYS A C 1
ATOM 3126 O O . LYS A 1 387 ? -15.279 -13.075 26.065 1.00 92.62 387 LYS A O 1
ATOM 3131 N N . GLY A 1 388 ? -13.583 -14.134 27.099 1.00 95.06 388 GLY A N 1
ATOM 3132 C CA . GLY A 1 388 ? -12.485 -13.755 26.220 1.00 95.06 388 GLY A CA 1
ATOM 3133 C C . GLY A 1 388 ? -12.005 -12.311 26.344 1.00 95.06 388 GLY A C 1
ATOM 3134 O O . GLY A 1 388 ? -12.592 -11.509 27.066 1.00 95.06 388 GLY A O 1
ATOM 3135 N N . TYR A 1 389 ? -10.919 -11.991 25.646 1.00 97.44 389 TYR A N 1
ATOM 3136 C CA . TYR A 1 389 ? -10.302 -10.666 25.499 1.00 97.44 389 TYR A CA 1
ATOM 3137 C C . TYR A 1 389 ? -9.512 -10.617 24.182 1.00 97.44 389 TYR A C 1
ATOM 3139 O O . TYR A 1 389 ? -9.280 -11.661 23.581 1.00 97.44 389 TYR A O 1
ATOM 3147 N N . HIS A 1 390 ? -9.119 -9.430 23.719 1.00 97.88 390 HIS A N 1
ATOM 3148 C CA . HIS A 1 390 ? -8.370 -9.287 22.464 1.00 97.88 390 HIS A CA 1
ATOM 3149 C C . HIS A 1 390 ? -6.871 -9.272 22.715 1.00 97.88 390 HIS A C 1
ATOM 3151 O O . HIS A 1 390 ? -6.448 -8.675 23.690 1.00 97.88 390 HIS A O 1
ATOM 3157 N N . SER A 1 391 ? -6.064 -9.857 21.833 1.00 96.38 391 SER A N 1
ATOM 3158 C CA . SER A 1 391 ? -4.609 -9.659 21.859 1.00 96.38 391 SER A CA 1
ATOM 3159 C C . SER A 1 391 ? -4.254 -8.178 21.682 1.00 96.38 391 SER A C 1
ATOM 3161 O O . SER A 1 391 ? -4.633 -7.571 20.680 1.00 96.38 391 SER A O 1
ATOM 3163 N N . GLY A 1 392 ? -3.481 -7.612 22.614 1.00 93.75 392 GLY A N 1
ATOM 3164 C CA . GLY A 1 392 ? -3.038 -6.216 22.522 1.00 93.75 392 GLY A CA 1
ATOM 3165 C C . GLY A 1 392 ? -2.195 -5.921 21.274 1.00 93.75 392 GLY A C 1
ATOM 3166 O O . GLY A 1 392 ? -2.445 -4.919 20.602 1.00 93.75 392 GLY A O 1
ATOM 3167 N N . GLY A 1 393 ? -1.255 -6.817 20.945 1.00 92.38 393 GLY A N 1
ATOM 3168 C CA . GLY A 1 393 ? -0.338 -6.677 19.804 1.00 92.38 393 GLY A CA 1
ATOM 3169 C C . GLY A 1 393 ? -0.966 -6.980 18.439 1.00 92.38 393 GLY A C 1
ATOM 3170 O O . GLY A 1 393 ? -0.438 -6.561 17.416 1.00 92.38 393 GLY A O 1
ATOM 3171 N N . ALA A 1 394 ? -2.118 -7.660 18.401 1.00 94.75 394 ALA A N 1
ATOM 3172 C CA . ALA A 1 394 ? -2.875 -7.863 17.162 1.00 94.75 394 ALA A CA 1
ATOM 3173 C C . ALA A 1 394 ? -3.712 -6.638 16.757 1.00 94.75 394 ALA A C 1
ATOM 3175 O O . ALA A 1 394 ? -4.360 -6.679 15.711 1.00 94.75 394 ALA A O 1
ATOM 3176 N N . SER A 1 395 ? -3.726 -5.581 17.584 1.00 96.88 395 SER A N 1
ATOM 3177 C CA . SER A 1 395 ? -4.713 -4.499 17.560 1.00 96.88 395 SER A CA 1
ATOM 3178 C C . SER A 1 395 ? -6.140 -4.974 17.872 1.00 96.88 395 SER A C 1
ATOM 3180 O O . SER A 1 395 ? -6.513 -6.138 17.705 1.00 96.88 395 SER A O 1
ATOM 3182 N N . TYR A 1 396 ? -6.962 -4.047 18.360 1.00 98.50 396 TYR A N 1
ATOM 3183 C CA . TYR A 1 396 ? -8.383 -4.278 18.577 1.00 98.50 396 TYR A CA 1
ATOM 3184 C C . TYR A 1 396 ? -9.192 -2.993 18.397 1.00 98.50 396 TYR A C 1
ATOM 3186 O O . TYR A 1 396 ? -8.673 -1.874 18.415 1.00 98.50 396 TYR A O 1
ATOM 3194 N N . VAL A 1 397 ? -10.494 -3.171 18.201 1.00 98.62 397 VAL A N 1
ATOM 3195 C CA . VAL A 1 397 ? -11.441 -2.142 17.787 1.00 98.62 397 VAL A CA 1
ATOM 3196 C C . VAL A 1 397 ? -12.600 -2.090 18.764 1.00 98.62 397 VAL A C 1
ATOM 3198 O O . VAL A 1 397 ? -13.228 -3.108 19.056 1.00 98.62 397 VAL A O 1
ATOM 3201 N N . LEU A 1 398 ? -12.919 -0.892 19.240 1.00 98.81 398 LEU A N 1
ATOM 3202 C CA . LEU A 1 398 ? -14.124 -0.605 20.005 1.00 98.81 398 LEU A CA 1
ATOM 3203 C C . LEU A 1 398 ? -15.182 -0.012 19.077 1.00 98.81 398 LEU A C 1
ATOM 3205 O O . LEU A 1 398 ? -14.909 0.923 18.320 1.00 98.81 398 LEU A O 1
ATOM 3209 N N . SER A 1 399 ? -16.406 -0.531 19.168 1.00 98.75 399 SER A N 1
ATOM 3210 C CA . SER A 1 399 ? -17.574 0.181 18.655 1.00 98.75 399 SER A CA 1
ATOM 3211 C C . SER A 1 399 ? -17.777 1.500 19.406 1.00 98.75 399 SER A C 1
ATOM 3213 O O . SER A 1 399 ? -17.302 1.676 20.534 1.00 98.75 399 SER A O 1
ATOM 3215 N N . ARG A 1 400 ? -18.526 2.428 18.806 1.00 98.31 400 ARG A N 1
ATOM 3216 C CA . ARG A 1 400 ? -18.931 3.672 19.469 1.00 98.31 400 ARG A CA 1
ATOM 3217 C C . ARG A 1 400 ? -19.613 3.402 20.810 1.00 98.31 400 ARG A C 1
ATOM 3219 O O . ARG A 1 400 ? -19.250 4.015 21.808 1.00 98.31 400 ARG A O 1
ATOM 3226 N N . GLU A 1 401 ? -20.539 2.449 20.866 1.00 98.38 401 GLU A N 1
ATOM 3227 C CA . GLU A 1 401 ? -21.197 2.082 22.124 1.00 98.38 401 GLU A CA 1
ATOM 3228 C C . GLU A 1 401 ? -20.216 1.495 23.154 1.00 98.38 401 GLU A C 1
ATOM 3230 O O . GLU A 1 401 ? -20.289 1.825 24.340 1.00 98.38 401 GLU A O 1
ATOM 3235 N N . SER A 1 402 ? -19.250 0.683 22.719 1.00 98.81 402 SER A N 1
ATOM 3236 C CA . SER A 1 402 ? -18.204 0.153 23.599 1.00 98.81 402 SER A CA 1
ATOM 3237 C C . SER A 1 402 ? -17.320 1.253 24.181 1.00 98.81 402 SER A C 1
ATOM 3239 O O . SER A 1 402 ? -17.002 1.201 25.368 1.00 98.81 402 SER A O 1
ATOM 3241 N N . LEU A 1 403 ? -16.963 2.275 23.393 1.00 98.81 403 LEU A N 1
ATOM 3242 C CA . LEU A 1 403 ? -16.190 3.416 23.889 1.00 98.81 403 LEU A CA 1
ATOM 3243 C C . LEU A 1 403 ? -16.971 4.224 24.935 1.00 98.81 403 LEU A C 1
ATOM 3245 O O . LEU A 1 403 ? -16.410 4.574 25.972 1.00 98.81 403 LEU A O 1
ATOM 3249 N N . ARG A 1 404 ? -18.269 4.473 24.705 1.00 98.75 404 ARG A N 1
ATOM 3250 C CA . ARG A 1 404 ? -19.139 5.155 25.682 1.00 98.75 404 ARG A CA 1
ATOM 3251 C C . ARG A 1 404 ? -19.158 4.424 27.015 1.00 98.75 404 ARG A C 1
ATOM 3253 O O . ARG A 1 404 ? -18.946 5.023 28.065 1.00 98.75 404 ARG A O 1
ATOM 3260 N N . ARG A 1 405 ? -19.368 3.110 26.966 1.00 98.62 405 ARG A N 1
ATOM 3261 C CA . ARG A 1 405 ? -19.408 2.263 28.160 1.00 98.62 405 ARG A CA 1
ATOM 3262 C C . ARG A 1 405 ? -18.057 2.171 28.856 1.00 98.62 405 ARG A C 1
ATOM 3264 O O . ARG A 1 405 ? -18.019 2.179 30.081 1.00 98.62 405 ARG A O 1
ATOM 3271 N N . PHE A 1 406 ? -16.959 2.120 28.104 1.00 98.50 406 PHE A N 1
ATOM 3272 C CA . PHE A 1 406 ? -15.617 2.184 28.680 1.00 98.50 406 PHE A CA 1
ATOM 3273 C C . PHE A 1 406 ? -15.399 3.493 29.444 1.00 98.50 406 PHE A C 1
ATOM 3275 O O . PHE A 1 406 ? -14.947 3.465 30.587 1.00 98.50 406 PHE A O 1
ATOM 3282 N N . TYR A 1 407 ? -15.777 4.629 28.848 1.00 98.38 407 TYR A N 1
ATOM 3283 C CA . TYR A 1 407 ? -15.700 5.931 29.507 1.00 98.38 407 TYR A CA 1
ATOM 3284 C C . TYR A 1 407 ? -16.520 5.945 30.805 1.00 98.38 407 TYR A C 1
ATOM 3286 O O . TYR A 1 407 ? -15.996 6.294 31.858 1.00 98.38 407 TYR A O 1
ATOM 3294 N N . GLU A 1 408 ? -17.772 5.483 30.765 1.00 97.88 408 GLU A N 1
ATOM 3295 C CA . GLU A 1 408 ? -18.635 5.387 31.950 1.00 97.88 408 GLU A CA 1
ATOM 3296 C C . GLU A 1 408 ? -18.054 4.484 33.043 1.00 97.88 408 GLU A C 1
ATOM 3298 O O . GLU A 1 408 ? -18.146 4.818 34.221 1.00 97.88 408 GLU A O 1
ATOM 3303 N N . ALA A 1 409 ? -17.431 3.363 32.673 1.00 97.75 409 ALA A N 1
ATOM 3304 C CA . ALA A 1 409 ? -16.762 2.474 33.618 1.00 97.75 409 ALA A CA 1
ATOM 3305 C C . ALA A 1 409 ? -15.570 3.156 34.311 1.00 97.75 409 ALA A C 1
ATOM 3307 O O . ALA A 1 409 ? -15.379 2.994 35.511 1.00 97.75 409 ALA A O 1
ATOM 3308 N N . GLN A 1 410 ? -14.794 3.966 33.585 1.00 95.94 410 GLN A N 1
ATOM 3309 C CA . GLN A 1 410 ? -13.651 4.700 34.143 1.00 95.94 410 GLN A CA 1
ATOM 3310 C C . GLN A 1 410 ? -14.061 5.824 35.109 1.00 95.94 410 GLN A C 1
ATOM 3312 O O . GLN A 1 410 ? -13.283 6.182 36.000 1.00 95.94 410 GLN A O 1
ATOM 3317 N N . GLN A 1 411 ? -15.269 6.373 34.945 1.00 94.31 411 GLN A N 1
ATOM 3318 C CA . GLN A 1 411 ? -15.832 7.379 35.853 1.00 94.31 411 GLN A CA 1
ATOM 3319 C C . GLN A 1 411 ? -16.556 6.768 37.059 1.00 94.31 411 GLN A C 1
ATOM 3321 O O . GLN A 1 411 ? -16.794 7.462 38.044 1.00 94.31 411 GLN A O 1
ATOM 3326 N N . ASP A 1 412 ? -16.916 5.486 36.996 1.00 93.81 412 ASP A N 1
ATOM 3327 C CA . ASP A 1 412 ? -17.684 4.797 38.026 1.00 93.81 412 ASP A CA 1
ATOM 3328 C C . ASP A 1 412 ? -16.762 4.174 39.095 1.00 93.81 412 ASP A C 1
ATOM 3330 O O . ASP A 1 412 ? -16.075 3.184 38.818 1.00 93.81 412 ASP A O 1
ATOM 3334 N N . PRO A 1 413 ? -16.779 4.673 40.350 1.00 90.56 413 PRO A N 1
ATOM 3335 C CA . PRO A 1 413 ? -15.939 4.144 41.425 1.00 90.56 413 PRO A CA 1
ATOM 3336 C C . PRO A 1 413 ? -16.201 2.668 41.752 1.00 90.56 413 PRO A C 1
ATOM 3338 O O . PRO A 1 413 ? -15.357 2.024 42.367 1.00 90.56 413 PRO A O 1
ATOM 3341 N N . THR A 1 414 ? -17.359 2.126 41.363 1.00 92.50 414 THR A N 1
ATOM 3342 C CA . THR A 1 414 ? -17.734 0.728 41.617 1.00 92.50 414 THR A CA 1
ATOM 3343 C C . THR A 1 414 ? -17.232 -0.236 40.544 1.00 92.50 414 THR A C 1
ATOM 3345 O O . THR A 1 414 ? -17.171 -1.441 40.784 1.00 92.50 414 THR A O 1
ATOM 3348 N N . SER A 1 415 ? -16.831 0.274 39.374 1.00 86.88 415 SER A N 1
ATOM 3349 C CA . SER A 1 415 ? -16.407 -0.555 38.240 1.00 86.88 415 SER A CA 1
ATOM 3350 C C . SER A 1 415 ? -15.005 -1.156 38.421 1.00 86.88 415 SER A C 1
ATOM 3352 O O . SER A 1 415 ? -14.597 -1.973 37.605 1.00 86.88 415 SER A O 1
ATOM 3354 N N . ASN A 1 416 ? -14.264 -0.811 39.488 1.00 89.31 416 ASN A N 1
ATOM 3355 C CA . ASN A 1 416 ? -12.930 -1.354 39.810 1.00 89.31 416 ASN A CA 1
ATOM 3356 C C . ASN A 1 416 ? -11.961 -1.407 38.606 1.00 89.31 416 ASN A C 1
ATOM 3358 O O . ASN A 1 416 ? -11.055 -2.240 38.568 1.00 89.31 416 ASN A O 1
ATOM 3362 N N . CYS A 1 417 ? -12.144 -0.523 37.618 1.00 94.44 417 CYS A N 1
ATOM 3363 C CA . CYS A 1 417 ? -11.300 -0.473 36.434 1.00 94.44 417 CYS A CA 1
ATOM 3364 C C . CYS A 1 417 ? -9.889 -0.057 36.840 1.00 94.44 417 CYS A C 1
ATOM 3366 O O . CYS A 1 417 ? -9.678 1.021 37.408 1.00 94.44 417 CYS A O 1
ATOM 3368 N N . ARG A 1 418 ? -8.909 -0.909 36.538 1.00 93.00 418 ARG A N 1
ATOM 3369 C CA . ARG A 1 418 ? -7.507 -0.587 36.771 1.00 93.00 418 ARG A CA 1
ATOM 3370 C C . ARG A 1 418 ? -7.091 0.544 35.830 1.00 93.00 418 ARG A C 1
ATOM 3372 O O . ARG A 1 418 ? -7.302 0.467 34.624 1.00 93.00 418 ARG A O 1
ATOM 3379 N N . LYS A 1 419 ? -6.498 1.597 36.396 1.00 88.81 419 LYS A N 1
ATOM 3380 C CA . LYS A 1 419 ? -6.036 2.772 35.638 1.00 88.81 419 LYS A CA 1
ATOM 3381 C C . LYS A 1 419 ? -4.600 2.645 35.135 1.00 88.81 419 LYS A C 1
ATOM 3383 O O . LYS A 1 419 ? -4.234 3.363 34.216 1.00 88.81 419 LYS A O 1
ATOM 3388 N N . ASP A 1 420 ? -3.793 1.783 35.753 1.00 94.38 420 ASP A N 1
ATOM 3389 C CA . ASP A 1 420 ? -2.385 1.577 35.407 1.00 94.38 420 ASP A CA 1
ATOM 3390 C C . ASP A 1 420 ? -1.855 0.228 35.935 1.00 94.38 420 ASP A C 1
ATOM 3392 O O . ASP A 1 420 ? -2.378 -0.305 36.921 1.00 94.38 420 ASP A O 1
ATOM 3396 N N . GLY A 1 421 ? -0.811 -0.307 35.300 1.00 93.44 421 GLY A N 1
ATOM 3397 C CA . GLY A 1 421 ? -0.225 -1.616 35.590 1.00 93.44 421 GLY A CA 1
ATOM 3398 C C . GLY A 1 421 ? -1.014 -2.797 35.016 1.00 93.44 421 GLY A C 1
ATOM 3399 O O . GLY A 1 421 ? -2.085 -2.635 34.429 1.00 93.44 421 GLY A O 1
ATOM 3400 N N . GLY A 1 422 ? -0.497 -4.008 35.235 1.00 94.12 422 GLY A N 1
ATOM 3401 C CA . GLY A 1 422 ? -1.087 -5.241 34.701 1.00 94.12 422 GLY A CA 1
ATOM 3402 C C . GLY A 1 422 ? -0.883 -5.400 33.191 1.00 94.12 422 GLY A C 1
ATOM 3403 O O . GLY A 1 422 ? -0.151 -4.637 32.564 1.00 94.12 422 GLY A O 1
ATOM 3404 N N . SER A 1 423 ? -1.522 -6.416 32.610 1.00 95.50 423 SER A N 1
ATOM 3405 C CA . SER A 1 423 ? -1.531 -6.625 31.159 1.00 95.50 423 SER A CA 1
ATOM 3406 C C . SER A 1 423 ? -2.626 -5.766 30.531 1.00 95.50 423 SER A C 1
ATOM 3408 O O . SER A 1 423 ? -3.802 -5.953 30.834 1.00 95.50 423 SER A O 1
ATOM 3410 N N . GLU A 1 424 ? -2.237 -4.818 29.679 1.00 96.88 424 GLU A N 1
ATOM 3411 C CA . GLU A 1 424 ? -3.135 -3.815 29.088 1.00 96.88 424 GLU A CA 1
ATOM 3412 C C . GLU A 1 424 ? -4.389 -4.420 28.454 1.00 96.88 424 GLU A C 1
ATOM 3414 O O . GLU A 1 424 ? -5.503 -4.007 28.766 1.00 96.88 424 GLU A O 1
ATOM 3419 N N . ASP A 1 425 ? -4.226 -5.440 27.625 1.00 96.50 425 ASP A N 1
ATOM 3420 C CA . ASP A 1 425 ? -5.319 -6.111 26.934 1.00 96.50 425 ASP A CA 1
ATOM 3421 C C . ASP A 1 425 ? -6.328 -6.778 27.885 1.00 96.50 425 ASP A C 1
ATOM 3423 O O . ASP A 1 425 ? -7.547 -6.671 27.704 1.00 96.50 425 ASP A O 1
ATOM 3427 N N . VAL A 1 426 ? -5.825 -7.423 28.938 1.00 97.44 426 VAL A N 1
ATOM 3428 C CA . VAL A 1 426 ? -6.624 -8.039 30.004 1.00 97.44 426 VAL A CA 1
ATOM 3429 C C . VAL A 1 426 ? -7.368 -6.979 30.816 1.00 97.44 426 VAL A C 1
ATOM 3431 O O . VAL A 1 426 ? -8.560 -7.134 31.082 1.00 97.44 426 VAL A O 1
ATOM 3434 N N . GLU A 1 427 ? -6.698 -5.895 31.204 1.00 97.88 427 GLU A N 1
ATOM 3435 C CA . GLU A 1 427 ? -7.275 -4.857 32.066 1.00 97.88 427 GLU A CA 1
ATOM 3436 C C . GLU A 1 427 ? -8.318 -4.004 31.328 1.00 97.88 427 GLU A C 1
ATOM 3438 O O . GLU A 1 427 ? -9.393 -3.730 31.873 1.00 97.88 427 GLU A O 1
ATOM 3443 N N . ILE A 1 428 ? -8.073 -3.668 30.054 1.00 97.94 428 ILE A N 1
ATOM 3444 C CA . ILE A 1 428 ? -9.069 -3.012 29.195 1.00 97.94 428 ILE A CA 1
ATOM 3445 C C . ILE A 1 428 ? -10.299 -3.911 29.036 1.00 97.94 428 ILE A C 1
ATOM 3447 O O . ILE A 1 428 ? -11.433 -3.447 29.198 1.00 97.94 428 ILE A O 1
ATOM 3451 N N . ALA A 1 429 ? -10.100 -5.209 28.785 1.00 97.69 429 ALA A N 1
ATOM 3452 C CA . ALA A 1 429 ? -11.202 -6.155 28.685 1.00 97.69 429 ALA A CA 1
ATOM 3453 C C . ALA A 1 429 ? -11.985 -6.263 30.002 1.00 97.69 429 ALA A C 1
ATOM 3455 O O . ALA A 1 429 ? -13.207 -6.134 29.970 1.00 97.69 429 ALA A O 1
ATOM 3456 N N . ASN A 1 430 ? -11.324 -6.424 31.151 1.00 97.56 430 ASN A N 1
ATOM 3457 C CA . ASN A 1 430 ? -11.982 -6.473 32.461 1.00 97.56 430 ASN A CA 1
ATOM 3458 C C . ASN A 1 430 ? -12.851 -5.236 32.713 1.00 97.56 430 ASN A C 1
ATOM 3460 O O . ASN A 1 430 ? -14.010 -5.376 33.107 1.00 97.56 430 ASN A O 1
ATOM 3464 N N . CYS A 1 431 ? -12.337 -4.041 32.412 1.00 97.88 431 CYS A N 1
ATOM 3465 C CA . CYS A 1 431 ? -13.102 -2.809 3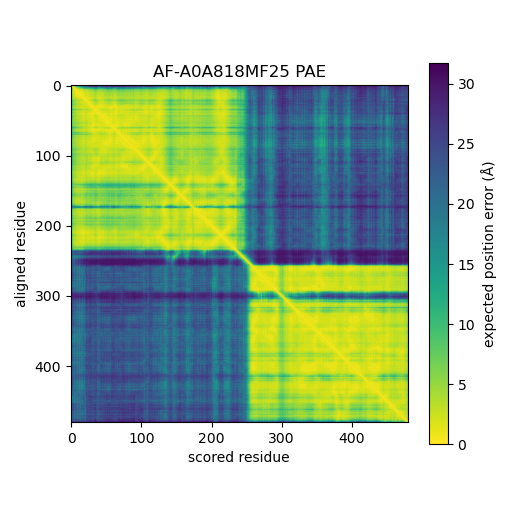2.562 1.00 97.88 431 CYS A CA 1
ATOM 3466 C C . CYS A 1 431 ? -14.351 -2.799 31.661 1.00 97.88 431 CYS A C 1
ATOM 3468 O O . CYS A 1 431 ? -15.466 -2.572 32.132 1.00 97.88 431 CYS A O 1
ATOM 3470 N N . LEU A 1 432 ? -14.204 -3.158 30.381 1.00 97.94 432 LEU A N 1
ATOM 3471 C CA . LEU A 1 432 ? -15.317 -3.287 29.430 1.00 97.94 432 LEU A CA 1
ATOM 3472 C C . LEU A 1 432 ? -16.400 -4.279 29.901 1.00 97.94 432 LEU A C 1
ATOM 3474 O O . LEU A 1 432 ? -17.598 -4.034 29.717 1.00 97.94 432 LEU A O 1
ATOM 3478 N N . ARG A 1 433 ? -16.010 -5.387 30.550 1.00 96.38 433 ARG A N 1
ATOM 3479 C CA . ARG A 1 433 ? -16.956 -6.395 31.070 1.00 96.38 433 ARG A CA 1
ATOM 3480 C C . ARG A 1 433 ? -17.876 -5.835 32.147 1.00 96.38 433 ARG A C 1
ATOM 3482 O O . ARG A 1 433 ? -19.031 -6.255 32.209 1.00 96.38 433 ARG A O 1
ATOM 3489 N N . THR A 1 434 ? -17.418 -4.872 32.946 1.00 96.94 434 THR A N 1
ATOM 3490 C CA . THR A 1 434 ? -18.239 -4.266 34.012 1.00 96.94 434 THR A CA 1
ATOM 3491 C C . THR A 1 434 ? -19.464 -3.523 33.476 1.00 96.94 434 THR A C 1
ATOM 3493 O O . THR A 1 434 ? -20.465 -3.386 34.176 1.00 96.94 434 THR A O 1
ATOM 3496 N N . LYS A 1 435 ? -19.426 -3.115 32.201 1.00 97.50 435 LYS A N 1
ATOM 3497 C CA . LYS A 1 435 ? -20.543 -2.483 31.486 1.00 97.50 435 LYS A CA 1
ATOM 3498 C C . LYS A 1 435 ? -21.117 -3.372 30.376 1.00 97.50 435 LYS A C 1
ATOM 3500 O O . LYS A 1 435 ? -21.801 -2.890 29.472 1.00 97.50 435 LYS A O 1
ATOM 3505 N N . GLY A 1 436 ? -20.879 -4.683 30.440 1.00 97.19 436 GLY A N 1
ATOM 3506 C CA . GLY A 1 436 ? -21.506 -5.660 29.547 1.00 97.19 436 GLY A CA 1
ATOM 3507 C C . GLY A 1 436 ? -21.085 -5.544 28.080 1.00 97.19 436 GLY A C 1
ATOM 3508 O O . GLY A 1 436 ? -21.879 -5.866 27.201 1.00 97.19 436 GLY A O 1
ATOM 3509 N N . VAL A 1 437 ? -19.871 -5.063 27.812 1.00 98.38 437 VAL A N 1
ATOM 3510 C CA . VAL A 1 437 ? -19.251 -5.135 26.482 1.00 98.38 437 VAL A CA 1
ATOM 3511 C C . VAL A 1 437 ? -18.542 -6.480 26.354 1.00 98.38 437 VAL A C 1
ATOM 3513 O O . VAL A 1 437 ? -17.938 -6.925 27.332 1.00 98.38 437 VAL A O 1
ATOM 3516 N N . TYR A 1 438 ? -18.585 -7.122 25.181 1.00 97.94 438 TYR A N 1
ATOM 3517 C CA . TYR A 1 438 ? -17.971 -8.438 24.921 1.00 97.94 438 TYR A CA 1
ATOM 3518 C C . TYR A 1 438 ? -17.292 -8.508 23.538 1.00 97.94 438 TYR A C 1
ATOM 3520 O O . TYR A 1 438 ? -17.633 -7.712 22.660 1.00 97.94 438 TYR A O 1
ATOM 3528 N N . PRO A 1 439 ? -16.340 -9.441 23.320 1.00 97.88 439 PRO A N 1
ATOM 3529 C CA . PRO A 1 439 ? -15.719 -9.648 22.019 1.00 97.88 439 PRO A CA 1
ATOM 3530 C C . PRO A 1 439 ? -16.747 -10.187 21.020 1.00 97.88 439 PRO A C 1
ATOM 3532 O O . PRO A 1 439 ? -17.533 -11.081 21.338 1.00 97.88 439 PRO A O 1
ATOM 3535 N N . GLY A 1 440 ? -16.737 -9.637 19.813 1.00 96.62 440 GLY A N 1
ATOM 3536 C CA . GLY A 1 440 ? -17.433 -10.175 18.654 1.00 96.62 440 GLY A CA 1
ATOM 3537 C C . GLY A 1 440 ? -16.587 -11.214 17.918 1.00 96.62 440 GLY A C 1
ATOM 3538 O O . GLY A 1 440 ? -15.469 -11.540 18.317 1.00 96.62 440 GLY A O 1
ATOM 3539 N N . LYS A 1 441 ? -17.128 -11.727 16.809 1.00 94.19 441 LYS A N 1
ATOM 3540 C CA . LYS A 1 441 ? -16.404 -12.632 15.907 1.00 94.19 441 LYS A CA 1
ATOM 3541 C C . LYS A 1 441 ? -15.698 -11.825 14.826 1.00 94.19 441 LYS A C 1
ATOM 3543 O O . LYS A 1 441 ? -16.359 -11.206 13.997 1.00 94.19 441 LYS A O 1
ATOM 3548 N N . SER A 1 442 ? -14.373 -11.878 14.813 1.00 95.19 442 SER A N 1
ATOM 3549 C CA . SER A 1 442 ? -13.528 -11.154 13.856 1.00 95.19 442 SER A CA 1
ATOM 3550 C C . SER A 1 442 ? -13.071 -12.068 12.717 1.00 95.19 442 SER A C 1
ATOM 3552 O O . SER A 1 442 ? -11.878 -12.209 12.456 1.00 95.19 442 SER A O 1
ATOM 3554 N N . LEU A 1 443 ? -14.033 -12.734 12.074 1.00 93.56 443 LEU A N 1
ATOM 3555 C CA . LEU A 1 443 ? -13.779 -13.768 11.072 1.00 93.56 443 LEU A CA 1
ATOM 3556 C C . LEU A 1 443 ? -14.261 -13.343 9.687 1.00 93.56 443 LEU A C 1
ATOM 3558 O O . LEU A 1 443 ? -15.262 -12.637 9.553 1.00 93.56 443 LEU A O 1
ATOM 3562 N N . ASP A 1 444 ? -13.580 -13.823 8.650 1.00 87.69 444 ASP A N 1
ATOM 3563 C CA . ASP A 1 444 ? -14.063 -13.700 7.278 1.00 87.69 444 ASP A CA 1
ATOM 3564 C C . ASP A 1 444 ? -15.188 -14.705 6.953 1.00 87.69 444 ASP A C 1
ATOM 3566 O O . ASP A 1 444 ? -15.592 -15.540 7.767 1.00 87.69 444 ASP A O 1
ATOM 3570 N N . LYS A 1 445 ? -15.702 -14.650 5.718 1.00 85.94 445 LYS A N 1
ATOM 3571 C CA . LYS A 1 445 ? -16.803 -15.514 5.245 1.00 85.94 445 LYS A CA 1
ATOM 3572 C C . LYS A 1 445 ? -16.425 -17.001 5.177 1.00 85.94 445 LYS A C 1
ATOM 3574 O O . LYS A 1 445 ? -17.303 -17.838 4.981 1.00 85.94 445 LYS A O 1
ATOM 3579 N N . GLN A 1 446 ? -15.144 -17.327 5.318 1.00 86.69 446 GLN A N 1
ATOM 3580 C CA . GLN A 1 446 ? -14.585 -18.671 5.365 1.00 86.69 446 GLN A CA 1
ATOM 3581 C C . GLN A 1 446 ? -14.199 -19.086 6.799 1.00 86.69 446 GLN A C 1
ATOM 3583 O O . GLN A 1 446 ? -13.575 -20.129 6.969 1.00 86.69 446 GLN A O 1
ATOM 3588 N N . ASN A 1 447 ? -14.596 -18.316 7.822 1.00 87.56 447 ASN A N 1
ATOM 3589 C CA . ASN A 1 447 ? -14.238 -18.507 9.232 1.00 87.56 447 ASN A CA 1
ATOM 3590 C C . ASN A 1 447 ? -12.730 -18.389 9.529 1.00 87.56 447 ASN A C 1
ATOM 3592 O O . ASN A 1 447 ? -12.233 -19.007 10.471 1.00 87.56 447 ASN A O 1
ATOM 3596 N N . ARG A 1 448 ? -11.991 -17.605 8.739 1.00 89.31 448 ARG A N 1
ATOM 3597 C CA . ARG A 1 448 ? -10.566 -17.331 8.970 1.00 89.31 448 ARG A CA 1
ATOM 3598 C C . ARG A 1 448 ? -10.386 -16.034 9.748 1.00 89.31 448 ARG A C 1
ATOM 3600 O O . ARG A 1 448 ? -11.182 -15.110 9.606 1.00 89.31 448 ARG A O 1
ATOM 3607 N N . GLU A 1 449 ? -9.324 -15.979 10.539 1.00 92.75 449 GLU A N 1
ATOM 3608 C CA . GLU A 1 449 ? -8.973 -14.823 11.364 1.00 92.75 449 GLU A CA 1
ATOM 3609 C C . GLU A 1 449 ? -8.660 -13.578 10.528 1.00 92.75 449 GLU A C 1
ATOM 3611 O O . GLU A 1 449 ? -7.990 -13.652 9.496 1.00 92.75 449 GLU A O 1
ATOM 3616 N N . LEU A 1 450 ? -9.154 -12.424 10.983 1.00 94.88 450 LEU A N 1
ATOM 3617 C CA . LEU A 1 450 ? -8.863 -11.118 10.379 1.00 94.88 450 LEU A CA 1
ATOM 3618 C C . LEU A 1 450 ? -7.767 -10.348 11.130 1.00 94.88 450 LEU A C 1
ATOM 3620 O O . LEU A 1 450 ? -7.139 -9.460 10.554 1.00 94.88 450 LEU A O 1
ATOM 3624 N N . PHE A 1 451 ? -7.523 -10.701 12.392 1.00 96.25 451 PHE A N 1
ATOM 3625 C CA . PHE A 1 451 ? -6.511 -10.105 13.263 1.00 96.25 451 PHE A CA 1
ATOM 3626 C C . PHE A 1 451 ? -5.442 -11.151 13.573 1.00 96.25 451 PHE A C 1
ATOM 3628 O O . PHE A 1 451 ? -5.740 -12.338 13.637 1.00 96.25 451 PHE A O 1
ATOM 3635 N N . HIS A 1 452 ? -4.188 -10.735 13.732 1.00 94.44 452 HIS A N 1
ATOM 3636 C CA . HIS A 1 452 ? -3.059 -11.665 13.765 1.00 94.44 452 HIS A CA 1
ATOM 3637 C C . HIS A 1 452 ? -2.068 -11.248 14.862 1.00 94.44 452 HIS A C 1
ATOM 3639 O O . HIS A 1 452 ? -1.499 -10.164 14.762 1.00 94.44 452 HIS A O 1
ATOM 3645 N N . PRO A 1 453 ? -1.874 -12.061 15.921 1.00 93.12 453 PRO A N 1
ATOM 3646 C CA . PRO A 1 453 ? -1.066 -11.684 17.084 1.00 93.12 453 PRO A CA 1
ATOM 3647 C C . PRO A 1 453 ? 0.430 -11.990 16.928 1.00 93.12 453 PRO A C 1
ATOM 3649 O O . PRO A 1 453 ? 1.196 -11.737 17.856 1.00 93.12 453 PRO A O 1
ATOM 3652 N N . LEU A 1 454 ? 0.847 -12.580 15.804 1.00 92.19 454 LEU A N 1
ATOM 3653 C CA . LEU A 1 454 ? 2.238 -12.941 15.541 1.00 92.19 454 LEU A CA 1
ATOM 3654 C C . LEU A 1 454 ? 2.801 -12.162 14.348 1.00 92.19 454 LEU A C 1
ATOM 3656 O O . LEU A 1 454 ? 2.044 -11.709 13.484 1.00 92.19 454 LEU A O 1
ATOM 3660 N N . PRO A 1 455 ? 4.136 -12.055 14.244 1.00 89.44 455 PRO A N 1
ATOM 3661 C CA . PRO A 1 455 ? 4.790 -11.529 13.058 1.00 89.44 455 PRO A CA 1
ATOM 3662 C C . PRO A 1 455 ? 4.322 -12.214 11.768 1.00 89.44 455 PRO A C 1
ATOM 3664 O O . PRO A 1 455 ? 4.108 -13.427 11.716 1.00 89.44 455 PRO A O 1
ATOM 3667 N N . PHE A 1 456 ? 4.258 -11.445 10.679 1.00 84.31 456 PHE A N 1
ATOM 3668 C CA . PHE A 1 456 ? 3.865 -11.940 9.354 1.00 84.31 456 PHE A CA 1
ATOM 3669 C C . PHE A 1 456 ? 4.638 -13.199 8.920 1.00 84.31 456 PHE A C 1
ATOM 3671 O O . PHE A 1 456 ? 4.064 -14.098 8.309 1.00 84.31 456 PHE A O 1
ATOM 3678 N N . VAL A 1 457 ? 5.931 -13.288 9.256 1.00 85.50 457 VAL A N 1
ATOM 3679 C CA . VAL A 1 457 ? 6.781 -14.435 8.900 1.00 85.50 457 VAL A CA 1
ATOM 3680 C C . VAL A 1 457 ? 6.305 -15.750 9.525 1.00 85.50 457 VAL A C 1
ATOM 3682 O O . VAL A 1 457 ? 6.406 -16.791 8.876 1.00 85.50 457 VAL A O 1
ATOM 3685 N N . ASP A 1 458 ? 5.741 -15.709 10.732 1.00 87.44 458 ASP A N 1
ATOM 3686 C CA . ASP A 1 458 ? 5.249 -16.899 11.430 1.00 87.44 458 ASP A CA 1
ATOM 3687 C C . ASP A 1 458 ? 3.949 -17.389 10.788 1.00 87.44 458 ASP A C 1
ATOM 3689 O O . ASP A 1 458 ? 3.808 -18.577 10.489 1.00 87.44 458 ASP A O 1
ATOM 3693 N N . HIS A 1 459 ? 3.055 -16.456 10.441 1.00 83.75 459 HIS A N 1
ATOM 3694 C CA . HIS A 1 459 ? 1.846 -16.751 9.671 1.00 83.75 459 HIS A CA 1
ATOM 3695 C C . HIS A 1 459 ? 2.156 -17.279 8.266 1.00 83.75 459 HIS A C 1
ATOM 3697 O O . HIS A 1 459 ? 1.503 -18.214 7.808 1.00 83.75 459 HIS A O 1
ATOM 3703 N N . PHE A 1 460 ? 3.167 -16.726 7.593 1.00 83.12 460 PHE A N 1
ATOM 3704 C CA . PHE A 1 460 ? 3.564 -17.162 6.254 1.00 83.12 460 PHE A CA 1
ATOM 3705 C C . PHE A 1 460 ? 4.189 -18.562 6.254 1.00 83.12 460 PHE A C 1
ATOM 3707 O O . PHE A 1 460 ? 3.932 -19.357 5.353 1.00 83.12 460 PHE A O 1
ATOM 3714 N N . ARG A 1 461 ? 5.018 -18.876 7.257 1.00 84.50 461 ARG A N 1
ATOM 3715 C CA . ARG A 1 461 ? 5.666 -20.191 7.377 1.00 84.50 461 ARG A CA 1
ATOM 3716 C C . ARG A 1 461 ? 4.762 -21.260 7.993 1.00 84.50 461 ARG A C 1
ATOM 3718 O O . ARG A 1 461 ? 5.076 -22.439 7.872 1.00 84.50 461 ARG A O 1
ATOM 3725 N N . GLY A 1 462 ? 3.678 -20.860 8.659 1.00 84.50 462 GLY A N 1
ATOM 3726 C CA . GLY A 1 462 ? 2.803 -21.769 9.399 1.00 84.50 462 GLY A CA 1
ATOM 3727 C C . GLY A 1 462 ? 3.431 -22.299 10.691 1.00 84.50 462 GLY A C 1
ATOM 3728 O O . GLY A 1 462 ? 3.056 -23.374 11.152 1.00 84.50 462 GLY A O 1
ATOM 3729 N N . PHE A 1 463 ? 4.396 -21.575 11.269 1.00 86.12 463 PHE A N 1
ATOM 3730 C CA . PHE A 1 463 ? 5.011 -21.939 12.545 1.00 86.12 463 PHE A CA 1
ATOM 3731 C C . PHE A 1 463 ? 4.341 -21.167 13.673 1.00 86.12 463 PHE A C 1
ATOM 3733 O O . PHE A 1 463 ? 4.599 -19.983 13.869 1.00 86.12 463 PHE A O 1
ATOM 3740 N N . PHE A 1 464 ? 3.483 -21.856 14.420 1.00 89.94 464 PHE A N 1
ATOM 3741 C CA . PHE A 1 464 ? 2.750 -21.273 15.536 1.00 89.94 464 PHE A CA 1
ATOM 3742 C C . PHE A 1 464 ? 3.258 -21.841 16.862 1.00 89.94 464 PHE A C 1
ATOM 3744 O O . PHE A 1 464 ? 3.446 -23.053 16.963 1.00 89.94 464 PHE A O 1
ATOM 3751 N N . PRO A 1 465 ? 3.477 -21.000 17.886 1.00 90.69 465 PRO A N 1
ATOM 3752 C CA . PRO A 1 465 ? 3.853 -21.479 19.204 1.00 90.69 465 PRO A CA 1
ATOM 3753 C C . PRO A 1 465 ? 2.668 -22.183 19.881 1.00 90.69 465 PRO A C 1
ATOM 3755 O O . PRO A 1 465 ? 1.520 -21.758 19.739 1.00 90.69 465 PRO A O 1
ATOM 3758 N N . ASP A 1 466 ? 2.945 -23.215 20.682 1.00 91.31 466 ASP A N 1
ATOM 3759 C CA . ASP A 1 466 ? 1.919 -24.054 21.330 1.00 91.31 466 ASP A CA 1
ATOM 3760 C C . ASP A 1 466 ? 0.932 -23.259 22.199 1.00 91.31 466 ASP A C 1
ATOM 3762 O O . ASP A 1 466 ? -0.256 -23.591 22.304 1.00 91.31 466 ASP A O 1
ATOM 3766 N N . TRP A 1 467 ? 1.408 -22.167 22.809 1.00 92.62 467 TRP A N 1
ATOM 3767 C CA . TRP A 1 467 ? 0.556 -21.297 23.614 1.00 92.62 467 TRP A CA 1
ATOM 3768 C C . TRP A 1 467 ? -0.566 -20.673 22.778 1.00 92.62 467 TRP A C 1
ATOM 3770 O O . TRP A 1 467 ? -1.664 -20.499 23.302 1.00 92.62 467 TRP A O 1
ATOM 3780 N N . LEU A 1 468 ? -0.354 -20.404 21.481 1.00 92.62 468 LEU A N 1
ATOM 3781 C CA . LEU A 1 468 ? -1.371 -19.794 20.623 1.00 92.62 468 LEU A CA 1
ATOM 3782 C C . LEU A 1 468 ? -2.566 -20.734 20.445 1.00 92.62 468 LEU A C 1
ATOM 3784 O O . LEU A 1 468 ? -3.707 -20.309 20.606 1.00 92.62 468 LEU A O 1
ATOM 3788 N N . ALA A 1 469 ? -2.314 -22.023 20.200 1.00 89.88 469 ALA A N 1
ATOM 3789 C CA . ALA A 1 469 ? -3.367 -23.033 20.088 1.00 89.88 469 ALA A CA 1
ATOM 3790 C C . ALA A 1 469 ? -4.174 -23.180 21.393 1.00 89.88 469 ALA A C 1
ATOM 3792 O O . ALA A 1 469 ? -5.377 -23.447 21.372 1.00 89.88 469 ALA A O 1
ATOM 3793 N N . THR A 1 470 ? -3.519 -22.964 22.534 1.00 91.56 470 THR A N 1
ATOM 3794 C CA . THR A 1 470 ? -4.157 -23.028 23.853 1.00 91.56 470 THR A CA 1
ATOM 3795 C C . THR A 1 470 ? -4.975 -21.769 24.147 1.00 91.56 470 THR A C 1
ATOM 3797 O O . THR A 1 470 ? -6.082 -21.853 24.682 1.00 91.56 470 THR A O 1
ATOM 3800 N N . TYR A 1 471 ? -4.440 -20.596 23.804 1.00 94.81 471 TYR A N 1
ATOM 3801 C CA . TYR A 1 471 ? -4.987 -19.307 24.217 1.00 94.81 471 TYR A CA 1
ATOM 3802 C C . TYR A 1 471 ? -6.091 -18.826 23.279 1.00 94.81 471 TYR A C 1
ATOM 3804 O O . TYR A 1 471 ? -7.038 -18.194 23.748 1.00 94.81 471 TYR A O 1
ATOM 3812 N N . ALA A 1 472 ? -5.992 -19.128 21.983 1.00 94.38 472 ALA A N 1
ATOM 3813 C CA . ALA A 1 472 ? -6.933 -18.676 20.968 1.00 94.38 472 ALA A CA 1
ATOM 3814 C C . ALA A 1 472 ? -8.340 -19.254 21.178 1.00 94.38 472 ALA A C 1
ATOM 3816 O O . ALA A 1 472 ? -8.524 -20.438 21.490 1.00 94.38 472 ALA A O 1
ATOM 3817 N N . GLU A 1 473 ? -9.357 -18.419 20.971 1.00 93.38 473 GLU A N 1
ATOM 3818 C CA . GLU A 1 473 ? -10.743 -18.877 20.850 1.00 93.38 473 GLU A CA 1
ATOM 3819 C C . GLU A 1 473 ? -10.919 -19.753 19.602 1.00 93.38 473 GLU A C 1
ATOM 3821 O O . GLU A 1 473 ? -11.537 -20.815 19.681 1.00 93.38 473 GLU A O 1
ATOM 3826 N N . ASN A 1 474 ? -10.288 -19.357 18.496 1.00 91.19 474 ASN A N 1
ATOM 3827 C CA . ASN A 1 474 ? -10.257 -20.078 17.231 1.00 91.19 474 ASN A CA 1
ATOM 3828 C C . ASN A 1 474 ? -8.795 -20.439 16.880 1.00 91.19 474 ASN A C 1
ATOM 3830 O O . ASN A 1 474 ? -8.062 -19.621 16.319 1.00 91.19 474 ASN A O 1
ATOM 3834 N N . PRO A 1 475 ? -8.320 -21.626 17.297 1.00 88.75 475 PRO A N 1
ATOM 3835 C CA . PRO A 1 475 ? -6.920 -22.007 17.146 1.00 88.75 475 PRO A CA 1
ATOM 3836 C C . PRO A 1 475 ? -6.538 -22.231 15.673 1.00 88.75 475 PRO A C 1
ATOM 3838 O O . PRO A 1 475 ? -7.396 -22.633 14.883 1.00 88.75 475 PRO A O 1
ATOM 3841 N N . PRO A 1 476 ? -5.255 -22.037 15.299 1.00 86.94 476 PRO A N 1
ATOM 3842 C CA . PRO A 1 476 ? -4.769 -22.365 13.961 1.00 86.94 476 PRO A CA 1
ATOM 3843 C C . PRO A 1 476 ? -5.088 -23.816 13.582 1.00 86.94 476 PRO A C 1
ATOM 3845 O O . PRO A 1 476 ? -4.912 -24.730 14.388 1.00 86.94 476 PRO A O 1
ATOM 3848 N N . GLN A 1 477 ? -5.532 -24.028 12.345 1.00 82.88 477 GLN A N 1
ATOM 3849 C CA . GLN A 1 477 ? -5.860 -25.349 11.806 1.00 82.88 477 GLN A CA 1
ATOM 3850 C C . GLN A 1 477 ? -5.012 -25.624 10.565 1.00 82.88 477 GLN A C 1
ATOM 3852 O O . GLN A 1 477 ? -4.814 -24.738 9.733 1.00 82.88 477 GLN A O 1
ATOM 3857 N N . SER A 1 478 ? -4.531 -26.859 10.422 1.00 76.25 478 SER A N 1
ATOM 3858 C CA . SER A 1 478 ? -3.924 -27.313 9.171 1.00 76.25 478 SER A CA 1
ATOM 3859 C C . SER A 1 478 ? -5.001 -27.417 8.095 1.00 76.25 478 SER A C 1
ATOM 3861 O O . SER A 1 478 ? -6.031 -28.060 8.299 1.00 76.25 478 SER A O 1
ATOM 3863 N N . VAL A 1 479 ? -4.764 -26.784 6.949 1.00 67.62 479 VAL A N 1
ATOM 3864 C CA . VAL A 1 479 ? -5.622 -26.926 5.771 1.00 67.62 479 VAL A CA 1
ATOM 3865 C C . VAL A 1 479 ? -5.072 -28.102 4.963 1.00 67.62 479 VAL A C 1
ATOM 3867 O O . VAL A 1 479 ? -3.947 -28.018 4.474 1.00 67.62 479 VAL A O 1
ATOM 3870 N N . ASN A 1 480 ? -5.828 -29.202 4.909 1.00 49.25 480 ASN A N 1
ATOM 3871 C CA . ASN A 1 480 ? -5.495 -30.391 4.114 1.00 49.25 480 ASN A CA 1
ATOM 3872 C C . ASN A 1 480 ? -5.794 -30.198 2.629 1.00 49.25 480 ASN A C 1
ATOM 3874 O O . ASN A 1 480 ? -6.822 -29.549 2.321 1.00 49.25 480 ASN A O 1
#

Secondary structure (DSSP, 8-state):
---HHHHHHHHHHHHHTGGGSTT-GGGGPEEEEETTEEEEEE-HHHHHHHTT-TTTEEE-SSEEEE-TT--SHHHHHHHHHHHHHHHHHTT--GGGGG--S-EEEE-SSTTSPP-EEEEGGGTTTTTPPEEEEEEEEEEE-TT--EEEE-EE--TT-SSSTT-EE-SEEEE--TT--HHHHHHHHHHHHH---HHHHHHH-EEEEEEEEEEEETTEEEEEEEEEEEEE--TT----STT---EEE----TTS-------EEEEEE--GGGIIIIIHHHHHTTGGGSSEEEEE-----GGG-SS-HHHHTTS-B-----PPPSGGGHHHHHHHHHHHHHHHHTTT-SEEEEEETT----HHHHHHHHTTS-TTSSEEEE-EE-SSSTT-EE-STT-EEEEHHHHHHHHHHHH-TTS----SSS-HHHHHHHHHHHTT-EE---B-TTS-BSS-SS-HHHHHHT---HHHHHHBSS------

Mean predicted aligned error: 13.86 Å